Protein AF-A0A366JB02-F1 (afdb_monomer_lite)

Secondary structure (DSSP, 8-state):
-HHHHHHTTEEEEEEEEEEESS-HHHHHHHHHHHTT--HHHHHHHHHHHHHT-GGGTTS--HHHHHHHHHS-HHHHHHHHHHHHHTTTGGGS-EEEEEETT-GGGHHHHHHHHHHHHTTSEEEEEEEEEETTTEEEEGGGS-HHHHHHHHHHHHHHHH--TT-EEEEE-TTTT--HHHHHHHHHHHHHHHTTSSS-EEEEE---HHHHHH--STT-EEEETTTTEEEEGGGTTT--HHHHHHHTSS---SS-HHHHHHHHHHHHHHHTTPPPPHHHHHHHHHHHHHHTTS-TT-HHHHHHHHHHHHHTS-S--SPPPP-HHHHHHHHHHHTSTT--TTGGGSGGGHHHHHHHHHHHHHHTTTB-TTT-PBPPSS-STTSEEEESS-TTT-GGGTT-GGGEEEE-HHHHHHHTT---B-TTS----TTPPPPPP--GGGBSS--TTT--GGGTEEEETTEEEESSHHHHHHHHHTTTTHHHHHH---GGG--HHHHHHHHHHHHTT--HHHHHHHHHHHHHHH--

Sequence (524 aa):
MPQILDNLGFYSSLKIAFKPKYTSFLIKLCLLKSKNLPYEEYSNKLSKLINDNSDIRTTIDYDKIENILKINVSNLSVLLSALMRVEDPIRTSGIFHLDLLKEKNNDFIKDITLLLEYDFIRIVDVRLNKKNHGEISIRRASSGEQCMMVIMLGIAGNIKNNSLIFIDEPEISLHPKWQEDFMPMLIKAFSIYSGCQFFIATHSPQIVSGMKGENCFVTDLASRKLYPASFFSGKSADFQLAEIFGSPGQMNEYLSRLCFNLIFKLRNKKEITKNDYDNLDSLEKSKKQINANDPIIALIETVEEVFKMPLINTPITFDEDDISLISEIKDREAFDSNSWGIDELIPLRSKVRAYYRDIQNGTCPYCKERIATRSAGNAQIEHIIPKSEHIIFMFEPKNLCVSCGDCNEYKSRNSVTKNDFIVCNNHNPQRYPTSQNTFKIVHPHFDIYEEHLIKEGLFYRDLTPKGHFTIGICKLNQRSANYGREPEALDDSSLHDIFNIFEANADDAQKEMLKNMLLGAINA

Foldseek 3Di:
DQLLQVVVQFHQKKKWWKAFPDDPLVLVLLVLVLVVDDPVVSVVVNVVSCVVCVVCVVPDPVVLSVVSVPDDSVVSVLLNVLCVVCVVCHVDIDMDMDRNVDPVCVSVVVSVVSCVVSVRMDGPWMWTQRNPPGIDTLVRDQPLSVLSCCQLVVCVVDDAAQAEEEEEASCVRHDLVCLLCVQVSNCVSCVVHHNYDYHYHHPALSVLQSHDDQPDWDAQPVVRDIGGSVVSHNDDSLCCCLPRVLANDAPRVVLVVLLVVLVVCVVVVHDDDPVNVVSLVSLVSSLVNYDPPGPVNVSNVVSVVSLQAFLQQDFDDDDPVRVVLVVVLCPDPPQALCSCVDPSCPVVQVVLQLVQCVSNVQAANQLRDGADPPDCQQWPWAQQARCNVPVVCVPPRQRTHTHGNLQRVLQPNPGFFDPPDPDDDPDDDDDDDQDPNRGLEQRRNHHSLVCAWDDQQQDIDGPDSNNVSSCVSSVSNVCCVVPNDDPVSCPVVVVVVVVVVCVVDDDPVVVVVVVVVVVVVVVD

InterPro domains:
  IPR003959 ATPase, AAA-type, core [PF13304] (112-209)
  IPR027417 P-loop containing nucleoside triphosphate hydrolase [G3DSA:3.40.50.300] (13-220)
  IPR027417 P-loop containing nucleoside triphosphate hydrolase [SSF52540] (57-211)
  IPR051396 Bacterial Antiviral Defense Nuclease [PTHR43581] (103-286)

Structure (mmCIF, N/CA/C/O backbone):
data_AF-A0A366JB02-F1
#
_entry.id   AF-A0A366JB02-F1
#
loop_
_atom_site.group_PDB
_atom_site.id
_atom_site.type_symbol
_atom_site.label_atom_id
_atom_site.label_alt_id
_atom_site.label_comp_id
_atom_site.label_asym_id
_atom_site.label_entity_id
_atom_site.label_seq_id
_atom_site.pdbx_PDB_ins_code
_atom_site.Cartn_x
_atom_site.Cartn_y
_atom_site.Cartn_z
_atom_site.occupancy
_atom_site.B_iso_or_equiv
_atom_site.auth_seq_id
_atom_site.auth_comp_id
_atom_site.auth_asym_id
_atom_site.auth_atom_id
_atom_site.pdbx_PDB_model_num
ATOM 1 N N . MET A 1 1 ? 19.940 11.086 -30.642 1.00 62.53 1 MET A N 1
ATOM 2 C CA . MET A 1 1 ? 21.217 10.372 -30.382 1.00 62.53 1 MET A CA 1
ATOM 3 C C . MET A 1 1 ? 22.189 11.159 -29.486 1.00 62.53 1 MET A C 1
ATOM 5 O O . MET A 1 1 ? 22.614 10.572 -28.499 1.00 62.53 1 MET A O 1
ATOM 9 N N . PRO A 1 2 ? 22.507 12.453 -29.719 1.00 70.38 2 PRO A N 1
ATOM 10 C CA . PRO A 1 2 ? 23.446 13.210 -28.866 1.00 70.38 2 PRO A CA 1
ATOM 11 C C . PRO A 1 2 ? 23.070 13.236 -27.374 1.00 70.38 2 PRO A C 1
ATOM 13 O O . PRO A 1 2 ? 23.890 12.939 -26.513 1.00 70.38 2 PRO A O 1
ATOM 16 N N . GLN A 1 3 ? 21.793 13.492 -27.077 1.00 70.62 3 GLN A N 1
ATOM 17 C CA . GLN A 1 3 ? 21.261 13.548 -25.710 1.00 70.62 3 GLN A CA 1
ATOM 18 C C . GLN A 1 3 ? 21.319 12.196 -24.976 1.00 70.62 3 GLN A C 1
ATOM 20 O O . GLN A 1 3 ? 21.500 12.159 -23.764 1.00 70.62 3 GLN A O 1
ATOM 25 N N . ILE A 1 4 ? 21.198 11.084 -25.712 1.00 71.94 4 ILE A N 1
ATOM 26 C CA . ILE A 1 4 ? 21.309 9.720 -25.170 1.00 71.94 4 ILE A CA 1
ATOM 27 C C . ILE A 1 4 ? 22.749 9.468 -24.720 1.00 71.94 4 ILE A C 1
ATOM 29 O O . ILE A 1 4 ? 22.975 9.045 -23.592 1.00 71.94 4 ILE A O 1
ATOM 33 N N . LEU A 1 5 ? 23.723 9.765 -25.588 1.00 76.25 5 LEU A N 1
ATOM 34 C CA . LEU A 1 5 ? 25.142 9.597 -25.272 1.00 76.25 5 LEU A CA 1
ATOM 35 C C . LEU A 1 5 ? 25.561 10.477 -24.094 1.00 76.25 5 LEU A C 1
ATOM 37 O O . LEU A 1 5 ? 26.263 10.002 -23.206 1.00 76.25 5 LEU A O 1
ATOM 41 N N . ASP A 1 6 ? 25.079 11.719 -24.052 1.00 80.00 6 ASP A N 1
ATOM 42 C CA . ASP A 1 6 ? 25.356 12.644 -22.956 1.00 80.00 6 ASP A CA 1
ATOM 43 C C . ASP A 1 6 ? 24.831 12.127 -21.607 1.00 80.00 6 ASP A C 1
ATOM 45 O O . ASP A 1 6 ? 25.588 12.089 -20.633 1.00 80.00 6 ASP A O 1
ATOM 49 N N . ASN A 1 7 ? 23.582 11.641 -21.572 1.00 72.38 7 ASN A N 1
ATOM 50 C CA . ASN A 1 7 ? 22.987 11.029 -20.379 1.00 72.38 7 ASN A CA 1
ATOM 51 C C . ASN A 1 7 ? 23.754 9.766 -19.929 1.00 72.38 7 ASN A C 1
ATOM 53 O O . ASN A 1 7 ? 23.818 9.480 -18.739 1.00 72.38 7 ASN A O 1
ATOM 57 N N . LEU A 1 8 ? 24.371 9.032 -20.861 1.00 74.00 8 LEU A N 1
ATOM 58 C CA . LEU A 1 8 ? 25.213 7.864 -20.570 1.00 74.00 8 LEU A CA 1
ATOM 59 C C . LEU A 1 8 ? 26.669 8.227 -20.206 1.00 74.00 8 LEU A C 1
ATOM 61 O O . LEU A 1 8 ? 27.492 7.340 -19.983 1.00 74.00 8 LEU A O 1
ATOM 65 N N . GLY A 1 9 ? 27.014 9.517 -20.141 1.00 80.50 9 GLY A N 1
ATOM 66 C CA . GLY A 1 9 ? 28.359 9.983 -19.788 1.00 80.50 9 GLY A CA 1
ATOM 67 C C . GLY A 1 9 ? 29.372 9.946 -20.939 1.00 80.50 9 GLY A C 1
ATOM 68 O O . GLY A 1 9 ? 30.585 9.981 -20.700 1.00 80.50 9 GLY A O 1
ATOM 69 N N . PHE A 1 10 ? 28.900 9.901 -22.184 1.00 82.50 10 PHE A N 1
ATOM 70 C CA . PHE A 1 10 ? 29.716 9.934 -23.397 1.00 82.50 10 PHE A CA 1
ATOM 71 C C . PHE A 1 10 ? 29.648 11.299 -24.084 1.00 82.50 10 PHE A C 1
ATOM 73 O O . PHE A 1 10 ? 28.676 12.044 -23.966 1.00 82.50 10 PHE A O 1
ATOM 80 N N . TYR A 1 11 ? 30.698 11.640 -24.827 1.00 83.44 11 TYR A N 1
ATOM 81 C CA . TYR A 1 11 ? 30.648 12.761 -25.761 1.00 83.44 11 TYR A CA 1
ATOM 82 C C . TYR A 1 11 ? 29.758 12.416 -26.962 1.00 83.44 11 TYR A C 1
ATOM 84 O O . TYR A 1 11 ? 29.619 11.253 -27.336 1.00 83.44 11 TYR A O 1
ATOM 92 N N . SER A 1 12 ? 29.209 13.435 -27.628 1.00 80.50 12 SER A N 1
ATOM 93 C CA . SER A 1 12 ? 28.412 13.282 -28.860 1.00 80.50 12 SER A CA 1
ATOM 94 C C . SER A 1 12 ? 29.276 12.994 -30.100 1.00 80.50 12 SER A C 1
ATOM 96 O O . SER A 1 12 ? 29.013 13.497 -31.189 1.00 80.50 12 SER A O 1
ATOM 98 N N . SER A 1 13 ? 30.330 12.196 -29.932 1.00 77.19 13 SER A N 1
ATOM 99 C CA . SER A 1 13 ? 31.185 11.727 -31.014 1.00 77.19 13 SER A CA 1
ATOM 100 C C . SER A 1 13 ? 31.367 10.219 -30.934 1.00 77.19 13 SER A C 1
ATOM 102 O O . SER A 1 13 ? 31.513 9.645 -29.853 1.00 77.19 13 SER A O 1
ATOM 104 N N . LEU A 1 14 ? 31.358 9.574 -32.096 1.00 78.31 14 LEU A N 1
ATOM 105 C CA . LEU A 1 14 ? 31.567 8.140 -32.218 1.00 78.31 14 LEU A CA 1
ATOM 106 C C . LEU A 1 14 ? 32.602 7.853 -33.303 1.00 78.31 14 LEU A C 1
ATOM 108 O O . LEU A 1 14 ? 32.720 8.580 -34.291 1.00 78.31 14 LEU A O 1
ATOM 112 N N . LYS A 1 15 ? 33.357 6.775 -33.106 1.00 79.94 15 LYS A N 1
ATOM 113 C CA . LYS A 1 15 ? 34.320 6.265 -34.071 1.00 79.94 15 LYS A CA 1
ATOM 114 C C . LYS A 1 15 ? 33.877 4.898 -34.580 1.00 79.94 15 LYS A C 1
ATOM 116 O O . LYS A 1 15 ? 33.746 3.978 -33.779 1.00 79.94 15 LYS A O 1
ATOM 121 N N . ILE A 1 16 ? 33.662 4.740 -35.884 1.00 77.62 16 ILE A N 1
ATOM 122 C CA . ILE A 1 16 ? 33.315 3.439 -36.484 1.00 77.62 16 ILE A CA 1
ATOM 123 C C . ILE A 1 16 ? 34.564 2.866 -37.132 1.00 77.62 16 ILE A C 1
ATOM 125 O O . ILE A 1 16 ? 35.023 3.376 -38.152 1.00 77.62 16 ILE A O 1
ATOM 129 N N . ALA A 1 17 ? 35.112 1.801 -36.555 1.00 78.69 17 ALA A N 1
ATOM 130 C CA . ALA A 1 17 ? 36.146 1.024 -37.215 1.00 78.69 17 ALA A CA 1
ATOM 131 C C . ALA A 1 17 ? 35.491 0.041 -38.186 1.00 78.69 17 ALA A C 1
ATOM 133 O O . ALA A 1 17 ? 34.585 -0.711 -37.813 1.00 78.69 17 ALA A O 1
ATOM 134 N N . PHE A 1 18 ? 35.969 0.009 -39.422 1.00 76.06 18 PHE A N 1
ATOM 135 C CA . PHE A 1 18 ? 35.417 -0.846 -40.465 1.00 76.06 18 PHE A CA 1
ATOM 136 C C . PHE A 1 18 ? 36.522 -1.583 -41.213 1.00 76.06 18 PHE A C 1
ATOM 138 O O . PHE A 1 18 ? 37.678 -1.157 -41.272 1.00 76.06 18 PHE A O 1
ATOM 145 N N . LYS A 1 19 ? 36.147 -2.715 -41.804 1.00 71.88 19 LYS A N 1
ATOM 146 C CA . LYS A 1 19 ? 36.978 -3.441 -42.759 1.00 71.88 19 LYS A CA 1
ATOM 147 C C . LYS A 1 19 ? 36.240 -3.538 -44.088 1.00 71.88 19 LYS A C 1
ATOM 149 O O . LYS A 1 19 ? 35.067 -3.921 -44.082 1.00 71.88 19 LYS A O 1
ATOM 154 N N . PRO A 1 20 ? 36.896 -3.216 -45.213 1.00 69.44 20 PRO A N 1
ATOM 155 C CA . PRO A 1 20 ? 36.336 -3.529 -46.514 1.00 69.44 20 PRO A CA 1
ATOM 156 C C . PRO A 1 20 ? 36.221 -5.049 -46.641 1.00 69.44 20 PRO A C 1
ATOM 158 O O . PRO A 1 20 ? 37.113 -5.788 -46.218 1.00 69.44 20 PRO A O 1
ATOM 161 N N . LYS A 1 21 ? 35.106 -5.520 -47.196 1.00 63.28 21 LYS A N 1
ATOM 162 C CA . LYS A 1 21 ? 34.924 -6.939 -47.521 1.00 63.28 21 LYS A CA 1
ATOM 163 C C . LYS A 1 21 ? 35.633 -7.329 -48.818 1.00 63.28 21 LYS A C 1
ATOM 165 O O . LYS A 1 21 ? 35.882 -8.510 -49.030 1.00 63.28 21 LYS A O 1
ATOM 170 N N . TYR A 1 22 ? 36.000 -6.348 -49.644 1.00 64.44 22 TYR A N 1
ATOM 171 C CA . TYR A 1 22 ? 36.608 -6.574 -50.951 1.00 64.44 22 TYR A CA 1
ATOM 172 C C . TYR A 1 22 ? 37.856 -5.718 -51.159 1.00 64.44 22 TYR A C 1
ATOM 174 O O . TYR A 1 22 ? 37.945 -4.584 -50.690 1.00 64.44 22 TYR A O 1
ATOM 182 N N . THR A 1 23 ? 38.823 -6.277 -51.880 1.00 58.59 23 THR A N 1
ATOM 183 C CA . THR A 1 23 ? 40.068 -5.614 -52.281 1.00 58.59 23 THR A CA 1
ATOM 184 C C . THR A 1 23 ? 39.850 -4.740 -53.530 1.00 58.59 23 THR A C 1
ATOM 186 O O . THR A 1 23 ? 38.737 -4.603 -54.043 1.00 58.59 23 THR A O 1
ATOM 189 N N . SER A 1 24 ? 40.926 -4.161 -54.067 1.00 57.94 24 SER A N 1
ATOM 190 C CA . SER A 1 24 ? 40.958 -3.317 -55.277 1.00 57.94 24 SER A CA 1
ATOM 191 C C . SER A 1 24 ? 40.268 -3.903 -56.527 1.00 57.94 24 SER A C 1
ATOM 193 O O . SER A 1 24 ? 39.957 -3.160 -57.459 1.00 57.94 24 SER A O 1
ATOM 195 N N . PHE A 1 25 ? 40.002 -5.212 -56.556 1.00 62.41 25 PHE A N 1
ATOM 196 C CA . PHE A 1 25 ? 39.286 -5.913 -57.623 1.00 62.41 25 PHE A CA 1
ATOM 197 C C . PHE A 1 25 ? 37.846 -5.409 -57.816 1.00 62.41 25 PHE A C 1
ATOM 199 O O . PHE A 1 25 ? 37.426 -5.148 -58.942 1.00 62.41 25 PHE A O 1
ATOM 206 N N . LEU A 1 26 ? 37.097 -5.202 -56.732 1.00 61.94 26 LEU A N 1
ATOM 207 C CA . LEU A 1 26 ? 35.681 -4.835 -56.824 1.00 61.94 26 LEU A CA 1
ATOM 208 C C . LEU A 1 26 ? 35.486 -3.373 -57.257 1.00 61.94 26 LEU A C 1
ATOM 210 O O . LEU A 1 26 ? 34.581 -3.070 -58.028 1.00 61.94 26 LEU A O 1
ATOM 214 N N . ILE A 1 27 ? 36.391 -2.478 -56.841 1.00 62.84 27 ILE A N 1
ATOM 215 C CA . ILE A 1 27 ? 36.440 -1.086 -57.321 1.00 62.84 27 ILE A CA 1
ATOM 216 C C . ILE A 1 27 ? 36.645 -1.075 -58.842 1.00 62.84 27 ILE A C 1
ATOM 218 O O . ILE A 1 27 ? 35.925 -0.386 -59.564 1.00 62.84 27 ILE A O 1
ATOM 222 N N . LYS A 1 28 ? 37.565 -1.907 -59.354 1.00 66.81 28 LYS A N 1
ATOM 223 C CA . LYS A 1 28 ? 37.770 -2.074 -60.800 1.00 66.81 28 LYS A CA 1
ATOM 224 C C . LYS A 1 28 ? 36.531 -2.657 -61.493 1.00 66.81 28 LYS A C 1
ATOM 226 O O . LYS A 1 28 ? 36.199 -2.204 -62.584 1.00 66.81 28 LYS A O 1
ATOM 231 N N . LEU A 1 29 ? 35.816 -3.593 -60.865 1.00 67.56 29 LEU A N 1
ATOM 232 C CA . LEU A 1 29 ? 34.571 -4.170 -61.390 1.00 67.56 29 LEU A CA 1
ATOM 233 C C . LEU A 1 29 ? 33.435 -3.131 -61.490 1.00 67.56 29 LEU A C 1
ATOM 235 O O . LEU A 1 29 ? 32.791 -3.021 -62.535 1.00 67.56 29 LEU A O 1
ATOM 239 N N . CYS A 1 30 ? 33.237 -2.312 -60.453 1.00 63.56 30 CYS A N 1
ATOM 240 C CA . CYS A 1 30 ? 32.288 -1.196 -60.471 1.00 63.56 30 CYS A CA 1
ATOM 241 C C . CYS A 1 30 ? 32.659 -0.149 -61.539 1.00 63.56 30 CYS A C 1
ATOM 243 O O . CYS A 1 30 ? 31.785 0.312 -62.270 1.00 63.56 30 CYS A O 1
ATOM 245 N N . LEU A 1 31 ? 33.949 0.179 -61.695 1.00 66.00 31 LEU A N 1
ATOM 246 C CA . LEU A 1 31 ? 34.439 1.083 -62.748 1.00 66.00 31 LEU A CA 1
ATOM 247 C C . LEU A 1 31 ? 34.239 0.525 -64.165 1.00 66.00 31 LEU A C 1
ATOM 249 O O . LEU A 1 31 ? 34.045 1.290 -65.107 1.00 66.00 31 LEU A O 1
ATOM 253 N N . LEU A 1 32 ? 34.318 -0.796 -64.349 1.00 69.12 32 LEU A N 1
ATOM 254 C CA . LEU A 1 32 ? 34.040 -1.432 -65.640 1.00 69.12 32 LEU A CA 1
ATOM 255 C C . LEU A 1 32 ? 32.559 -1.333 -66.000 1.00 69.12 32 LEU A C 1
ATOM 257 O O . LEU A 1 32 ? 32.227 -1.043 -67.148 1.00 69.12 32 LEU A O 1
ATOM 261 N N . LYS A 1 33 ? 31.678 -1.537 -65.018 1.00 67.56 33 LYS A N 1
ATOM 262 C CA . LYS A 1 33 ? 30.231 -1.478 -65.219 1.00 67.56 33 LYS A CA 1
ATOM 263 C C . LYS A 1 33 ? 29.717 -0.043 -65.411 1.00 67.56 33 LYS A C 1
ATOM 265 O O . LYS A 1 33 ? 28.834 0.174 -66.234 1.00 67.56 33 LYS A O 1
ATOM 270 N N . SER A 1 34 ? 30.289 0.954 -64.729 1.00 65.25 34 SER A N 1
ATOM 271 C CA . SER A 1 34 ? 29.868 2.360 -64.876 1.00 65.25 34 SER A CA 1
ATOM 272 C C . SER A 1 34 ? 30.165 2.953 -66.254 1.00 65.25 34 SER A C 1
ATOM 274 O O . SER A 1 34 ? 29.504 3.900 -66.667 1.00 65.25 34 SER A O 1
ATOM 276 N N . LYS A 1 35 ? 31.122 2.376 -66.990 1.00 70.25 35 LYS A N 1
ATOM 277 C CA . LYS A 1 35 ? 31.490 2.795 -68.351 1.00 70.25 35 LYS A CA 1
ATOM 278 C C . LYS A 1 35 ? 30.492 2.372 -69.434 1.00 70.25 35 LYS A C 1
ATOM 280 O O . LYS A 1 35 ? 30.702 2.740 -70.583 1.00 70.25 35 LYS A O 1
ATOM 285 N N . ASN A 1 36 ? 29.447 1.613 -69.084 1.00 69.19 36 ASN A N 1
ATOM 286 C CA . ASN A 1 36 ? 28.400 1.143 -69.999 1.00 69.19 36 ASN A CA 1
ATOM 287 C C . ASN A 1 36 ? 28.962 0.523 -71.298 1.00 69.19 36 ASN A C 1
ATOM 289 O O . ASN A 1 36 ? 28.518 0.832 -72.402 1.00 69.19 36 ASN A O 1
ATOM 293 N N . LEU A 1 37 ? 30.012 -0.295 -71.154 1.00 71.50 37 LEU A N 1
ATOM 294 C CA . LEU A 1 37 ? 30.727 -0.895 -72.279 1.00 71.50 37 LEU A CA 1
ATOM 295 C C . LEU A 1 37 ? 29.850 -1.927 -73.013 1.00 71.50 37 LEU A C 1
ATOM 297 O O . LEU A 1 37 ? 29.034 -2.590 -72.365 1.00 71.50 37 LEU A O 1
ATOM 301 N N . PRO A 1 38 ? 30.058 -2.137 -74.327 1.00 75.38 38 PRO A N 1
ATOM 302 C CA . PRO A 1 38 ? 29.461 -3.256 -75.053 1.00 75.38 38 PRO A CA 1
ATOM 303 C C . PRO A 1 38 ? 29.760 -4.595 -74.365 1.00 75.38 38 PRO A C 1
ATOM 305 O O . PRO A 1 38 ? 30.853 -4.782 -73.824 1.00 75.38 38 PRO A O 1
ATOM 308 N N . TYR A 1 39 ? 28.811 -5.538 -74.409 1.00 70.75 39 TYR A N 1
ATOM 309 C CA . TYR A 1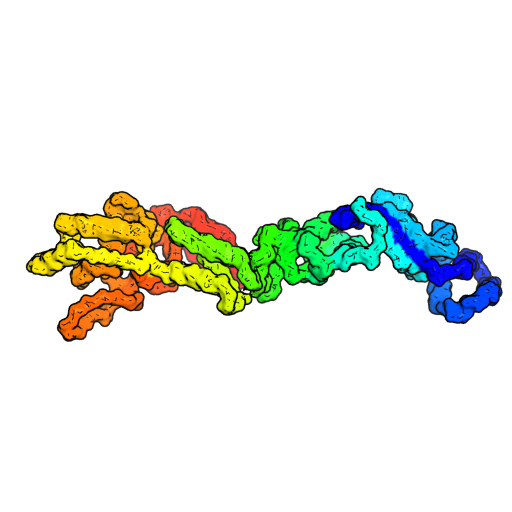 39 ? 28.891 -6.808 -73.669 1.00 70.75 39 TYR A CA 1
ATOM 310 C C . TYR A 1 39 ? 30.196 -7.576 -73.921 1.00 70.75 39 TYR A C 1
ATOM 312 O O . TYR A 1 39 ? 30.816 -8.052 -72.975 1.00 70.75 39 TYR A O 1
ATOM 320 N N . GLU A 1 40 ? 30.655 -7.644 -75.171 1.00 71.12 40 GLU A N 1
ATOM 321 C CA . GLU A 1 40 ? 31.903 -8.332 -75.525 1.00 71.12 40 GLU A CA 1
ATOM 322 C C . GLU A 1 40 ? 33.136 -7.675 -74.889 1.00 71.12 40 GLU A C 1
ATOM 324 O O . GLU A 1 40 ? 34.003 -8.354 -74.339 1.00 71.12 40 GLU A O 1
ATOM 329 N N . GLU A 1 41 ? 33.209 -6.343 -74.902 1.00 74.06 41 GLU A N 1
ATOM 330 C CA . GLU A 1 41 ? 34.320 -5.597 -74.306 1.00 74.06 41 GLU A CA 1
ATOM 331 C C . GLU A 1 41 ? 34.295 -5.687 -72.775 1.00 74.06 41 GLU A C 1
ATOM 333 O O . GLU A 1 41 ? 35.338 -5.852 -72.134 1.00 74.06 41 GLU A O 1
ATOM 338 N N . TYR A 1 42 ? 33.098 -5.622 -72.188 1.00 73.38 42 TYR A N 1
ATOM 339 C CA . TYR A 1 42 ? 32.881 -5.832 -70.763 1.00 73.38 42 TYR A CA 1
ATOM 340 C C . TYR A 1 42 ? 33.313 -7.239 -70.339 1.00 73.38 42 TYR A C 1
ATOM 342 O O . TYR A 1 42 ? 34.113 -7.373 -69.413 1.00 73.38 42 TYR A O 1
ATOM 350 N N . SER A 1 43 ? 32.847 -8.269 -71.050 1.00 65.88 43 SER A N 1
ATOM 351 C CA . SER A 1 43 ? 33.170 -9.675 -70.797 1.00 65.88 43 SER A CA 1
ATOM 352 C C . SER A 1 43 ? 34.677 -9.911 -70.868 1.00 65.88 43 SER A C 1
ATOM 354 O O . SER A 1 43 ? 35.265 -10.442 -69.931 1.00 65.88 43 SER A O 1
ATOM 356 N N . ASN A 1 44 ? 35.342 -9.409 -71.912 1.00 74.44 44 ASN A N 1
ATOM 357 C CA . ASN A 1 44 ? 36.791 -9.544 -72.071 1.00 74.44 44 ASN A CA 1
ATOM 358 C C . ASN A 1 44 ? 37.577 -8.855 -70.945 1.00 74.44 44 ASN A C 1
ATOM 360 O O . ASN A 1 44 ? 38.529 -9.425 -70.402 1.00 74.44 44 ASN A O 1
ATOM 364 N N . LYS A 1 45 ? 37.180 -7.636 -70.553 1.00 75.81 45 LYS A N 1
ATOM 365 C CA . LYS A 1 45 ? 37.821 -6.921 -69.438 1.00 75.81 45 LYS A CA 1
ATOM 366 C C . LYS A 1 45 ? 37.556 -7.595 -68.095 1.00 75.81 45 LYS A C 1
ATOM 368 O O . LYS A 1 45 ? 38.471 -7.643 -67.277 1.00 75.81 45 LYS A O 1
ATOM 373 N N . LEU A 1 46 ? 36.357 -8.133 -67.877 1.00 70.94 46 LEU A N 1
ATOM 374 C CA . LEU A 1 46 ? 35.994 -8.881 -66.675 1.00 70.94 46 LEU A CA 1
ATOM 375 C C . LEU A 1 46 ? 36.817 -10.170 -66.560 1.00 70.94 46 LEU A C 1
ATOM 377 O O . LEU A 1 46 ? 37.433 -10.408 -65.524 1.00 70.94 46 LEU A O 1
ATOM 381 N N . SER A 1 47 ? 36.899 -10.962 -67.632 1.00 68.44 47 SER A N 1
ATOM 382 C CA . SER A 1 47 ? 37.708 -12.185 -67.671 1.00 68.44 47 SER A CA 1
ATOM 383 C C . SER A 1 47 ? 39.187 -11.900 -67.416 1.00 68.44 47 SER A C 1
ATOM 385 O O . SER A 1 47 ? 39.831 -12.620 -66.652 1.00 68.44 47 SER A O 1
ATOM 387 N N . LYS A 1 48 ? 39.729 -10.819 -67.992 1.00 75.38 48 LYS A N 1
ATOM 388 C CA . LYS A 1 48 ? 41.106 -10.384 -67.727 1.00 75.38 48 LYS A CA 1
ATOM 389 C C . LYS A 1 48 ? 41.304 -9.985 -66.263 1.00 75.38 48 LYS A C 1
ATOM 391 O O . LYS A 1 48 ? 42.242 -10.450 -65.627 1.00 75.38 48 LYS A O 1
ATOM 396 N N . LEU A 1 49 ? 40.384 -9.193 -65.712 1.00 69.31 49 LEU A N 1
ATOM 397 C CA . LEU A 1 49 ? 40.417 -8.766 -64.315 1.00 69.31 49 LEU A CA 1
ATOM 398 C C . LEU A 1 49 ? 40.438 -9.969 -63.357 1.00 69.31 49 LEU A C 1
ATOM 400 O O . LEU A 1 49 ? 41.197 -9.963 -62.389 1.00 69.31 49 LEU A O 1
ATOM 404 N N . ILE A 1 50 ? 39.611 -10.988 -63.623 1.00 66.50 50 ILE A N 1
ATOM 405 C CA . ILE A 1 50 ? 39.529 -12.224 -62.825 1.00 66.50 50 ILE A CA 1
ATOM 406 C C . ILE A 1 50 ? 40.850 -13.001 -62.886 1.00 66.50 50 ILE A C 1
ATOM 408 O O . ILE A 1 50 ? 41.313 -13.510 -61.868 1.00 66.50 50 ILE A O 1
ATOM 412 N N . ASN A 1 51 ? 41.476 -13.073 -64.062 1.00 67.38 51 ASN A N 1
ATOM 413 C CA . ASN A 1 51 ? 42.740 -13.785 -64.248 1.00 67.38 51 ASN A CA 1
ATOM 414 C C . ASN A 1 51 ? 43.937 -13.067 -63.606 1.00 67.38 51 ASN A C 1
ATOM 416 O O . ASN A 1 51 ? 44.815 -13.735 -63.068 1.00 67.38 51 ASN A O 1
ATOM 420 N N . ASP A 1 52 ? 43.942 -11.731 -63.597 1.00 66.44 52 ASP A N 1
ATOM 421 C CA . ASP A 1 52 ? 45.011 -10.914 -63.004 1.00 66.44 52 ASP A CA 1
ATOM 422 C C . ASP A 1 52 ? 45.010 -10.934 -61.456 1.00 66.44 52 ASP A C 1
ATOM 424 O O . ASP A 1 52 ? 45.930 -10.407 -60.834 1.00 66.44 52 ASP A O 1
ATOM 428 N N . ASN A 1 53 ? 43.987 -11.513 -60.811 1.00 61.66 53 ASN A N 1
ATOM 429 C CA . ASN A 1 53 ? 43.857 -11.583 -59.349 1.00 61.66 53 ASN A CA 1
ATOM 430 C C . ASN A 1 53 ? 43.676 -13.042 -58.878 1.00 61.66 53 ASN A C 1
ATOM 432 O O . ASN A 1 53 ? 42.653 -13.404 -58.293 1.00 61.66 53 ASN A O 1
ATOM 436 N N . SER A 1 54 ? 44.674 -13.890 -59.155 1.00 52.97 54 SER A N 1
ATOM 437 C CA . SER A 1 54 ? 44.639 -15.353 -58.968 1.00 52.97 54 SER A CA 1
ATOM 438 C C . SER A 1 54 ? 44.302 -15.835 -57.549 1.00 52.97 54 SER A C 1
ATOM 440 O O . SER A 1 54 ? 43.726 -16.914 -57.413 1.00 52.97 54 SER A O 1
ATOM 442 N N . ASP A 1 55 ? 44.578 -15.035 -56.514 1.00 52.28 55 ASP A N 1
ATOM 443 C CA . ASP A 1 55 ? 44.272 -15.351 -55.106 1.00 52.28 55 ASP A CA 1
ATOM 444 C C . ASP A 1 55 ? 42.770 -15.281 -54.763 1.00 52.28 55 ASP A C 1
ATOM 446 O O . ASP A 1 55 ? 42.350 -15.688 -53.682 1.00 52.28 55 ASP A O 1
ATOM 450 N N . ILE A 1 56 ? 41.933 -14.779 -55.678 1.00 52.28 56 ILE A N 1
ATOM 451 C CA . ILE A 1 56 ? 40.498 -14.552 -55.443 1.00 52.28 56 ILE A CA 1
ATOM 452 C C . ILE A 1 56 ? 39.648 -15.762 -55.873 1.00 52.28 56 ILE A C 1
ATOM 454 O O . ILE A 1 56 ? 38.503 -15.875 -55.444 1.00 52.28 56 ILE A O 1
ATOM 458 N N . ARG A 1 57 ? 40.189 -16.723 -56.645 1.00 47.12 57 ARG A N 1
ATOM 459 C CA . ARG A 1 57 ? 39.429 -17.869 -57.205 1.00 47.12 57 ARG A CA 1
ATOM 460 C C . ARG A 1 57 ? 38.739 -18.760 -56.162 1.00 47.12 57 ARG A C 1
ATOM 462 O O . ARG A 1 57 ? 37.746 -19.396 -56.494 1.00 47.12 57 ARG A O 1
ATOM 469 N N . THR A 1 58 ? 39.216 -18.789 -54.920 1.00 46.06 58 THR A N 1
ATOM 470 C CA . THR A 1 58 ? 38.611 -19.549 -53.808 1.00 46.06 58 THR A CA 1
ATOM 471 C C . THR A 1 58 ? 37.564 -18.755 -53.014 1.00 46.06 58 THR A C 1
ATOM 473 O O . THR A 1 58 ? 36.922 -19.315 -52.133 1.00 46.06 58 THR A O 1
ATOM 476 N N . THR A 1 59 ? 37.367 -17.468 -53.329 1.00 48.19 59 THR A N 1
ATOM 477 C CA . THR A 1 59 ? 36.496 -16.527 -52.596 1.00 48.19 59 THR A CA 1
ATOM 478 C C . THR A 1 59 ? 35.602 -15.715 -53.553 1.00 48.19 59 THR A C 1
ATOM 480 O O . THR A 1 59 ? 35.247 -14.571 -53.269 1.00 48.19 59 THR A O 1
ATOM 483 N N . ILE A 1 60 ? 35.267 -16.258 -54.730 1.00 52.41 60 ILE A N 1
ATOM 484 C CA . ILE A 1 60 ? 34.310 -15.616 -55.643 1.00 52.41 60 ILE A CA 1
ATOM 485 C C . ILE A 1 60 ? 32.900 -15.984 -55.190 1.00 52.41 60 ILE A C 1
ATOM 487 O O . ILE A 1 60 ? 32.408 -17.075 -55.468 1.00 52.41 60 ILE A O 1
ATOM 491 N N . ASP A 1 61 ? 32.254 -15.057 -54.494 1.00 57.16 61 ASP A N 1
ATOM 492 C CA . ASP A 1 61 ? 30.825 -15.121 -54.207 1.00 57.16 61 ASP A CA 1
ATOM 493 C C . ASP A 1 61 ? 30.052 -14.601 -55.436 1.00 57.16 61 ASP A C 1
ATOM 495 O O . ASP A 1 61 ? 29.892 -13.391 -55.635 1.00 57.16 61 ASP A O 1
ATOM 499 N N . TYR A 1 62 ? 29.674 -15.523 -56.328 1.00 56.69 62 TYR A N 1
ATOM 500 C CA . TYR A 1 62 ? 29.015 -15.211 -57.602 1.00 56.69 62 TYR A CA 1
ATOM 501 C C . TYR A 1 62 ? 27.672 -14.492 -57.409 1.00 56.69 62 TYR A C 1
ATOM 503 O O . TYR A 1 62 ? 27.375 -13.568 -58.170 1.00 56.69 62 TYR A O 1
ATOM 511 N N . ASP A 1 63 ? 26.932 -14.815 -56.346 1.00 55.97 63 ASP A N 1
ATOM 512 C CA . ASP A 1 63 ? 25.658 -14.168 -56.006 1.00 55.97 63 ASP A CA 1
ATOM 513 C C . ASP A 1 63 ? 25.856 -12.669 -55.720 1.00 55.97 63 ASP A C 1
ATOM 515 O O . ASP A 1 63 ? 25.026 -11.817 -56.052 1.00 55.97 63 ASP A O 1
ATOM 519 N N . LYS A 1 64 ? 27.008 -12.301 -55.150 1.00 58.28 64 LYS A N 1
ATOM 520 C CA . LYS A 1 64 ? 27.333 -10.903 -54.837 1.00 58.28 64 LYS A CA 1
ATOM 521 C C . LYS A 1 64 ? 27.823 -10.106 -56.038 1.00 58.28 64 LYS A C 1
ATOM 523 O O . LYS A 1 64 ? 27.506 -8.918 -56.141 1.00 58.28 64 LYS A O 1
ATOM 528 N N . ILE A 1 65 ? 28.534 -10.741 -56.970 1.00 59.47 65 ILE A N 1
ATOM 529 C CA . ILE A 1 65 ? 28.828 -10.136 -58.279 1.00 59.47 65 ILE A CA 1
ATOM 530 C C . ILE A 1 65 ? 27.511 -9.848 -59.005 1.00 59.47 65 ILE A C 1
ATOM 532 O O . ILE A 1 65 ? 27.337 -8.755 -59.541 1.00 59.47 65 ILE A O 1
ATOM 536 N N . GLU A 1 66 ? 26.551 -10.772 -58.949 1.00 60.25 66 GLU A N 1
ATOM 537 C CA . GLU A 1 66 ? 25.223 -10.593 -59.533 1.00 60.25 66 GLU A CA 1
ATOM 538 C C . GLU A 1 66 ? 24.455 -9.418 -58.902 1.00 60.25 66 GLU A C 1
ATOM 540 O O . GLU A 1 66 ? 23.831 -8.627 -59.611 1.00 60.25 66 GLU A O 1
ATOM 545 N N . ASN A 1 67 ? 24.564 -9.221 -57.584 1.00 62.91 67 ASN A N 1
ATOM 546 C CA . ASN A 1 67 ? 23.967 -8.067 -56.903 1.00 62.91 67 ASN A CA 1
ATOM 547 C C . ASN A 1 67 ? 24.566 -6.735 -57.369 1.00 62.91 67 ASN A C 1
ATOM 549 O O . ASN A 1 67 ? 23.821 -5.806 -57.675 1.00 62.91 67 ASN A O 1
ATOM 553 N N . ILE A 1 68 ? 25.891 -6.646 -57.521 1.00 62.25 68 ILE A N 1
ATOM 554 C CA . ILE A 1 68 ? 26.548 -5.453 -58.085 1.00 62.25 68 ILE A CA 1
ATOM 555 C C . ILE A 1 68 ? 26.137 -5.253 -59.548 1.00 62.25 68 ILE A C 1
ATOM 557 O O . ILE A 1 68 ? 25.933 -4.119 -59.990 1.00 62.25 68 ILE A O 1
ATOM 561 N N . LEU A 1 69 ? 25.946 -6.339 -60.303 1.00 62.00 69 LEU A N 1
ATOM 562 C CA . LEU A 1 69 ? 25.436 -6.336 -61.677 1.00 62.00 69 LEU A CA 1
ATOM 563 C C . LEU A 1 69 ? 23.960 -5.908 -61.787 1.00 62.00 69 LEU A C 1
ATOM 565 O O . LEU A 1 69 ? 23.575 -5.383 -62.832 1.00 62.00 69 LEU A O 1
ATOM 569 N N . LYS A 1 70 ? 23.171 -5.970 -60.712 1.00 64.88 70 LYS A N 1
ATOM 570 C CA . LYS A 1 70 ? 21.780 -5.474 -60.667 1.00 64.88 70 LYS A CA 1
ATOM 571 C C . LYS A 1 70 ? 21.653 -3.975 -60.351 1.00 64.88 70 LYS A C 1
ATOM 573 O O . LYS A 1 70 ? 20.621 -3.377 -60.636 1.00 64.88 70 LYS A O 1
ATOM 578 N N . ILE A 1 71 ? 22.702 -3.331 -59.829 1.00 64.81 71 ILE A N 1
ATOM 579 C CA . ILE A 1 71 ? 22.694 -1.889 -59.501 1.00 64.81 71 ILE A CA 1
ATOM 580 C C . ILE A 1 71 ? 22.608 -1.033 -60.780 1.00 64.81 71 ILE A C 1
ATOM 582 O O . ILE A 1 71 ? 23.465 -1.151 -61.656 1.00 64.81 71 ILE A O 1
ATOM 586 N N . ASN A 1 72 ? 21.624 -0.135 -60.893 1.00 62.88 72 ASN A N 1
ATOM 587 C CA . ASN A 1 72 ? 21.535 0.803 -62.024 1.00 62.88 72 ASN A CA 1
ATOM 588 C C . ASN A 1 72 ? 22.787 1.710 -62.102 1.00 62.88 72 ASN A C 1
ATOM 590 O O . ASN A 1 72 ? 23.359 2.073 -61.075 1.00 62.88 72 ASN A O 1
ATOM 594 N N . VAL A 1 73 ? 23.201 2.107 -63.309 1.00 60.97 73 VAL A N 1
ATOM 595 C CA . VAL A 1 73 ? 24.388 2.938 -63.586 1.00 60.97 73 VAL A CA 1
ATOM 596 C C . VAL A 1 73 ? 24.390 4.237 -62.767 1.00 60.97 73 VAL A C 1
ATOM 598 O O . VAL A 1 73 ? 25.438 4.630 -62.259 1.00 60.97 73 VAL A O 1
ATOM 601 N N . SER A 1 74 ? 23.223 4.853 -62.549 1.00 59.06 74 SER A N 1
ATOM 602 C CA . SER A 1 74 ? 23.068 6.047 -61.701 1.00 59.06 74 SER A CA 1
ATOM 603 C C . SER A 1 74 ? 23.383 5.792 -60.220 1.00 59.06 74 SER A C 1
ATOM 605 O O . SER A 1 74 ? 24.008 6.617 -59.560 1.00 59.06 74 SER A O 1
ATOM 607 N N . ASN A 1 75 ? 22.997 4.631 -59.686 1.00 62.22 75 ASN A N 1
ATOM 608 C CA . ASN A 1 75 ? 23.303 4.245 -58.305 1.00 62.22 75 ASN A CA 1
ATOM 609 C C . ASN A 1 75 ? 24.768 3.801 -58.178 1.00 62.22 75 ASN A C 1
ATOM 611 O O . ASN A 1 75 ? 25.402 4.005 -57.145 1.00 62.22 75 ASN A O 1
ATOM 615 N N . LEU A 1 76 ? 25.332 3.258 -59.259 1.00 65.06 76 LEU A N 1
ATOM 616 C CA . LEU A 1 76 ? 26.722 2.831 -59.334 1.00 65.06 76 LEU A CA 1
ATOM 617 C C . LEU A 1 76 ? 27.698 4.017 -59.332 1.00 65.06 76 LEU A C 1
ATOM 619 O O . LEU A 1 76 ? 28.765 3.915 -58.735 1.00 65.06 76 LEU A O 1
ATOM 623 N N . SER A 1 77 ? 27.347 5.152 -59.949 1.00 61.75 77 SER A N 1
ATOM 624 C CA . SER A 1 77 ? 28.164 6.374 -59.871 1.00 61.75 77 SER A CA 1
ATOM 625 C C . SER A 1 77 ? 28.176 6.973 -58.461 1.00 61.75 77 SER A C 1
ATOM 627 O O . SER A 1 77 ? 29.218 7.446 -58.005 1.00 61.75 77 SER A O 1
ATOM 629 N N . VAL A 1 78 ? 27.049 6.909 -57.742 1.00 64.12 78 VAL A N 1
ATOM 630 C CA . VAL A 1 78 ? 26.960 7.325 -56.329 1.00 64.12 78 VAL A CA 1
ATOM 631 C C . VAL A 1 78 ? 27.798 6.400 -55.445 1.00 64.12 78 VAL A C 1
ATOM 633 O O . VAL A 1 78 ? 28.598 6.884 -54.650 1.00 64.12 78 VAL A O 1
ATOM 636 N N . LEU A 1 79 ? 27.699 5.085 -55.656 1.00 65.31 79 LEU A N 1
ATOM 637 C CA . LEU A 1 79 ? 28.496 4.078 -54.957 1.00 65.31 79 LEU A CA 1
ATOM 638 C C . LEU A 1 79 ? 30.001 4.224 -55.228 1.00 65.31 79 LEU A C 1
ATOM 640 O O . LEU A 1 79 ? 30.800 4.141 -54.302 1.00 65.31 79 LEU A O 1
ATOM 644 N N . LEU A 1 80 ? 30.397 4.489 -56.476 1.00 63.97 80 LEU A N 1
ATOM 645 C CA . LEU A 1 80 ? 31.789 4.775 -56.835 1.00 63.97 80 LEU A CA 1
ATOM 646 C C . LEU A 1 80 ? 32.286 6.045 -56.153 1.00 63.97 80 LEU A C 1
ATOM 648 O O . LEU A 1 80 ? 33.391 6.056 -55.630 1.00 63.97 80 LEU A O 1
ATOM 652 N N . SER A 1 81 ? 31.460 7.086 -56.096 1.00 64.56 81 SER A N 1
ATOM 653 C CA . SER A 1 81 ? 31.815 8.329 -55.412 1.00 64.56 81 SER A CA 1
ATOM 654 C C . SER A 1 81 ? 31.960 8.124 -53.898 1.00 64.56 81 SER A C 1
ATOM 656 O O . SER A 1 81 ? 32.889 8.663 -53.305 1.00 64.56 81 SER A O 1
ATOM 658 N N . ALA A 1 82 ? 31.095 7.311 -53.282 1.00 65.75 82 ALA A N 1
ATOM 659 C CA . ALA A 1 82 ? 31.202 6.905 -51.880 1.00 65.75 82 ALA A CA 1
ATOM 660 C C . ALA A 1 82 ? 32.479 6.082 -51.626 1.00 65.75 82 ALA A C 1
ATOM 662 O O . ALA A 1 82 ? 33.222 6.369 -50.694 1.00 65.75 82 ALA A O 1
ATOM 663 N N . LEU A 1 83 ? 32.792 5.114 -52.495 1.00 63.56 83 LEU A N 1
ATOM 664 C CA . LEU A 1 83 ? 34.035 4.334 -52.436 1.00 63.56 83 LEU A CA 1
ATOM 665 C C . LEU A 1 83 ? 35.280 5.218 -52.590 1.00 63.56 83 LEU A C 1
ATOM 667 O O . LEU A 1 83 ? 36.232 5.040 -51.837 1.00 63.56 83 LEU A O 1
ATOM 671 N N . MET A 1 84 ? 35.252 6.184 -53.515 1.00 61.59 84 MET A N 1
ATOM 672 C CA . MET A 1 84 ? 36.348 7.126 -53.773 1.00 61.59 84 MET A CA 1
ATOM 673 C C . MET A 1 84 ? 36.563 8.110 -52.611 1.00 61.59 84 MET A C 1
ATOM 675 O O . MET A 1 84 ? 37.692 8.429 -52.251 1.00 61.59 84 MET A O 1
ATOM 679 N N . ARG A 1 85 ? 35.487 8.563 -51.951 1.00 60.88 85 ARG A N 1
ATOM 680 C CA . ARG A 1 85 ? 35.576 9.401 -50.737 1.00 60.88 85 ARG A CA 1
ATOM 681 C C . ARG A 1 85 ? 36.121 8.646 -49.520 1.00 60.88 85 ARG A C 1
ATOM 683 O O . ARG A 1 85 ? 36.597 9.270 -48.575 1.00 60.88 85 ARG A O 1
ATOM 690 N N . VAL A 1 86 ? 36.074 7.316 -49.555 1.00 56.34 86 VAL A N 1
ATOM 691 C CA . VAL A 1 86 ? 36.574 6.402 -48.516 1.00 56.34 86 VAL A CA 1
ATOM 692 C C . VAL A 1 86 ? 37.878 5.709 -48.977 1.00 56.34 86 VAL A C 1
ATOM 694 O O . VAL A 1 86 ? 38.388 4.815 -48.308 1.00 56.34 86 VAL A O 1
ATOM 697 N N . GLU A 1 87 ? 38.469 6.121 -50.104 1.00 50.81 87 GLU A N 1
ATOM 698 C CA . GLU A 1 87 ? 39.540 5.381 -50.795 1.00 50.81 87 GLU A CA 1
ATOM 699 C C . GLU A 1 87 ? 40.896 5.419 -50.072 1.00 50.81 87 GLU A C 1
ATOM 701 O O . GLU A 1 87 ? 41.615 4.418 -50.083 1.00 50.81 87 GLU A O 1
ATOM 706 N N . ASP A 1 88 ? 41.216 6.500 -49.354 1.00 50.56 88 ASP A N 1
ATOM 707 C CA . ASP A 1 88 ? 42.428 6.566 -48.520 1.00 50.56 88 ASP A CA 1
ATOM 708 C C . ASP A 1 88 ? 42.416 5.552 -47.344 1.00 50.56 88 ASP A C 1
ATOM 710 O O . ASP A 1 88 ? 43.421 4.872 -47.123 1.00 50.56 88 ASP A O 1
ATOM 714 N N . PRO A 1 89 ? 41.299 5.338 -46.612 1.00 47.56 89 PRO A N 1
ATOM 715 C CA . PRO A 1 89 ? 41.234 4.325 -45.545 1.00 47.56 89 PRO A CA 1
ATOM 716 C C . PRO A 1 89 ? 40.974 2.861 -45.974 1.00 47.56 89 PRO A C 1
ATOM 718 O O . PRO A 1 89 ? 41.043 1.967 -45.125 1.00 47.56 89 PRO A O 1
ATOM 721 N N . ILE A 1 90 ? 40.696 2.554 -47.249 1.00 47.62 90 ILE A N 1
ATOM 722 C CA . ILE A 1 90 ? 40.364 1.176 -47.692 1.00 47.62 90 ILE A CA 1
ATOM 723 C C . ILE A 1 90 ? 41.599 0.282 -47.900 1.00 47.62 90 ILE A C 1
ATOM 725 O O . ILE A 1 90 ? 41.468 -0.942 -47.935 1.00 47.62 90 ILE A O 1
ATOM 729 N N . ARG A 1 91 ? 42.821 0.830 -47.950 1.00 47.72 91 ARG A N 1
ATOM 730 C CA . ARG A 1 91 ? 44.023 -0.013 -48.102 1.00 47.72 91 ARG A CA 1
ATOM 731 C C . ARG A 1 91 ? 44.307 -0.898 -46.881 1.00 47.72 91 ARG A C 1
ATOM 733 O O . ARG A 1 91 ? 44.818 -1.997 -47.069 1.00 47.72 91 ARG A O 1
ATOM 740 N N . THR A 1 92 ? 43.936 -0.481 -45.665 1.00 47.00 92 THR A N 1
ATOM 741 C CA . THR A 1 92 ? 44.242 -1.216 -44.421 1.00 47.00 92 THR A CA 1
ATOM 742 C C . THR A 1 92 ? 43.327 -0.796 -43.255 1.00 47.00 92 THR A C 1
ATOM 744 O O . THR A 1 92 ? 43.805 -0.151 -42.336 1.00 47.00 92 THR A O 1
ATOM 747 N N . SER A 1 93 ? 42.033 -1.147 -43.243 1.00 55.31 93 SER A N 1
ATOM 748 C CA . SER A 1 93 ? 41.085 -0.867 -42.127 1.00 55.31 93 SER A CA 1
ATOM 749 C C . SER A 1 93 ? 41.011 0.598 -41.632 1.00 55.31 93 SER A C 1
ATOM 751 O O . SER A 1 93 ? 41.926 1.111 -40.998 1.00 55.31 93 SER A O 1
ATOM 753 N N . GLY A 1 94 ? 39.875 1.264 -41.838 1.00 63.12 94 GLY A N 1
ATOM 754 C CA . GLY A 1 94 ? 39.695 2.671 -41.466 1.00 63.12 94 GLY A CA 1
ATOM 755 C C . GLY A 1 94 ? 38.959 2.896 -40.145 1.00 63.12 94 GLY A C 1
ATOM 756 O O . GLY A 1 94 ? 38.273 2.008 -39.633 1.00 63.12 94 GLY A O 1
ATOM 757 N N . ILE A 1 95 ? 39.060 4.124 -39.628 1.00 67.50 95 ILE A N 1
ATOM 758 C CA . ILE A 1 95 ? 38.223 4.639 -38.539 1.00 67.50 95 ILE A CA 1
ATOM 759 C C . ILE A 1 95 ? 37.476 5.870 -39.049 1.00 67.50 95 ILE A C 1
ATOM 761 O O . ILE A 1 95 ? 38.089 6.870 -39.414 1.00 67.50 95 ILE A O 1
ATOM 765 N N . PHE A 1 96 ? 36.148 5.812 -39.050 1.00 70.81 96 PHE A N 1
ATOM 766 C CA . PHE A 1 96 ? 35.310 6.978 -39.307 1.00 70.81 96 PHE A CA 1
ATOM 767 C C . PHE A 1 96 ? 35.103 7.767 -38.029 1.00 70.81 96 PHE A C 1
ATOM 769 O O . PHE A 1 96 ? 34.720 7.179 -37.025 1.00 70.81 96 PHE A O 1
ATOM 776 N N . HIS A 1 97 ? 35.295 9.083 -38.074 1.00 69.88 97 HIS A N 1
ATOM 777 C CA . HIS A 1 97 ? 35.019 9.985 -36.961 1.00 69.88 97 HIS A CA 1
ATOM 778 C C . HIS A 1 97 ? 33.715 10.733 -37.229 1.00 69.88 97 HIS A C 1
ATOM 780 O O . HIS A 1 97 ? 33.645 11.564 -38.129 1.00 69.88 97 HIS A O 1
ATOM 786 N N . LEU A 1 98 ? 32.688 10.437 -36.443 1.00 69.25 98 LEU A N 1
ATOM 787 C CA . LEU A 1 98 ? 31.361 11.022 -36.571 1.00 69.25 98 LEU A CA 1
ATOM 788 C C . LEU A 1 98 ? 31.101 11.928 -35.372 1.00 69.25 98 LEU A C 1
ATOM 790 O O . LEU A 1 98 ? 31.046 11.476 -34.231 1.00 69.25 98 LEU A O 1
ATOM 794 N N . ASP A 1 99 ? 30.952 13.218 -35.649 1.00 70.38 99 ASP A N 1
ATOM 795 C CA . ASP A 1 99 ? 30.486 14.216 -34.689 1.00 70.38 99 ASP A CA 1
ATOM 796 C C . ASP A 1 99 ? 28.986 14.412 -34.915 1.00 70.38 99 ASP A C 1
ATOM 798 O O . ASP A 1 99 ? 28.570 14.923 -35.958 1.00 70.38 99 ASP A O 1
ATOM 802 N N . LEU A 1 100 ? 28.173 13.948 -33.966 1.00 67.44 100 LEU A N 1
ATOM 803 C CA . LEU A 1 100 ? 26.716 13.901 -34.100 1.00 67.44 100 LEU A CA 1
ATOM 804 C C . LEU A 1 100 ? 26.057 15.282 -33.989 1.00 67.44 100 LEU A C 1
ATOM 806 O O . LEU A 1 100 ? 24.846 15.388 -34.160 1.00 67.44 100 LEU A O 1
ATOM 810 N N . LEU A 1 101 ? 26.834 16.327 -33.686 1.00 67.62 101 LEU A N 1
ATOM 811 C CA . LEU A 1 101 ? 26.361 17.709 -33.614 1.00 67.62 101 LEU A CA 1
ATOM 812 C C . LEU A 1 101 ? 26.633 18.501 -34.904 1.00 67.62 101 LEU A C 1
ATOM 814 O O . LEU A 1 101 ? 26.187 19.639 -35.023 1.00 67.62 101 LEU A O 1
ATOM 818 N N . LYS A 1 102 ? 27.364 17.932 -35.874 1.00 67.50 102 LYS A N 1
ATOM 819 C CA . LYS A 1 102 ? 27.736 18.617 -37.123 1.00 67.50 102 LYS A CA 1
ATOM 820 C C . LYS A 1 102 ? 26.919 18.111 -38.312 1.00 67.50 102 LYS A C 1
ATOM 822 O O . LYS A 1 102 ? 27.099 16.978 -38.752 1.00 67.50 102 LYS A O 1
ATOM 827 N N . GLU A 1 103 ? 26.124 18.995 -38.919 1.00 56.31 103 GLU A N 1
ATOM 828 C CA . GLU A 1 103 ? 25.305 18.697 -40.113 1.00 56.31 103 GLU A CA 1
ATOM 829 C C . GLU A 1 103 ? 26.122 18.248 -41.337 1.00 56.31 103 GLU A C 1
ATOM 831 O O . GLU A 1 103 ? 25.636 17.477 -42.166 1.00 56.31 103 GLU A O 1
ATOM 836 N N . LYS A 1 104 ? 27.397 18.659 -41.429 1.00 54.34 104 LYS A N 1
ATOM 837 C CA . LYS A 1 104 ? 28.320 18.283 -42.518 1.00 54.34 104 LYS A CA 1
ATOM 838 C C . LYS A 1 104 ? 28.594 16.774 -42.632 1.00 54.34 104 LYS A C 1
ATOM 840 O O . LYS A 1 104 ? 29.185 16.353 -43.620 1.00 54.34 104 LYS A O 1
ATOM 845 N N . ASN A 1 105 ? 28.159 15.960 -41.669 1.00 60.50 105 ASN A N 1
ATOM 846 C CA . ASN A 1 105 ? 28.339 14.507 -41.690 1.00 60.50 105 ASN A CA 1
ATOM 847 C C . ASN A 1 105 ? 27.200 13.744 -42.398 1.00 60.50 105 ASN A C 1
ATOM 849 O O . ASN A 1 105 ? 27.320 12.535 -42.578 1.00 60.50 105 ASN A O 1
ATOM 853 N N . ASN A 1 106 ? 26.121 14.410 -42.836 1.00 61.69 106 ASN A N 1
ATOM 854 C CA . ASN A 1 106 ? 24.957 13.737 -43.434 1.00 61.69 106 ASN A CA 1
ATOM 855 C C . ASN A 1 106 ? 25.272 12.996 -44.741 1.00 61.69 106 ASN A C 1
ATOM 857 O O . ASN A 1 106 ? 24.814 11.871 -44.925 1.00 61.69 106 ASN A O 1
ATOM 861 N N . ASP A 1 107 ? 26.068 13.583 -45.635 1.00 63.38 107 ASP A N 1
ATOM 862 C CA . ASP A 1 107 ? 26.436 12.911 -46.890 1.00 63.38 107 ASP A CA 1
ATOM 863 C C . ASP A 1 107 ? 27.399 11.743 -46.648 1.00 63.38 107 ASP A C 1
ATOM 865 O O . ASP A 1 107 ? 27.305 10.708 -47.300 1.00 63.38 107 ASP A O 1
ATOM 869 N N . PHE A 1 108 ? 28.237 11.852 -45.618 1.00 65.00 108 PHE A N 1
ATOM 870 C CA . PHE A 1 108 ? 29.149 10.788 -45.203 1.00 65.00 108 PHE A CA 1
ATOM 871 C C . PHE A 1 108 ? 28.417 9.605 -44.548 1.00 65.00 108 PHE A C 1
ATOM 873 O O . PHE A 1 108 ? 28.773 8.450 -44.767 1.00 65.00 108 PHE A O 1
ATOM 880 N N . ILE A 1 109 ? 27.368 9.873 -43.763 1.00 68.12 109 ILE A N 1
ATOM 881 C CA . ILE A 1 109 ? 26.497 8.831 -43.202 1.00 68.12 109 ILE A CA 1
ATOM 882 C C . ILE A 1 109 ? 25.758 8.103 -44.327 1.00 68.12 109 ILE A C 1
ATOM 884 O O . ILE A 1 109 ? 25.726 6.876 -44.315 1.00 68.12 109 ILE A O 1
ATOM 888 N N . LYS A 1 110 ? 25.225 8.829 -45.323 1.00 68.56 110 LYS A N 1
ATOM 889 C CA . LYS A 1 110 ? 24.597 8.214 -46.507 1.00 68.56 110 LYS A CA 1
ATOM 890 C C . LYS A 1 110 ? 25.566 7.287 -47.236 1.00 68.56 110 LYS A C 1
ATOM 892 O O . LYS A 1 110 ? 25.181 6.177 -47.584 1.00 68.56 110 LYS A O 1
ATOM 897 N N . ASP A 1 111 ? 26.814 7.715 -47.420 1.00 70.81 111 ASP A N 1
ATOM 898 C CA . ASP A 1 111 ? 27.850 6.901 -48.056 1.00 70.81 111 ASP A CA 1
ATOM 899 C C . ASP A 1 111 ? 28.129 5.611 -47.270 1.00 70.81 111 ASP A C 1
ATOM 901 O O . ASP A 1 111 ? 28.169 4.529 -47.851 1.00 70.81 111 ASP A O 1
ATOM 905 N N . ILE A 1 112 ? 28.274 5.694 -45.943 1.00 70.69 112 ILE A N 1
ATOM 906 C CA . ILE A 1 112 ? 28.500 4.520 -45.083 1.00 70.69 112 ILE A CA 1
ATOM 907 C C . ILE A 1 112 ? 27.293 3.578 -45.105 1.00 70.69 112 ILE A C 1
ATOM 909 O O . ILE A 1 112 ? 27.476 2.369 -45.236 1.00 70.69 112 ILE A O 1
ATOM 913 N N . THR A 1 113 ? 26.074 4.111 -44.994 1.00 71.31 113 THR A N 1
ATOM 914 C CA . THR A 1 113 ? 24.840 3.319 -45.057 1.00 71.31 113 THR A CA 1
ATOM 915 C C . THR A 1 113 ? 24.738 2.589 -46.390 1.00 71.31 113 THR A C 1
ATOM 917 O O . THR A 1 113 ? 24.533 1.382 -46.392 1.00 71.31 113 THR A O 1
ATOM 920 N N . LEU A 1 114 ? 25.003 3.273 -47.507 1.00 71.56 114 LEU A N 1
ATOM 921 C CA . LEU A 1 114 ? 25.034 2.671 -48.839 1.00 71.56 114 LEU A CA 1
ATOM 922 C C . LEU A 1 114 ? 26.069 1.534 -48.918 1.00 71.56 114 LEU A C 1
ATOM 924 O O . LEU A 1 114 ? 25.776 0.440 -49.393 1.00 71.56 114 LEU A O 1
ATOM 928 N N . LEU A 1 115 ? 27.286 1.759 -48.415 1.00 73.06 115 LEU A N 1
ATOM 929 C CA . LEU A 1 115 ? 28.337 0.737 -48.410 1.00 73.06 115 LEU A CA 1
ATOM 930 C C . LEU A 1 115 ? 27.993 -0.468 -47.517 1.00 73.06 115 LEU A C 1
ATOM 932 O O . LEU A 1 115 ? 28.429 -1.578 -47.816 1.00 73.06 115 LEU A O 1
ATOM 936 N N . LEU A 1 116 ? 27.234 -0.276 -46.435 1.00 72.69 116 LEU A N 1
ATOM 937 C CA . LEU A 1 116 ? 26.732 -1.363 -45.589 1.00 72.69 116 LEU A CA 1
ATOM 938 C C . LEU A 1 116 ? 25.576 -2.119 -46.257 1.00 72.69 116 LEU A C 1
ATOM 940 O O . LEU A 1 116 ? 25.592 -3.346 -46.257 1.00 72.69 116 LEU A O 1
ATOM 944 N N . GLU A 1 117 ? 24.616 -1.405 -46.852 1.00 71.00 117 GLU A N 1
ATOM 945 C CA . GLU A 1 117 ? 23.461 -1.973 -47.565 1.00 71.00 117 GLU A CA 1
ATOM 946 C C . GLU A 1 117 ? 23.892 -2.903 -48.701 1.00 71.00 117 GLU A C 1
ATOM 948 O O . GLU A 1 117 ? 23.342 -3.992 -48.858 1.00 71.00 117 GLU A O 1
ATOM 953 N N . TYR A 1 118 ? 24.917 -2.510 -49.460 1.00 70.31 118 TYR A N 1
ATOM 954 C CA . TYR A 1 118 ? 25.471 -3.326 -50.542 1.00 70.31 118 TYR A CA 1
ATOM 955 C C . TYR A 1 118 ? 26.602 -4.275 -50.089 1.00 70.31 118 TYR A C 1
ATOM 957 O O . TYR A 1 118 ? 27.302 -4.847 -50.924 1.00 70.31 118 TYR A O 1
ATOM 965 N N . ASP A 1 119 ? 26.795 -4.459 -48.780 1.00 66.50 119 ASP A N 1
ATOM 966 C CA . ASP A 1 119 ? 27.767 -5.382 -48.174 1.00 66.50 119 ASP A CA 1
ATOM 967 C C . ASP A 1 119 ? 29.250 -5.117 -48.527 1.00 66.50 119 ASP A C 1
ATOM 969 O O . ASP A 1 119 ? 30.083 -6.024 -48.474 1.00 66.50 119 ASP A O 1
ATOM 973 N N . PHE A 1 120 ? 29.617 -3.880 -48.885 1.00 68.62 120 PHE A N 1
ATOM 974 C CA . PHE A 1 120 ? 30.988 -3.493 -49.259 1.00 68.62 120 PHE A CA 1
ATOM 975 C C . PHE A 1 120 ? 31.923 -3.357 -48.055 1.00 68.62 120 PHE A C 1
ATOM 977 O O . PHE A 1 120 ? 33.124 -3.636 -48.155 1.00 68.62 120 PHE A O 1
ATOM 984 N N . ILE A 1 121 ? 31.389 -2.930 -46.913 1.00 70.25 121 ILE A N 1
ATOM 985 C CA . ILE A 1 121 ? 32.138 -2.765 -45.666 1.00 70.25 121 ILE A CA 1
ATOM 986 C C . ILE A 1 121 ? 31.462 -3.542 -44.540 1.00 70.25 121 ILE A C 1
ATOM 988 O O . ILE A 1 121 ? 30.250 -3.720 -44.517 1.00 70.25 121 ILE A O 1
ATOM 992 N N . ARG A 1 122 ? 32.254 -3.996 -43.570 1.00 73.44 122 ARG A N 1
ATOM 993 C CA . ARG A 1 122 ? 31.762 -4.555 -42.309 1.00 73.44 122 ARG A CA 1
ATOM 994 C C . ARG A 1 122 ? 32.239 -3.687 -41.158 1.00 73.44 122 ARG A C 1
ATOM 996 O O . ARG A 1 122 ? 33.433 -3.403 -41.055 1.00 73.44 122 ARG A O 1
ATOM 1003 N N . ILE A 1 123 ? 31.327 -3.336 -40.256 1.00 78.50 123 ILE A N 1
ATOM 1004 C CA . ILE A 1 123 ? 31.684 -2.697 -38.987 1.00 78.50 123 ILE A CA 1
ATOM 1005 C C . ILE A 1 123 ? 32.429 -3.719 -38.121 1.00 78.50 123 ILE A C 1
ATOM 1007 O O . ILE A 1 123 ? 31.942 -4.822 -37.866 1.00 78.50 123 ILE A O 1
ATOM 1011 N N . VAL A 1 124 ? 33.640 -3.358 -37.706 1.00 81.19 124 VAL A N 1
ATOM 1012 C CA . VAL A 1 124 ? 34.500 -4.166 -36.830 1.00 81.19 124 VAL A CA 1
ATOM 1013 C C . VAL A 1 124 ? 34.328 -3.742 -35.383 1.00 81.19 124 VAL A C 1
ATOM 1015 O O . VAL A 1 124 ? 34.303 -4.586 -34.488 1.00 81.19 124 VAL A O 1
ATOM 1018 N N . ASP A 1 125 ? 34.231 -2.437 -35.159 1.00 80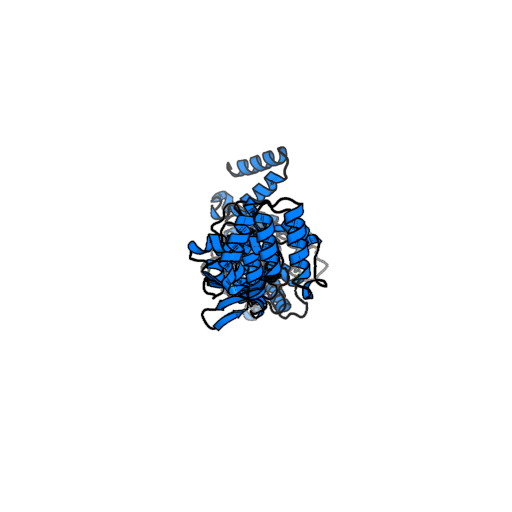.44 125 ASP A N 1
ATOM 1019 C CA . ASP A 1 125 ? 34.137 -1.864 -33.829 1.00 80.44 125 ASP A CA 1
ATOM 1020 C C . ASP A 1 125 ? 33.419 -0.519 -33.891 1.00 80.44 125 ASP A C 1
ATOM 1022 O O . ASP A 1 125 ? 33.521 0.213 -34.877 1.00 80.44 125 ASP A O 1
ATOM 1026 N N . VAL A 1 126 ? 32.723 -0.182 -32.814 1.00 81.81 126 VAL A N 1
ATOM 1027 C CA . VAL A 1 126 ? 32.192 1.160 -32.590 1.00 81.81 126 VAL A CA 1
ATOM 1028 C C . VAL A 1 126 ? 32.769 1.625 -31.271 1.00 81.81 126 VAL A C 1
ATOM 1030 O O . VAL A 1 126 ? 32.658 0.931 -30.260 1.00 81.81 126 VAL A O 1
ATOM 1033 N N . ARG A 1 127 ? 33.420 2.784 -31.286 1.00 84.75 127 ARG A N 1
ATOM 1034 C CA . ARG A 1 127 ? 34.081 3.350 -30.119 1.00 84.75 127 ARG A CA 1
ATOM 1035 C C . ARG A 1 127 ? 33.474 4.689 -29.755 1.00 84.75 127 ARG A C 1
ATOM 1037 O O . ARG A 1 127 ? 33.184 5.508 -30.623 1.00 84.75 127 ARG A O 1
ATOM 1044 N N . LEU A 1 128 ? 33.307 4.905 -28.462 1.00 83.56 128 LEU A N 1
ATOM 1045 C CA . LEU A 1 128 ? 32.755 6.119 -27.881 1.00 83.56 128 LEU A CA 1
ATOM 1046 C C . LEU A 1 128 ? 33.775 6.711 -26.919 1.00 83.56 128 LEU A C 1
ATOM 1048 O O . LEU A 1 128 ? 34.530 5.983 -26.277 1.00 83.56 128 LEU A O 1
ATOM 1052 N N . ASN A 1 129 ? 33.799 8.034 -26.807 1.00 84.38 129 ASN A N 1
ATOM 1053 C CA . ASN A 1 129 ? 34.656 8.702 -25.837 1.00 84.38 129 ASN A CA 1
ATOM 1054 C C . ASN A 1 129 ? 33.861 8.983 -24.556 1.00 84.38 129 ASN A C 1
ATOM 1056 O O . ASN A 1 129 ? 32.910 9.767 -24.573 1.00 84.38 129 ASN A O 1
ATOM 1060 N N . LYS A 1 130 ? 34.231 8.324 -23.457 1.00 84.00 130 LYS A N 1
ATOM 1061 C CA . LYS A 1 130 ? 33.612 8.491 -22.141 1.00 84.00 130 LYS A CA 1
ATOM 1062 C C . LYS A 1 130 ? 34.281 9.653 -21.415 1.00 84.00 130 LYS A C 1
ATOM 1064 O O . LYS A 1 130 ? 35.506 9.671 -21.291 1.00 84.00 130 LYS A O 1
ATOM 1069 N N . LYS A 1 131 ? 33.487 10.589 -20.881 1.00 83.19 131 LYS A N 1
ATOM 1070 C CA . LYS A 1 131 ? 33.974 11.866 -20.314 1.00 83.19 131 LYS A CA 1
ATOM 1071 C C . LYS A 1 131 ? 35.125 11.708 -19.312 1.00 83.19 131 LYS A C 1
ATOM 1073 O O . LYS A 1 131 ? 36.046 12.514 -19.335 1.00 83.19 131 LYS A O 1
ATOM 1078 N N . ASN A 1 132 ? 35.110 10.632 -18.519 1.00 81.44 132 ASN A N 1
ATOM 1079 C CA . ASN A 1 132 ? 36.082 10.394 -17.447 1.00 81.44 132 ASN A CA 1
ATOM 1080 C C . ASN A 1 132 ? 37.039 9.215 -17.694 1.00 81.44 132 ASN A C 1
ATOM 1082 O O . ASN A 1 132 ? 37.835 8.911 -16.814 1.00 81.44 132 ASN A O 1
ATOM 1086 N N . HIS A 1 133 ? 36.905 8.463 -18.791 1.00 80.38 133 HIS A N 1
ATOM 1087 C CA . HIS A 1 133 ? 37.655 7.205 -19.011 1.00 80.38 133 HIS A CA 1
ATOM 1088 C C . HIS A 1 133 ? 38.286 7.113 -20.409 1.00 80.38 133 HIS A C 1
ATOM 1090 O O . HIS A 1 133 ? 38.964 6.134 -20.716 1.00 80.38 133 HIS A O 1
ATOM 1096 N N . GLY A 1 134 ? 38.088 8.127 -21.254 1.00 84.62 134 GLY A N 1
ATOM 1097 C CA . GLY A 1 134 ? 38.627 8.154 -22.606 1.00 84.62 134 GLY A CA 1
ATOM 1098 C C . GLY A 1 134 ? 37.864 7.248 -23.572 1.00 84.62 134 GLY A C 1
ATOM 1099 O O . GLY A 1 134 ? 36.694 6.918 -23.374 1.00 84.62 134 GLY A O 1
ATOM 1100 N N . GLU A 1 135 ? 38.529 6.878 -24.663 1.00 85.00 135 GLU A N 1
ATOM 1101 C CA . GLU A 1 135 ? 37.938 6.090 -25.742 1.00 85.00 135 GLU A CA 1
ATOM 1102 C C . GLU A 1 135 ? 37.747 4.623 -25.340 1.00 85.00 135 GLU A C 1
ATOM 1104 O O . GLU A 1 135 ? 38.706 3.927 -25.005 1.00 85.00 135 GLU A O 1
ATOM 1109 N N . ILE A 1 136 ? 36.510 4.135 -25.442 1.00 85.44 136 ILE A N 1
ATOM 1110 C CA . ILE A 1 136 ? 36.156 2.739 -25.192 1.00 85.44 136 ILE A CA 1
ATOM 1111 C C . ILE A 1 136 ? 35.449 2.145 -26.408 1.00 85.44 136 ILE A C 1
ATOM 1113 O O . ILE A 1 136 ? 34.644 2.805 -27.061 1.00 85.44 136 ILE A O 1
ATOM 1117 N N . SER A 1 137 ? 35.723 0.875 -26.698 1.00 84.00 137 SER A N 1
ATOM 1118 C CA . SER A 1 137 ? 34.880 0.080 -27.596 1.00 84.00 137 SER A CA 1
ATOM 1119 C C . SER A 1 137 ? 33.560 -0.228 -26.900 1.00 84.00 137 SER A C 1
ATOM 1121 O O . SER A 1 137 ? 33.574 -0.636 -25.739 1.00 84.00 137 SER A O 1
ATOM 1123 N N . ILE A 1 138 ? 32.437 -0.117 -27.615 1.00 80.50 138 ILE A N 1
ATOM 1124 C CA . ILE A 1 138 ? 31.123 -0.542 -27.108 1.00 80.50 138 ILE A CA 1
ATOM 1125 C C . ILE A 1 138 ? 31.175 -2.014 -26.676 1.00 80.50 138 ILE A C 1
ATOM 1127 O O . ILE A 1 138 ? 30.612 -2.368 -25.650 1.00 80.50 138 ILE A O 1
ATOM 1131 N N . ARG A 1 139 ? 31.945 -2.866 -27.371 1.00 81.38 139 ARG A N 1
ATOM 1132 C CA . ARG A 1 139 ? 32.109 -4.291 -27.016 1.00 81.38 139 ARG A CA 1
ATOM 1133 C C . ARG A 1 139 ? 32.851 -4.511 -25.694 1.00 81.38 139 ARG A C 1
ATOM 1135 O O . ARG A 1 139 ? 32.823 -5.612 -25.156 1.00 81.38 139 ARG A O 1
ATOM 1142 N N . ARG A 1 140 ? 33.565 -3.492 -25.211 1.00 83.56 140 ARG A N 1
ATOM 1143 C CA . ARG A 1 140 ? 34.300 -3.487 -23.936 1.00 83.56 140 ARG A CA 1
ATOM 1144 C C . ARG A 1 140 ? 33.603 -2.659 -22.855 1.00 83.56 140 ARG A C 1
ATOM 1146 O O . ARG A 1 140 ? 34.126 -2.583 -21.747 1.00 83.56 140 ARG A O 1
ATOM 1153 N N . ALA A 1 141 ? 32.475 -2.029 -23.179 1.00 80.75 141 ALA A N 1
ATOM 1154 C CA . ALA A 1 141 ? 31.622 -1.366 -22.203 1.00 80.75 141 ALA A CA 1
ATOM 1155 C C . ALA A 1 141 ? 31.025 -2.411 -21.244 1.00 80.75 141 ALA A C 1
ATOM 1157 O O . ALA A 1 141 ? 31.005 -3.603 -21.570 1.00 80.75 141 ALA A O 1
ATOM 1158 N N . SER A 1 142 ? 30.556 -1.994 -20.067 1.00 82.38 142 SER A N 1
ATOM 1159 C CA . SER A 1 142 ? 29.905 -2.932 -19.141 1.00 82.38 142 SER A CA 1
ATOM 1160 C C . SER A 1 142 ? 28.637 -3.528 -19.772 1.00 82.38 142 SER A C 1
ATOM 1162 O O . SER A 1 142 ? 28.054 -2.933 -20.680 1.00 82.38 142 SER A O 1
ATOM 1164 N N . SER A 1 143 ? 28.181 -4.695 -19.308 1.00 83.62 143 SER A N 1
ATOM 1165 C CA . SER A 1 143 ? 26.959 -5.327 -19.836 1.00 83.62 143 SER A CA 1
ATOM 1166 C C . SER A 1 143 ? 25.746 -4.393 -19.766 1.00 83.62 143 SER A C 1
ATOM 1168 O O . SER A 1 143 ? 24.987 -4.304 -20.728 1.00 83.62 143 SER A O 1
ATOM 1170 N N . GLY A 1 144 ? 25.613 -3.627 -18.679 1.00 82.75 144 GLY A N 1
ATOM 1171 C CA . GLY A 1 144 ? 24.568 -2.614 -18.546 1.00 82.75 144 GLY A CA 1
ATOM 1172 C C . GLY A 1 144 ? 24.707 -1.462 -19.547 1.00 82.75 144 GLY A C 1
ATOM 1173 O O . GLY A 1 144 ? 23.706 -1.015 -20.100 1.00 82.75 144 GLY A O 1
ATOM 1174 N N . GLU A 1 145 ? 25.932 -0.998 -19.830 1.00 81.75 145 GLU A N 1
ATOM 1175 C CA . GLU A 1 145 ? 26.161 0.066 -20.824 1.00 81.75 145 GLU A CA 1
ATOM 1176 C C . GLU A 1 145 ? 25.784 -0.425 -22.216 1.00 81.75 145 GLU A C 1
ATOM 1178 O O . GLU A 1 145 ? 25.120 0.287 -22.966 1.00 81.75 145 GLU A O 1
ATOM 1183 N N . GLN A 1 146 ? 26.179 -1.656 -22.544 1.00 83.44 146 GLN A N 1
ATOM 1184 C CA . GLN A 1 146 ? 25.841 -2.296 -23.810 1.00 83.44 146 GLN A CA 1
ATOM 1185 C C . GLN A 1 146 ? 24.328 -2.444 -23.966 1.00 83.44 146 GLN A C 1
ATOM 1187 O O . GLN A 1 146 ? 23.792 -2.027 -24.989 1.00 83.44 146 GLN A O 1
ATOM 1192 N N . CYS A 1 147 ? 23.643 -2.974 -22.948 1.00 85.38 147 CYS A N 1
ATOM 1193 C CA . CYS A 1 147 ? 22.190 -3.147 -22.948 1.00 85.38 147 CYS A CA 1
ATOM 1194 C C . CYS A 1 147 ? 21.474 -1.810 -23.194 1.00 85.38 147 CYS A C 1
ATOM 1196 O O . CYS A 1 147 ? 20.723 -1.660 -24.161 1.00 85.38 147 CYS A O 1
ATOM 1198 N N . MET A 1 148 ? 21.809 -0.794 -22.396 1.00 85.12 148 MET A N 1
ATOM 1199 C CA . MET A 1 148 ? 21.214 0.536 -22.499 1.00 85.12 148 MET A CA 1
ATOM 1200 C C . MET A 1 148 ? 21.468 1.188 -23.865 1.00 85.12 148 MET A C 1
ATOM 1202 O O . MET A 1 148 ? 20.561 1.772 -24.460 1.00 85.12 148 MET A O 1
ATOM 1206 N N . MET A 1 149 ? 22.688 1.072 -24.400 1.00 80.06 149 MET A N 1
ATOM 1207 C CA . MET A 1 149 ? 23.011 1.581 -25.734 1.00 80.06 149 MET A CA 1
ATOM 1208 C C . MET A 1 149 ? 22.225 0.861 -26.824 1.00 80.06 149 MET A C 1
ATOM 1210 O O . MET A 1 149 ? 21.713 1.525 -27.719 1.00 80.06 149 MET A O 1
ATOM 1214 N N . VAL A 1 150 ? 22.118 -0.466 -26.767 1.00 83.19 150 VAL A N 1
ATOM 1215 C CA . VAL A 1 150 ? 21.392 -1.253 -27.771 1.00 83.19 150 VAL A CA 1
ATOM 1216 C C . VAL A 1 150 ? 19.913 -0.872 -27.792 1.00 83.19 150 VAL A C 1
ATOM 1218 O O . VAL A 1 150 ? 19.393 -0.594 -28.871 1.00 83.19 150 VAL A O 1
ATOM 1221 N N . ILE A 1 151 ? 19.264 -0.766 -26.627 1.00 88.00 151 ILE A N 1
ATOM 1222 C CA . ILE A 1 151 ? 17.857 -0.343 -26.526 1.00 88.00 151 ILE A CA 1
ATOM 1223 C C . ILE A 1 151 ? 17.690 1.071 -27.096 1.00 88.00 151 ILE A C 1
ATOM 1225 O O . ILE A 1 151 ? 16.912 1.293 -28.025 1.00 88.00 151 ILE A O 1
ATOM 1229 N N . MET A 1 152 ? 18.461 2.037 -26.590 1.00 85.88 152 MET A N 1
ATOM 1230 C CA . MET A 1 152 ? 18.300 3.444 -26.963 1.00 85.88 152 MET A CA 1
ATOM 1231 C C . MET A 1 152 ? 18.649 3.712 -28.433 1.00 85.88 152 MET A C 1
ATOM 1233 O O . MET A 1 152 ? 17.956 4.477 -29.103 1.00 85.88 152 MET A O 1
ATOM 1237 N N . LEU A 1 153 ? 19.709 3.095 -28.963 1.00 79.50 153 LEU A N 1
ATOM 1238 C CA . LEU A 1 153 ? 20.087 3.238 -30.372 1.00 79.50 153 LEU A CA 1
ATOM 1239 C C . LEU A 1 153 ? 19.129 2.478 -31.293 1.00 79.50 153 LEU A C 1
ATOM 1241 O O . LEU A 1 153 ? 18.812 2.986 -32.366 1.00 79.50 153 LEU A O 1
ATOM 1245 N N . GLY A 1 154 ? 18.637 1.312 -30.869 1.00 83.94 154 GLY A N 1
ATOM 1246 C CA . GLY A 1 154 ? 17.636 0.540 -31.603 1.00 83.94 154 GLY A CA 1
ATOM 1247 C C . GLY A 1 154 ? 16.344 1.329 -31.806 1.00 83.94 154 GLY A C 1
ATOM 1248 O O . GLY A 1 154 ? 15.853 1.424 -32.933 1.00 83.94 154 GLY A O 1
ATOM 1249 N N . ILE A 1 155 ? 15.855 1.984 -30.747 1.00 88.94 155 ILE A N 1
ATOM 1250 C CA . ILE A 1 155 ? 14.703 2.891 -30.830 1.00 88.94 155 ILE A CA 1
ATOM 1251 C C . ILE A 1 155 ? 15.055 4.099 -31.705 1.00 88.94 155 ILE A C 1
ATOM 1253 O O . ILE A 1 155 ? 14.348 4.384 -32.667 1.00 88.94 155 ILE A O 1
ATOM 1257 N N . ALA A 1 156 ? 16.173 4.781 -31.433 1.00 83.44 156 ALA A N 1
ATOM 1258 C CA . ALA A 1 156 ? 16.559 5.992 -32.160 1.00 83.44 156 ALA A CA 1
ATOM 1259 C C . ALA A 1 156 ? 16.750 5.782 -33.671 1.00 83.44 156 ALA A C 1
ATOM 1261 O O . ALA A 1 156 ? 16.544 6.723 -34.432 1.00 83.44 156 ALA A O 1
ATOM 1262 N N . GLY A 1 157 ? 17.148 4.582 -34.102 1.00 76.19 157 GLY A N 1
ATOM 1263 C CA . GLY A 1 157 ? 17.314 4.247 -35.516 1.00 76.19 157 GLY A CA 1
ATOM 1264 C C . GLY A 1 157 ? 16.003 4.030 -36.276 1.00 76.19 157 GLY A C 1
ATOM 1265 O O . GLY A 1 157 ? 16.006 4.115 -37.501 1.00 76.19 157 GLY A O 1
ATOM 1266 N N . ASN A 1 158 ? 14.894 3.765 -35.577 1.00 84.56 158 ASN A N 1
ATOM 1267 C CA . ASN A 1 158 ? 13.631 3.348 -36.200 1.00 84.56 158 ASN A CA 1
ATOM 1268 C C . ASN A 1 158 ? 12.429 4.235 -35.846 1.00 84.56 158 ASN A C 1
ATOM 1270 O O . ASN A 1 158 ? 11.434 4.225 -36.571 1.00 84.56 158 ASN A O 1
ATOM 1274 N N . ILE A 1 159 ? 12.503 4.994 -34.750 1.00 90.44 159 ILE A N 1
ATOM 1275 C CA . ILE A 1 159 ? 11.388 5.794 -34.242 1.00 90.44 159 ILE A CA 1
ATOM 1276 C C . ILE A 1 159 ? 10.991 6.917 -35.213 1.00 90.44 159 ILE A C 1
ATOM 1278 O O . ILE A 1 159 ? 11.825 7.623 -35.780 1.00 90.44 159 ILE A O 1
ATOM 1282 N N . LYS A 1 160 ? 9.679 7.086 -35.386 1.00 92.06 160 LYS A N 1
ATOM 1283 C CA . LYS A 1 160 ? 9.016 8.168 -36.133 1.00 92.06 160 LYS A CA 1
ATOM 1284 C C . LYS A 1 160 ? 7.814 8.669 -35.328 1.00 92.06 160 LYS A C 1
ATOM 1286 O O . LYS A 1 160 ? 7.416 8.020 -34.363 1.00 92.06 160 LYS A O 1
ATOM 1291 N N . ASN A 1 161 ? 7.191 9.776 -35.728 1.00 93.50 161 ASN A N 1
ATOM 1292 C CA . ASN A 1 161 ? 5.913 10.176 -35.126 1.00 93.50 161 ASN A CA 1
ATOM 1293 C C . ASN A 1 161 ? 4.873 9.051 -35.268 1.00 93.50 161 ASN A C 1
ATOM 1295 O O . ASN A 1 161 ? 4.872 8.340 -36.275 1.00 93.50 161 ASN A O 1
ATOM 1299 N N . ASN A 1 162 ? 3.993 8.914 -34.277 1.00 96.44 162 ASN A N 1
ATOM 1300 C CA . ASN A 1 162 ? 2.970 7.864 -34.192 1.00 96.44 162 ASN A CA 1
ATOM 1301 C C . ASN A 1 162 ? 3.532 6.429 -34.138 1.00 96.44 162 ASN A C 1
ATOM 1303 O O . ASN A 1 162 ? 2.908 5.497 -34.643 1.00 96.44 162 ASN A O 1
ATOM 1307 N N . SER A 1 163 ? 4.723 6.239 -33.560 1.00 96.44 163 SER A N 1
ATOM 1308 C CA . SER A 1 163 ? 5.301 4.900 -33.378 1.00 96.44 163 SER A CA 1
ATOM 1309 C C . SER A 1 163 ? 4.729 4.187 -32.154 1.00 96.44 163 SER A C 1
ATOM 1311 O O . SER A 1 163 ? 4.489 4.807 -31.119 1.00 96.44 163 SER A O 1
ATOM 1313 N N . LEU A 1 164 ? 4.610 2.864 -32.249 1.00 97.56 164 LEU A N 1
ATOM 1314 C CA . LEU A 1 164 ? 4.393 1.977 -31.107 1.00 97.56 164 LEU A CA 1
ATOM 1315 C C . LEU A 1 164 ? 5.714 1.293 -30.761 1.00 97.56 164 LEU A C 1
ATOM 1317 O O . LEU A 1 164 ? 6.333 0.670 -31.624 1.00 97.56 164 LEU A O 1
ATOM 1321 N N . ILE A 1 165 ? 6.154 1.433 -29.513 1.00 96.69 165 ILE A N 1
ATOM 1322 C CA . ILE A 1 165 ? 7.418 0.887 -29.026 1.00 96.69 165 ILE A CA 1
ATOM 1323 C C . ILE A 1 165 ? 7.111 -0.104 -27.908 1.00 96.69 165 ILE A C 1
ATOM 1325 O O . ILE A 1 165 ? 6.462 0.254 -26.929 1.00 96.69 165 ILE A O 1
ATOM 1329 N N . PHE A 1 166 ? 7.614 -1.327 -28.047 1.00 96.94 166 PHE A N 1
ATOM 1330 C CA . PHE A 1 166 ? 7.536 -2.371 -27.029 1.00 96.94 166 PHE A CA 1
ATOM 1331 C C . PHE A 1 166 ? 8.937 -2.641 -26.489 1.00 96.94 166 PHE A C 1
ATOM 1333 O O . PHE A 1 166 ? 9.872 -2.832 -27.269 1.00 96.94 166 PHE A O 1
ATOM 1340 N N . ILE A 1 167 ? 9.083 -2.627 -25.167 1.00 95.69 167 ILE A N 1
ATOM 1341 C CA . ILE A 1 167 ? 10.338 -2.914 -24.473 1.00 95.69 167 ILE A CA 1
ATOM 1342 C C . ILE A 1 167 ? 10.044 -3.979 -23.424 1.00 95.69 167 ILE A C 1
ATOM 1344 O O . ILE A 1 167 ? 9.161 -3.796 -22.591 1.00 95.69 167 ILE A O 1
ATOM 1348 N N . ASP A 1 168 ? 10.779 -5.080 -23.484 1.00 95.19 168 ASP A N 1
ATOM 1349 C CA . ASP A 1 168 ? 10.637 -6.198 -22.558 1.00 95.19 168 ASP A CA 1
ATOM 1350 C C . ASP A 1 168 ? 11.884 -6.295 -21.677 1.00 95.19 168 ASP A C 1
ATOM 1352 O O . ASP A 1 168 ? 13.002 -6.154 -22.180 1.00 95.19 168 ASP A O 1
ATOM 1356 N N . GLU A 1 169 ? 11.669 -6.450 -20.373 1.00 94.12 169 GLU A N 1
ATOM 1357 C CA . GLU A 1 169 ? 12.681 -6.550 -19.313 1.00 94.12 169 GLU A CA 1
ATOM 1358 C C . GLU A 1 169 ? 13.901 -5.610 -19.487 1.00 94.12 169 GLU A C 1
ATOM 1360 O O . GLU A 1 169 ? 15.057 -6.058 -19.500 1.00 94.12 169 GLU A O 1
ATOM 1365 N N . PRO A 1 170 ? 13.701 -4.279 -19.613 1.00 94.25 170 PRO A N 1
ATOM 1366 C CA . PRO A 1 170 ? 14.811 -3.340 -19.792 1.00 94.25 170 PRO A CA 1
ATOM 1367 C C . PRO A 1 170 ? 15.806 -3.324 -18.624 1.00 94.25 170 PRO A C 1
ATOM 1369 O O . PRO A 1 170 ? 16.909 -2.807 -18.775 1.00 94.25 170 PRO A O 1
ATOM 1372 N N . GLU A 1 171 ? 15.450 -3.878 -17.466 1.00 94.56 171 GLU A N 1
ATOM 1373 C CA . GLU A 1 171 ? 16.307 -4.008 -16.291 1.00 94.56 171 GLU A CA 1
ATOM 1374 C C . GLU A 1 171 ? 17.438 -5.041 -16.422 1.00 94.56 171 GLU A C 1
ATOM 1376 O O . GLU A 1 171 ? 18.373 -5.008 -15.611 1.00 94.56 171 GLU A O 1
ATOM 1381 N N . ILE A 1 172 ? 17.395 -5.946 -17.410 1.00 90.50 172 ILE A N 1
ATOM 1382 C CA . ILE A 1 172 ? 18.407 -7.001 -17.553 1.00 90.50 172 ILE A CA 1
ATOM 1383 C C . ILE A 1 172 ? 19.802 -6.378 -17.665 1.00 90.50 172 ILE A C 1
ATOM 1385 O O . ILE A 1 172 ? 20.092 -5.556 -18.536 1.00 90.50 172 ILE A O 1
ATOM 1389 N N . SER A 1 173 ? 20.710 -6.834 -16.797 1.00 89.06 173 SER A N 1
ATOM 1390 C CA . SER A 1 173 ? 22.097 -6.351 -16.695 1.00 89.06 173 SER A CA 1
ATOM 1391 C C . SER A 1 173 ? 22.255 -4.877 -16.288 1.00 89.06 173 SER A C 1
ATOM 1393 O O . SER A 1 173 ? 23.387 -4.385 -16.263 1.00 89.06 173 SER A O 1
ATOM 1395 N N . LEU A 1 174 ? 21.175 -4.166 -15.941 1.00 89.94 174 LEU A N 1
ATOM 1396 C CA . LEU A 1 174 ? 21.252 -2.790 -15.456 1.00 89.94 174 LEU A CA 1
ATOM 1397 C C . LEU A 1 174 ? 21.507 -2.744 -13.951 1.00 89.94 174 LEU A C 1
ATOM 1399 O O . LEU A 1 174 ? 20.826 -3.389 -13.156 1.00 89.94 174 LEU A O 1
ATOM 1403 N N . HIS A 1 175 ? 22.454 -1.897 -13.554 1.00 90.00 175 HIS A N 1
ATOM 1404 C CA . HIS A 1 175 ? 22.635 -1.523 -12.155 1.00 90.00 175 HIS A CA 1
ATOM 1405 C C . HIS A 1 175 ? 21.364 -0.820 -11.626 1.00 90.00 175 HIS A C 1
ATOM 1407 O O . HIS A 1 175 ? 20.792 -0.023 -12.374 1.00 90.00 175 HIS A O 1
ATOM 1413 N N . PRO A 1 176 ? 20.948 -1.006 -10.354 1.00 89.94 176 PRO A N 1
ATOM 1414 C CA . PRO A 1 176 ? 19.714 -0.418 -9.811 1.00 89.94 176 PRO A CA 1
ATOM 1415 C C . PRO A 1 176 ? 19.571 1.088 -10.054 1.00 89.94 176 PRO A C 1
ATOM 1417 O O . PRO A 1 176 ? 18.516 1.561 -10.461 1.00 89.94 176 PRO A O 1
ATOM 1420 N N . LYS A 1 177 ? 20.670 1.841 -9.919 1.00 89.19 177 LYS A N 1
ATOM 1421 C CA . LYS A 1 177 ? 20.688 3.279 -10.233 1.00 89.19 177 LYS A CA 1
ATOM 1422 C C . LYS A 1 177 ? 20.228 3.587 -11.668 1.00 89.19 177 LYS A C 1
ATOM 1424 O O . LYS A 1 177 ? 19.515 4.555 -11.887 1.00 89.19 177 LYS A O 1
ATOM 1429 N N . TRP A 1 178 ? 20.622 2.771 -12.644 1.00 89.69 178 TRP A N 1
ATOM 1430 C CA . TRP A 1 178 ? 20.227 2.954 -14.044 1.00 89.69 178 TRP A CA 1
ATOM 1431 C C . TRP A 1 178 ? 18.817 2.468 -14.336 1.00 89.69 178 TRP A C 1
ATOM 1433 O O . TRP A 1 178 ? 18.206 2.972 -15.269 1.00 89.69 178 TRP A O 1
ATOM 1443 N N . GLN A 1 179 ? 18.292 1.540 -13.539 1.00 94.38 179 GLN A N 1
ATOM 1444 C CA . GLN A 1 179 ? 16.882 1.166 -13.601 1.00 94.38 179 GLN A CA 1
ATOM 1445 C C . GLN A 1 179 ? 15.996 2.359 -13.195 1.00 94.38 179 GLN A C 1
ATOM 1447 O O . GLN A 1 179 ? 15.060 2.694 -13.913 1.00 94.38 179 GLN A O 1
ATOM 1452 N N . GLU A 1 180 ? 16.351 3.081 -12.126 1.00 91.94 180 GLU A N 1
ATOM 1453 C CA . GLU A 1 180 ? 15.650 4.318 -11.730 1.00 91.94 180 GLU A CA 1
ATOM 1454 C C . GLU A 1 180 ? 15.739 5.418 -12.797 1.00 91.94 180 GLU A C 1
ATOM 1456 O O . GLU A 1 180 ? 14.778 6.151 -13.037 1.00 91.94 180 GLU A O 1
ATOM 1461 N N . ASP A 1 181 ? 16.903 5.549 -13.437 1.00 90.00 181 ASP A N 1
ATOM 1462 C CA . ASP A 1 181 ? 17.155 6.606 -14.417 1.00 90.00 181 ASP A CA 1
ATOM 1463 C C . ASP A 1 181 ? 16.628 6.249 -15.825 1.00 90.00 181 ASP A C 1
ATOM 1465 O O . ASP A 1 181 ? 16.513 7.136 -16.676 1.00 90.00 181 ASP A O 1
ATOM 1469 N N . PHE A 1 182 ? 16.253 4.986 -16.078 1.00 92.56 182 PHE A N 1
ATOM 1470 C CA . PHE A 1 182 ? 15.821 4.497 -17.393 1.00 92.56 182 PHE A CA 1
ATOM 1471 C C . PHE A 1 182 ? 14.624 5.278 -17.943 1.00 92.56 182 PHE A C 1
ATOM 1473 O O . PHE A 1 182 ? 14.697 5.814 -19.051 1.00 92.56 182 PHE A O 1
ATOM 1480 N N . MET A 1 183 ? 13.545 5.395 -17.162 1.00 93.12 183 MET A N 1
ATOM 1481 C CA . MET A 1 183 ? 12.319 6.077 -17.594 1.00 93.12 183 MET A CA 1
ATOM 1482 C C . MET A 1 183 ? 12.544 7.574 -17.866 1.00 93.12 183 MET A C 1
ATOM 1484 O O . MET A 1 183 ? 12.212 8.026 -18.967 1.00 93.12 183 MET A O 1
ATOM 1488 N N . PRO A 1 184 ? 13.170 8.354 -16.958 1.00 90.56 184 PRO A N 1
ATOM 1489 C CA . PRO A 1 184 ? 13.533 9.741 -17.246 1.00 90.56 184 PRO A CA 1
ATOM 1490 C C . PRO A 1 184 ? 14.405 9.891 -18.497 1.00 90.56 184 PRO A C 1
ATOM 1492 O O . PRO A 1 184 ? 14.201 10.817 -19.285 1.00 90.56 184 PRO A O 1
ATOM 1495 N N . MET A 1 185 ? 15.368 8.986 -18.705 1.00 89.06 185 MET A N 1
ATOM 1496 C CA . MET A 1 185 ? 16.233 9.004 -19.884 1.00 89.06 185 MET A CA 1
ATOM 1497 C C . MET A 1 185 ? 15.458 8.729 -21.171 1.00 89.06 185 MET A C 1
ATOM 1499 O O . MET A 1 185 ? 15.655 9.456 -22.145 1.00 89.06 185 MET A O 1
ATOM 1503 N N . LEU A 1 186 ? 14.579 7.725 -21.167 1.00 91.44 186 LEU A N 1
ATOM 1504 C CA . LEU A 1 186 ? 13.750 7.336 -22.306 1.00 91.44 186 LEU A CA 1
ATOM 1505 C C . LEU A 1 186 ? 12.821 8.483 -22.725 1.00 91.44 186 LEU A C 1
ATOM 1507 O O . LEU A 1 186 ? 12.845 8.910 -23.880 1.00 91.44 186 LEU A O 1
ATOM 1511 N N . ILE A 1 187 ? 12.077 9.041 -21.764 1.00 90.19 187 ILE A N 1
ATOM 1512 C CA . ILE A 1 187 ? 11.147 10.157 -21.987 1.00 90.19 187 ILE A CA 1
ATOM 1513 C C . ILE A 1 187 ? 11.902 11.366 -22.540 1.00 90.19 187 ILE A C 1
ATOM 1515 O O . ILE A 1 187 ? 11.522 11.932 -23.565 1.00 90.19 187 ILE A O 1
ATOM 1519 N N . LYS A 1 188 ? 13.018 11.744 -21.904 1.00 89.00 188 LYS A N 1
ATOM 1520 C CA . LYS A 1 188 ? 13.829 12.886 -22.336 1.00 89.00 188 LYS A CA 1
ATOM 1521 C C . LYS A 1 188 ? 14.368 12.690 -23.755 1.00 89.00 188 LYS A C 1
ATOM 1523 O O . LYS A 1 188 ? 14.241 13.601 -24.571 1.00 89.00 188 LYS A O 1
ATOM 1528 N N . ALA A 1 189 ? 14.934 11.518 -24.051 1.00 87.69 189 ALA A N 1
ATOM 1529 C CA . ALA A 1 189 ? 15.587 11.217 -25.325 1.00 87.69 189 ALA A CA 1
ATOM 1530 C C . ALA A 1 189 ? 14.636 11.226 -26.528 1.00 87.69 189 ALA A C 1
ATOM 1532 O O . ALA A 1 189 ? 15.065 11.559 -27.636 1.00 87.69 189 ALA A O 1
ATOM 1533 N N . PHE A 1 190 ? 13.373 10.855 -26.316 1.00 90.00 190 PHE A N 1
ATOM 1534 C CA . PHE A 1 190 ? 12.386 10.706 -27.386 1.00 90.00 190 PHE A CA 1
ATOM 1535 C C . PHE A 1 190 ? 11.244 11.729 -27.325 1.00 90.00 190 PHE A C 1
ATOM 1537 O O . PHE A 1 190 ? 10.344 11.674 -28.157 1.00 90.00 190 PHE A O 1
ATOM 1544 N N . SER A 1 191 ? 11.331 12.720 -26.430 1.00 89.50 191 SER A N 1
ATOM 1545 C CA . SER A 1 191 ? 10.356 13.817 -26.276 1.00 89.50 191 SER A CA 1
ATOM 1546 C C . SER A 1 191 ? 10.082 14.638 -27.546 1.00 89.50 191 SER A C 1
ATOM 1548 O O . SER A 1 191 ? 9.038 15.274 -27.647 1.00 89.50 191 SER A O 1
ATOM 1550 N N . ILE A 1 192 ? 10.996 14.625 -28.522 1.00 89.81 192 ILE A N 1
ATOM 1551 C CA . ILE A 1 192 ? 10.839 15.347 -29.795 1.00 89.81 192 ILE A CA 1
ATOM 1552 C C . ILE A 1 192 ? 9.842 14.686 -30.761 1.00 89.81 192 ILE A C 1
ATOM 1554 O O . ILE A 1 192 ? 9.418 15.329 -31.720 1.00 89.81 192 ILE A O 1
ATOM 1558 N N . TYR A 1 193 ? 9.498 13.413 -30.546 1.00 90.94 193 TYR A N 1
ATOM 1559 C CA . TYR A 1 193 ? 8.570 12.667 -31.394 1.00 90.94 193 TYR A CA 1
ATOM 1560 C C . TYR A 1 193 ? 7.154 12.749 -30.826 1.00 90.94 193 TYR A C 1
ATOM 1562 O O . TYR A 1 193 ? 6.943 12.569 -29.628 1.00 90.94 193 TYR A O 1
ATOM 1570 N N . SER A 1 194 ? 6.172 12.996 -31.690 1.00 93.12 194 SER A N 1
ATOM 1571 C CA . SER A 1 194 ? 4.771 13.150 -31.292 1.00 93.12 194 SER A CA 1
ATOM 1572 C C . SER A 1 194 ? 3.945 11.896 -31.583 1.00 93.12 194 SER A C 1
ATOM 1574 O O . SER A 1 194 ? 4.209 11.163 -32.536 1.00 93.12 194 SER A O 1
ATOM 1576 N N . GLY A 1 195 ? 2.935 11.643 -30.745 1.00 94.12 195 GLY A N 1
ATOM 1577 C CA . GLY A 1 195 ? 2.001 10.523 -30.911 1.00 94.12 195 GLY A CA 1
ATOM 1578 C C . GLY A 1 195 ? 2.593 9.134 -30.646 1.00 94.12 195 GLY A C 1
ATOM 1579 O O . GLY A 1 195 ? 1.955 8.137 -30.965 1.00 94.12 195 GLY A O 1
ATOM 1580 N N . CYS A 1 196 ? 3.804 9.041 -30.092 1.00 95.38 196 CYS A N 1
ATOM 1581 C CA . CYS A 1 196 ? 4.425 7.757 -29.777 1.00 95.38 196 CYS A CA 1
ATOM 1582 C C . CYS A 1 196 ? 3.857 7.153 -28.488 1.00 95.38 196 CYS A C 1
ATOM 1584 O O . CYS A 1 196 ? 3.675 7.862 -27.499 1.00 95.38 196 CYS A O 1
ATOM 1586 N N . GLN A 1 197 ? 3.651 5.836 -28.480 1.00 95.44 197 GLN A N 1
ATOM 1587 C CA . GLN A 1 197 ? 3.267 5.080 -27.286 1.00 95.44 197 GLN A CA 1
ATOM 1588 C C . GLN A 1 197 ? 4.361 4.073 -26.936 1.00 95.44 197 GLN A C 1
ATOM 1590 O O . GLN A 1 197 ? 4.867 3.367 -27.810 1.00 95.44 197 GLN A O 1
ATOM 1595 N N . PHE A 1 198 ? 4.713 4.013 -25.654 1.00 95.81 198 PHE A N 1
ATOM 1596 C CA . PHE A 1 198 ? 5.712 3.096 -25.119 1.00 95.81 198 PHE A CA 1
ATOM 1597 C C . PHE A 1 198 ? 5.027 2.100 -24.186 1.00 95.81 198 PHE A C 1
ATOM 1599 O O . PHE A 1 198 ? 4.413 2.498 -23.199 1.00 95.81 198 PHE A O 1
ATOM 1606 N N . PHE A 1 199 ? 5.157 0.816 -24.498 1.00 96.31 199 PHE A N 1
ATOM 1607 C CA . PHE A 1 199 ? 4.710 -0.297 -23.672 1.00 96.31 199 PHE A CA 1
ATOM 1608 C C . PHE A 1 199 ? 5.939 -0.997 -23.110 1.00 96.31 199 PHE A C 1
ATOM 1610 O O . PHE A 1 199 ? 6.804 -1.439 -23.867 1.00 96.31 199 PHE A O 1
ATOM 1617 N N . ILE A 1 200 ? 6.028 -1.061 -21.784 1.00 95.81 200 ILE A N 1
ATOM 1618 C CA . ILE A 1 200 ? 7.194 -1.595 -21.087 1.00 95.81 200 ILE A CA 1
ATOM 1619 C C . ILE A 1 200 ? 6.721 -2.696 -20.148 1.00 95.81 200 ILE A C 1
ATOM 1621 O O . ILE A 1 200 ? 5.933 -2.433 -19.241 1.00 95.81 200 ILE A O 1
ATOM 1625 N N . ALA A 1 201 ? 7.200 -3.913 -20.378 1.00 96.00 201 ALA A N 1
ATOM 1626 C CA . ALA A 1 201 ? 7.053 -5.021 -19.447 1.00 96.00 201 ALA A CA 1
ATOM 1627 C C . ALA A 1 201 ? 8.295 -5.064 -18.550 1.00 96.00 201 ALA A C 1
ATOM 1629 O O . ALA A 1 201 ? 9.420 -4.985 -19.040 1.00 96.00 201 ALA A O 1
ATOM 1630 N N . THR A 1 202 ? 8.098 -5.103 -17.232 1.00 95.38 202 THR A N 1
ATOM 1631 C CA . THR A 1 202 ? 9.201 -5.078 -16.267 1.00 95.38 202 THR A CA 1
ATOM 1632 C C . THR A 1 202 ? 8.818 -5.778 -14.969 1.00 95.38 202 THR A C 1
ATOM 1634 O O . THR A 1 202 ? 7.679 -5.693 -14.506 1.00 95.38 202 THR A O 1
ATOM 1637 N N . HIS A 1 203 ? 9.805 -6.426 -14.364 1.00 93.50 203 HIS A N 1
ATOM 1638 C CA . HIS A 1 203 ? 9.796 -6.951 -13.006 1.00 93.50 203 HIS A CA 1
ATOM 1639 C C . HIS A 1 203 ? 10.582 -6.053 -12.033 1.00 93.50 203 HIS A C 1
ATOM 1641 O O . HIS A 1 203 ? 10.736 -6.397 -10.862 1.00 93.50 203 HIS A O 1
ATOM 1647 N N . SER A 1 204 ? 11.090 -4.901 -12.492 1.00 95.69 204 SER A N 1
ATOM 1648 C CA . SER A 1 204 ? 11.914 -4.002 -11.683 1.00 95.69 204 SER A CA 1
ATOM 1649 C C . SER A 1 204 ? 11.081 -2.964 -10.918 1.00 95.69 204 SER A C 1
ATOM 1651 O O . SER A 1 204 ? 10.523 -2.037 -11.522 1.00 95.69 204 SER A O 1
ATOM 1653 N N . PRO A 1 205 ? 11.072 -3.006 -9.573 1.00 95.62 205 PRO A N 1
ATOM 1654 C CA . PRO A 1 205 ? 10.472 -1.944 -8.773 1.00 95.62 205 PRO A CA 1
ATOM 1655 C C . PRO A 1 205 ? 11.200 -0.598 -8.926 1.00 95.62 205 PRO A C 1
ATOM 1657 O O . PRO A 1 205 ? 10.586 0.461 -8.779 1.00 95.62 205 PRO A O 1
ATOM 1660 N N . GLN A 1 206 ? 12.489 -0.602 -9.273 1.00 95.75 206 GLN A N 1
ATOM 1661 C CA . GLN A 1 206 ? 13.265 0.615 -9.514 1.00 95.75 206 GLN A CA 1
ATOM 1662 C C . GLN A 1 206 ? 12.809 1.345 -10.785 1.00 95.75 206 GLN A C 1
ATOM 1664 O O . GLN A 1 206 ? 12.703 2.572 -10.766 1.00 95.75 206 GLN A O 1
ATOM 1669 N N . ILE A 1 207 ? 12.476 0.615 -11.856 1.00 95.56 207 ILE A N 1
ATOM 1670 C CA . ILE A 1 207 ? 11.926 1.211 -13.086 1.00 95.56 207 ILE A CA 1
ATOM 1671 C C . ILE A 1 207 ? 10.580 1.876 -12.804 1.00 95.56 207 ILE A C 1
ATOM 1673 O O . ILE A 1 207 ? 10.365 3.023 -13.203 1.00 95.56 207 ILE A O 1
ATOM 1677 N N . VAL A 1 208 ? 9.702 1.196 -12.060 1.00 95.25 208 VAL A N 1
ATOM 1678 C CA . VAL A 1 208 ? 8.395 1.749 -11.676 1.00 95.25 208 VAL A CA 1
ATOM 1679 C C . VAL A 1 208 ? 8.559 3.006 -10.814 1.00 95.25 208 VAL A C 1
ATOM 1681 O O . VAL A 1 208 ? 7.893 4.010 -11.057 1.00 95.25 208 VAL A O 1
ATOM 1684 N N . SER A 1 209 ? 9.497 3.000 -9.860 1.00 94.31 209 SER A N 1
ATOM 1685 C CA . SER A 1 209 ? 9.798 4.174 -9.026 1.00 94.31 209 SER A CA 1
ATOM 1686 C C . SER A 1 209 ? 10.325 5.367 -9.834 1.00 94.31 209 SER A C 1
ATOM 1688 O O . SER A 1 209 ? 10.013 6.521 -9.525 1.00 94.31 209 SER A O 1
ATOM 1690 N N . GLY A 1 210 ? 11.094 5.103 -10.895 1.00 90.88 210 GLY A N 1
ATOM 1691 C CA . GLY A 1 210 ? 11.628 6.121 -11.800 1.00 90.88 210 GLY A CA 1
ATOM 1692 C C . GLY A 1 210 ? 10.588 6.759 -12.727 1.00 90.88 210 GLY A C 1
ATOM 1693 O O . GLY A 1 210 ? 10.865 7.795 -13.338 1.00 90.88 210 GLY A O 1
ATOM 1694 N N . MET A 1 211 ? 9.394 6.174 -12.845 1.00 89.12 211 MET A N 1
ATOM 1695 C CA . MET A 1 211 ? 8.376 6.638 -13.779 1.00 89.12 211 MET A CA 1
ATOM 1696 C C . MET A 1 211 ? 7.706 7.930 -13.290 1.00 89.12 211 MET A C 1
ATOM 1698 O O . MET A 1 211 ? 7.027 7.952 -12.268 1.00 89.12 211 MET A O 1
ATOM 1702 N N . LYS A 1 212 ? 7.886 9.018 -14.049 1.00 83.00 212 LYS A N 1
ATOM 1703 C CA . LYS A 1 212 ? 7.369 10.359 -13.739 1.00 83.00 212 LYS A CA 1
ATOM 1704 C C . LYS A 1 212 ? 6.659 10.947 -14.956 1.00 83.00 212 LYS A C 1
ATOM 1706 O O . LYS A 1 212 ? 7.223 10.933 -16.046 1.00 83.00 212 LYS A O 1
ATOM 1711 N N . GLY A 1 213 ? 5.475 11.525 -14.754 1.00 79.56 213 GLY A N 1
ATOM 1712 C CA . GLY A 1 213 ? 4.726 12.244 -15.790 1.00 79.56 213 GLY A CA 1
ATOM 1713 C C . GLY A 1 213 ? 3.219 12.003 -15.720 1.00 79.56 213 GLY A C 1
ATOM 1714 O O . GLY A 1 213 ? 2.774 11.029 -15.120 1.00 79.56 213 GLY A O 1
ATOM 1715 N N . GLU A 1 214 ? 2.443 12.896 -16.338 1.00 79.38 214 GLU A N 1
ATOM 1716 C CA . GLU A 1 214 ? 0.970 12.827 -16.362 1.00 79.38 214 GLU A CA 1
ATOM 1717 C C . GLU A 1 214 ? 0.446 11.720 -17.292 1.00 79.38 214 GLU A C 1
ATOM 1719 O O . GLU A 1 214 ? -0.543 11.067 -16.984 1.00 79.38 214 GLU A O 1
ATOM 1724 N N . ASN A 1 215 ? 1.154 11.439 -18.391 1.00 88.56 215 ASN A N 1
ATOM 1725 C CA . ASN A 1 215 ? 0.789 10.404 -19.368 1.00 88.56 215 ASN A CA 1
ATOM 1726 C C . ASN A 1 215 ? 1.531 9.084 -19.109 1.00 88.56 215 ASN A C 1
ATOM 1728 O O . ASN A 1 215 ? 2.092 8.481 -20.025 1.00 88.56 215 ASN A O 1
ATOM 1732 N N . CYS A 1 216 ? 1.612 8.671 -17.848 1.00 93.19 216 CYS A N 1
ATOM 1733 C CA . CYS A 1 216 ? 2.302 7.455 -17.430 1.00 93.19 216 CYS A CA 1
ATOM 1734 C C . CYS A 1 216 ? 1.387 6.626 -16.530 1.00 93.19 216 CYS A C 1
ATOM 1736 O O . CYS A 1 216 ? 0.803 7.145 -15.577 1.00 93.19 216 CYS A O 1
ATOM 1738 N N . PHE A 1 217 ? 1.297 5.327 -16.810 1.00 94.69 217 PHE A N 1
ATOM 1739 C CA . PHE A 1 217 ? 0.398 4.417 -16.110 1.00 94.69 217 PHE A CA 1
ATOM 1740 C C . PHE A 1 217 ? 1.098 3.091 -15.814 1.00 94.69 217 PHE A C 1
ATOM 1742 O O . PHE A 1 217 ? 1.892 2.612 -16.622 1.00 94.69 217 PHE A O 1
ATOM 1749 N N . VAL A 1 218 ? 0.787 2.495 -14.663 1.00 94.88 218 VAL A N 1
ATOM 1750 C CA . VAL A 1 218 ? 1.194 1.134 -14.293 1.00 94.88 218 VAL A CA 1
ATOM 1751 C C . VAL A 1 218 ? -0.022 0.233 -14.408 1.00 94.88 218 VAL A C 1
ATOM 1753 O O . VAL A 1 218 ? -1.077 0.549 -13.862 1.00 94.88 218 VAL A O 1
ATOM 1756 N N . THR A 1 219 ? 0.127 -0.896 -15.094 1.00 94.06 219 THR A N 1
ATOM 1757 C CA . THR A 1 219 ? -0.884 -1.955 -15.083 1.00 94.06 219 THR A CA 1
ATOM 1758 C C . THR A 1 219 ? -0.352 -3.127 -14.281 1.00 94.06 219 THR A C 1
ATOM 1760 O O . THR A 1 219 ? 0.676 -3.691 -14.649 1.00 94.06 219 THR A O 1
ATOM 1763 N N . ASP A 1 220 ? -1.057 -3.514 -13.223 1.00 91.00 220 ASP A N 1
ATOM 1764 C CA . ASP A 1 220 ? -0.827 -4.818 -12.607 1.00 91.00 220 ASP A CA 1
ATOM 1765 C C . ASP A 1 220 ? -1.561 -5.881 -13.434 1.00 91.00 220 ASP A C 1
ATOM 1767 O O . ASP A 1 220 ? -2.791 -5.881 -13.540 1.00 91.00 220 ASP A O 1
ATOM 1771 N N . LEU A 1 221 ? -0.796 -6.788 -14.041 1.00 87.94 221 LEU A N 1
ATOM 1772 C CA . LEU A 1 221 ? -1.331 -7.857 -14.881 1.00 87.94 221 LEU A CA 1
ATOM 1773 C C . LEU A 1 221 ? -2.130 -8.895 -14.083 1.00 87.94 221 LEU A C 1
ATOM 1775 O O . LEU A 1 221 ? -3.048 -9.497 -14.643 1.00 87.94 221 LEU A O 1
ATOM 1779 N N . ALA A 1 222 ? -1.816 -9.097 -12.799 1.00 84.81 222 ALA A N 1
ATOM 1780 C CA . ALA A 1 222 ? -2.510 -10.067 -11.959 1.00 84.81 222 ALA A CA 1
ATOM 1781 C C . ALA A 1 222 ? -3.923 -9.581 -11.613 1.00 84.81 222 ALA A C 1
ATOM 1783 O O . ALA A 1 222 ? -4.897 -10.304 -11.830 1.00 84.81 222 ALA A O 1
ATOM 1784 N N . SER A 1 223 ? -4.055 -8.341 -11.129 1.00 84.62 223 SER A N 1
ATOM 1785 C CA . SER A 1 223 ? -5.364 -7.752 -10.815 1.00 84.62 223 SER A CA 1
ATOM 1786 C C . SER A 1 223 ? -6.086 -7.140 -12.020 1.00 84.62 223 SER A C 1
ATOM 1788 O O . SER A 1 223 ? -7.281 -6.856 -11.924 1.00 84.62 223 SER A O 1
ATOM 1790 N N . ARG A 1 224 ? -5.390 -6.952 -13.152 1.00 89.00 224 ARG A N 1
ATOM 1791 C CA . ARG A 1 224 ? -5.866 -6.239 -14.355 1.00 89.00 224 ARG A CA 1
ATOM 1792 C C . ARG A 1 224 ? -6.310 -4.805 -14.064 1.00 89.00 224 ARG A C 1
ATOM 1794 O O . ARG A 1 224 ? -7.231 -4.293 -14.700 1.00 89.00 224 ARG A O 1
ATOM 1801 N N . LYS A 1 225 ? -5.667 -4.161 -13.092 1.00 89.62 225 LYS A N 1
ATOM 1802 C CA . LYS A 1 225 ? -5.960 -2.781 -12.703 1.00 89.62 225 LYS A CA 1
ATOM 1803 C C . LYS A 1 225 ? -4.924 -1.826 -13.277 1.00 89.62 225 LYS A C 1
ATOM 1805 O O . LYS A 1 225 ? -3.726 -2.107 -13.259 1.00 89.62 225 LYS A O 1
ATOM 1810 N N . LEU A 1 226 ? -5.418 -0.697 -13.780 1.00 92.44 226 LEU A N 1
ATOM 1811 C CA . LEU A 1 226 ? -4.617 0.410 -14.287 1.00 92.44 226 LEU A CA 1
ATOM 1812 C C . LEU A 1 226 ? -4.551 1.506 -13.228 1.00 92.44 226 LEU A C 1
ATOM 1814 O O . LEU A 1 226 ? -5.575 1.915 -12.684 1.00 92.44 226 LEU A O 1
ATOM 1818 N N . TYR A 1 227 ? -3.351 2.009 -12.988 1.00 91.56 227 TYR A N 1
ATOM 1819 C CA . TYR A 1 227 ? -3.077 3.027 -11.989 1.00 91.56 227 TYR A CA 1
ATOM 1820 C C . TYR A 1 227 ? -2.254 4.161 -12.607 1.00 91.56 227 TYR A C 1
ATOM 1822 O O . TYR A 1 227 ? -1.321 3.894 -13.372 1.00 91.56 227 TYR A O 1
ATOM 1830 N N . PRO A 1 228 ? -2.519 5.427 -12.252 1.00 93.62 228 PRO A N 1
ATOM 1831 C CA . PRO A 1 228 ? -1.605 6.520 -12.559 1.00 93.62 228 PRO A CA 1
ATOM 1832 C C . PRO A 1 228 ? -0.213 6.279 -11.956 1.00 93.62 228 PRO A C 1
ATOM 1834 O O . PRO A 1 228 ? -0.079 5.884 -10.798 1.00 93.62 228 PRO A O 1
ATOM 1837 N N . ALA A 1 229 ? 0.846 6.568 -12.716 1.00 91.88 229 ALA A N 1
ATOM 1838 C CA . ALA A 1 229 ? 2.231 6.410 -12.260 1.00 91.88 229 ALA A CA 1
ATOM 1839 C C . ALA A 1 229 ? 2.562 7.210 -10.987 1.00 91.88 229 ALA A C 1
ATOM 1841 O O . ALA A 1 229 ? 3.445 6.832 -10.217 1.00 91.88 229 ALA A O 1
ATOM 1842 N N . SER A 1 230 ? 1.855 8.318 -10.752 1.00 91.62 230 SER A N 1
ATOM 1843 C CA . SER A 1 230 ? 2.060 9.220 -9.614 1.00 91.62 230 SER A CA 1
ATOM 1844 C C . SER A 1 230 ? 1.905 8.544 -8.248 1.00 91.62 230 SER A C 1
ATOM 1846 O O . SER A 1 230 ? 2.583 8.952 -7.306 1.00 91.62 230 SER A O 1
ATOM 1848 N N . PHE A 1 231 ? 1.090 7.489 -8.136 1.00 90.50 231 PHE A N 1
ATOM 1849 C CA . PHE A 1 231 ? 0.946 6.711 -6.898 1.00 90.50 231 PHE A CA 1
ATOM 1850 C C . PHE A 1 231 ? 2.244 5.994 -6.496 1.00 90.50 231 PHE A C 1
ATOM 1852 O O . PHE A 1 231 ? 2.525 5.824 -5.306 1.00 90.50 231 PHE A O 1
ATOM 1859 N N . PHE A 1 232 ? 3.058 5.628 -7.487 1.00 92.62 232 PHE A N 1
ATOM 1860 C CA . PHE A 1 232 ? 4.239 4.781 -7.330 1.00 92.62 232 PHE A CA 1
ATOM 1861 C C . PHE A 1 232 ? 5.557 5.532 -7.532 1.00 92.62 232 PHE A C 1
ATOM 1863 O O . PHE A 1 232 ? 6.601 5.097 -7.048 1.00 92.62 232 PHE A O 1
ATOM 1870 N N . SER A 1 233 ? 5.525 6.676 -8.212 1.00 93.06 233 SER A N 1
ATOM 1871 C CA . SER A 1 233 ? 6.695 7.515 -8.468 1.00 93.06 233 SER A CA 1
ATOM 1872 C C . SER A 1 233 ? 7.451 7.859 -7.178 1.00 93.06 233 SER A C 1
ATOM 1874 O O . SER A 1 233 ? 6.890 8.419 -6.233 1.00 93.06 233 SER A O 1
ATOM 1876 N N . GLY A 1 234 ? 8.759 7.589 -7.159 1.00 91.62 234 GLY A N 1
ATOM 1877 C CA . GLY A 1 234 ? 9.659 7.925 -6.052 1.00 91.62 234 GLY A CA 1
ATOM 1878 C C . GLY A 1 234 ? 9.446 7.112 -4.772 1.00 91.62 234 GLY A C 1
ATOM 1879 O O . GLY A 1 234 ? 9.997 7.465 -3.728 1.00 91.62 234 GLY A O 1
ATOM 1880 N N . LYS A 1 235 ? 8.646 6.045 -4.819 1.00 94.38 235 LYS A N 1
ATOM 1881 C CA . LYS A 1 235 ? 8.460 5.129 -3.691 1.00 94.38 235 LYS A CA 1
ATOM 1882 C C . LYS A 1 235 ? 9.618 4.129 -3.607 1.00 94.38 235 LYS A C 1
ATOM 1884 O O . LYS A 1 235 ? 10.294 3.860 -4.601 1.00 94.38 235 LYS A O 1
ATOM 1889 N N . SER A 1 236 ? 9.868 3.599 -2.410 1.00 95.19 236 SER A N 1
ATOM 1890 C CA . SER A 1 236 ? 10.946 2.630 -2.177 1.00 95.19 236 SER A CA 1
ATOM 1891 C C . SER A 1 236 ? 10.677 1.305 -2.889 1.00 95.19 236 SER A C 1
ATOM 1893 O O . SER A 1 236 ? 9.527 0.969 -3.157 1.00 95.19 236 SER A O 1
ATOM 1895 N N . ALA A 1 237 ? 11.730 0.520 -3.134 1.00 94.50 237 ALA A N 1
ATOM 1896 C CA . ALA A 1 237 ? 11.583 -0.823 -3.693 1.00 94.50 237 ALA A CA 1
ATOM 1897 C C . ALA A 1 237 ? 10.629 -1.690 -2.853 1.00 94.50 237 ALA A C 1
ATOM 1899 O O . ALA A 1 237 ? 9.722 -2.292 -3.412 1.00 94.50 237 ALA A O 1
ATOM 1900 N N . ASP A 1 238 ? 10.752 -1.653 -1.524 1.00 95.44 238 ASP A N 1
ATOM 1901 C CA . ASP A 1 238 ? 9.865 -2.362 -0.592 1.00 95.44 238 ASP A CA 1
ATOM 1902 C C . ASP A 1 238 ? 8.388 -1.998 -0.747 1.00 95.44 238 ASP A C 1
ATOM 1904 O O . ASP A 1 238 ? 7.532 -2.878 -0.672 1.00 95.44 238 ASP A O 1
ATOM 1908 N N . PHE A 1 239 ? 8.085 -0.718 -0.987 1.00 95.38 239 PHE A N 1
ATOM 1909 C CA . PHE A 1 239 ? 6.718 -0.274 -1.249 1.00 95.38 239 PHE A CA 1
ATOM 1910 C C . PHE A 1 239 ? 6.196 -0.868 -2.554 1.00 95.38 239 PHE A C 1
ATOM 1912 O O . PHE A 1 239 ? 5.113 -1.439 -2.573 1.00 95.38 239 PHE A O 1
ATOM 1919 N N . GLN A 1 240 ? 6.979 -0.779 -3.635 1.00 95.06 240 GLN A N 1
ATOM 1920 C CA . GLN A 1 240 ? 6.565 -1.340 -4.922 1.00 95.06 240 GLN A CA 1
ATOM 1921 C C . GLN A 1 240 ? 6.356 -2.853 -4.821 1.00 95.06 240 GLN A C 1
ATOM 1923 O O . GLN A 1 240 ? 5.375 -3.383 -5.339 1.00 95.06 240 GLN A O 1
ATOM 1928 N N . LEU A 1 241 ? 7.280 -3.546 -4.148 1.00 94.38 241 LEU A N 1
ATOM 1929 C CA . LEU A 1 241 ? 7.244 -4.990 -3.957 1.00 94.38 241 LEU A CA 1
ATOM 1930 C C . LEU A 1 241 ? 5.987 -5.436 -3.205 1.00 94.38 241 LEU A C 1
ATOM 1932 O O . LEU A 1 241 ? 5.387 -6.441 -3.579 1.00 94.38 241 LEU A O 1
ATOM 1936 N N . ALA A 1 242 ? 5.579 -4.682 -2.183 1.00 93.75 242 ALA A N 1
ATOM 1937 C CA . ALA A 1 242 ? 4.378 -4.964 -1.408 1.00 93.75 242 ALA A CA 1
ATOM 1938 C C . ALA A 1 242 ? 3.081 -4.600 -2.152 1.00 93.75 242 ALA A C 1
ATOM 1940 O O . ALA A 1 242 ? 2.169 -5.420 -2.209 1.00 93.75 242 ALA A O 1
ATOM 1941 N N . GLU A 1 243 ? 3.003 -3.401 -2.735 1.00 90.38 243 GLU A N 1
ATOM 1942 C CA . GLU A 1 243 ? 1.743 -2.838 -3.245 1.00 90.38 243 GLU A CA 1
ATOM 1943 C C . GLU A 1 243 ? 1.444 -3.199 -4.707 1.00 90.38 243 GLU A C 1
ATOM 1945 O O . GLU A 1 243 ? 0.280 -3.339 -5.073 1.00 90.38 243 GLU A O 1
ATOM 1950 N N . ILE A 1 244 ? 2.470 -3.347 -5.553 1.00 91.12 244 ILE A N 1
ATOM 1951 C CA . ILE A 1 244 ? 2.295 -3.627 -6.991 1.00 91.12 244 ILE A CA 1
ATOM 1952 C C . ILE A 1 244 ? 2.640 -5.072 -7.314 1.00 91.12 244 ILE A C 1
ATOM 1954 O O . ILE A 1 244 ? 1.859 -5.770 -7.951 1.00 91.12 244 ILE A O 1
ATOM 1958 N N . PHE A 1 245 ? 3.835 -5.517 -6.918 1.00 90.88 245 PHE A N 1
ATOM 1959 C CA . PHE A 1 245 ? 4.349 -6.818 -7.354 1.00 90.88 245 PHE A CA 1
ATOM 1960 C C . PHE A 1 245 ? 3.793 -7.987 -6.535 1.00 90.88 245 PHE A C 1
ATOM 1962 O O . PHE A 1 245 ? 3.973 -9.136 -6.931 1.00 90.88 245 PHE A O 1
ATOM 1969 N N . GLY A 1 246 ? 3.149 -7.719 -5.393 1.00 89.19 246 GLY A N 1
ATOM 1970 C CA . GLY A 1 246 ? 2.606 -8.757 -4.515 1.00 89.19 246 GLY A CA 1
ATOM 1971 C C . GLY A 1 246 ? 3.669 -9.734 -3.998 1.00 89.19 246 GLY A C 1
ATOM 1972 O O . GLY A 1 246 ? 3.390 -10.913 -3.785 1.00 89.19 246 GLY A O 1
ATOM 1973 N N . SER A 1 247 ? 4.908 -9.259 -3.859 1.00 90.94 247 SER A N 1
ATOM 1974 C CA . SER A 1 247 ? 6.064 -10.037 -3.414 1.00 90.94 247 SER A CA 1
ATOM 1975 C C . SER A 1 247 ? 6.928 -9.193 -2.466 1.00 90.94 247 SER A C 1
ATOM 1977 O O . SER A 1 247 ? 8.079 -8.889 -2.790 1.00 90.94 247 SER A O 1
ATOM 1979 N N . PRO A 1 248 ? 6.399 -8.807 -1.288 1.00 91.56 248 PRO A N 1
ATOM 1980 C CA . PRO A 1 248 ? 7.056 -7.897 -0.341 1.00 91.56 248 PRO A CA 1
ATOM 1981 C C . PRO A 1 248 ? 8.446 -8.354 0.126 1.00 91.56 248 PRO A C 1
ATOM 1983 O O . PRO A 1 248 ? 9.237 -7.518 0.558 1.00 91.56 248 PRO A O 1
ATOM 1986 N N . GLY A 1 249 ? 8.764 -9.646 0.022 1.00 89.38 249 GLY A N 1
ATOM 1987 C CA . GLY A 1 249 ? 10.048 -10.192 0.453 1.00 89.38 249 GLY A CA 1
ATOM 1988 C C . GLY A 1 249 ? 10.149 -10.334 1.972 1.00 89.38 249 GLY A C 1
ATOM 1989 O O . GLY A 1 249 ? 9.143 -10.282 2.679 1.00 89.38 249 GLY A O 1
ATOM 1990 N N . GLN A 1 250 ? 11.372 -10.564 2.456 1.00 89.69 250 GLN A N 1
ATOM 1991 C CA . GLN A 1 250 ? 11.643 -10.747 3.880 1.00 89.69 250 GLN A CA 1
ATOM 1992 C C . GLN A 1 250 ? 11.894 -9.401 4.571 1.00 89.69 250 GLN A C 1
ATOM 1994 O O . GLN A 1 250 ? 12.599 -8.568 4.006 1.00 89.69 250 GLN A O 1
ATOM 1999 N N . MET A 1 251 ? 11.384 -9.208 5.793 1.00 91.38 251 MET A N 1
ATOM 2000 C CA . MET A 1 251 ? 11.606 -7.995 6.604 1.00 91.38 251 MET A CA 1
ATOM 2001 C C . MET A 1 251 ? 11.329 -6.690 5.837 1.00 91.38 251 MET A C 1
ATOM 2003 O O . MET A 1 251 ? 12.108 -5.742 5.891 1.00 91.38 251 MET A O 1
ATOM 2007 N N . ASN A 1 252 ? 10.214 -6.634 5.108 1.00 95.88 252 ASN A N 1
ATOM 2008 C CA . ASN A 1 252 ? 9.859 -5.454 4.324 1.00 95.88 252 ASN A CA 1
ATOM 2009 C C . ASN A 1 252 ? 9.715 -4.208 5.232 1.00 95.88 252 ASN A C 1
ATOM 2011 O O . ASN A 1 252 ? 8.850 -4.149 6.116 1.00 95.88 252 ASN A O 1
ATOM 2015 N N . GLU A 1 253 ? 10.557 -3.194 5.021 1.00 95.25 253 GLU A N 1
ATOM 2016 C CA . GLU A 1 253 ? 10.643 -2.008 5.886 1.00 95.25 253 GLU A CA 1
ATOM 2017 C C . GLU A 1 253 ? 9.432 -1.085 5.717 1.00 95.25 253 GLU A C 1
ATOM 2019 O O . GLU A 1 253 ? 9.008 -0.404 6.657 1.00 95.25 253 GLU A O 1
ATOM 2024 N N . TYR A 1 254 ? 8.830 -1.067 4.524 1.00 96.00 254 TYR A N 1
ATOM 2025 C CA . TYR A 1 254 ? 7.602 -0.310 4.291 1.00 96.00 254 TYR A CA 1
ATOM 2026 C C . TYR A 1 254 ? 6.459 -0.839 5.163 1.00 96.00 254 TYR A C 1
ATOM 2028 O O . TYR A 1 254 ? 5.843 -0.056 5.893 1.00 96.00 254 TYR A O 1
ATOM 2036 N N . LEU A 1 255 ? 6.229 -2.153 5.135 1.00 95.88 255 LEU A N 1
ATOM 2037 C CA . LEU A 1 255 ? 5.209 -2.806 5.952 1.00 95.88 255 LEU A CA 1
ATOM 2038 C C . LEU A 1 255 ? 5.523 -2.663 7.451 1.00 95.88 255 LEU A C 1
ATOM 2040 O O . LEU A 1 255 ? 4.634 -2.345 8.239 1.00 95.88 255 LEU A O 1
ATOM 2044 N N . SER A 1 256 ? 6.796 -2.778 7.849 1.00 95.00 256 SER A N 1
ATOM 2045 C CA . SER A 1 256 ? 7.209 -2.609 9.251 1.00 95.00 256 SER A CA 1
ATOM 2046 C C . SER A 1 256 ? 6.873 -1.207 9.762 1.00 95.00 256 SER A C 1
ATOM 2048 O O . SER A 1 256 ? 6.257 -1.038 10.818 1.00 95.00 256 SER A O 1
ATOM 2050 N N . ARG A 1 257 ? 7.199 -0.177 8.973 1.00 95.06 257 ARG A N 1
ATOM 2051 C CA . ARG A 1 257 ? 6.858 1.218 9.277 1.00 95.06 257 ARG A CA 1
ATOM 2052 C C . ARG A 1 257 ? 5.349 1.447 9.327 1.00 95.06 257 ARG A C 1
ATOM 2054 O O . ARG A 1 257 ? 4.895 2.248 10.144 1.00 95.06 257 ARG A O 1
ATOM 2061 N N . LEU A 1 258 ? 4.578 0.771 8.477 1.00 94.19 258 LEU A N 1
ATOM 2062 C CA . LEU A 1 258 ? 3.119 0.837 8.494 1.00 94.19 258 LEU A CA 1
ATOM 2063 C C . LEU A 1 258 ? 2.571 0.322 9.831 1.00 94.19 258 LEU A C 1
ATOM 2065 O O . LEU A 1 258 ? 1.862 1.060 10.517 1.00 94.19 258 LEU A O 1
ATOM 2069 N N . CYS A 1 259 ? 3.003 -0.865 10.264 1.00 94.06 259 CYS A N 1
ATOM 2070 C CA . CYS A 1 259 ? 2.631 -1.430 11.559 1.00 94.06 259 CYS A CA 1
ATOM 2071 C C . CYS A 1 259 ? 3.007 -0.510 12.729 1.00 94.06 259 CYS A C 1
ATOM 2073 O O . CYS A 1 259 ? 2.173 -0.221 13.589 1.00 94.06 259 CYS A O 1
ATOM 2075 N N . PHE A 1 260 ? 4.241 0.008 12.753 1.00 92.25 260 PHE A N 1
ATOM 2076 C CA . PHE A 1 260 ? 4.680 0.919 13.814 1.00 92.25 260 PHE A CA 1
ATOM 2077 C C . PHE A 1 260 ? 3.856 2.202 13.864 1.00 92.25 260 PHE A C 1
ATOM 2079 O O . PHE A 1 260 ? 3.511 2.656 14.954 1.00 92.25 260 PHE A O 1
ATOM 2086 N N . ASN A 1 261 ? 3.516 2.781 12.712 1.00 91.12 261 ASN A N 1
ATOM 2087 C CA . ASN A 1 261 ? 2.684 3.980 12.661 1.00 91.12 261 ASN A CA 1
ATOM 2088 C C . ASN A 1 261 ? 1.284 3.717 13.223 1.00 91.12 261 ASN A C 1
ATOM 2090 O O . ASN A 1 261 ? 0.782 4.541 13.989 1.00 91.12 261 ASN A O 1
ATOM 2094 N N . LEU A 1 262 ? 0.687 2.570 12.894 1.00 90.44 262 LEU A N 1
ATOM 2095 C CA . LEU A 1 262 ? -0.624 2.167 13.400 1.00 90.44 262 LEU A CA 1
ATOM 2096 C C . LEU A 1 262 ? -0.591 1.953 14.923 1.00 90.44 262 LEU A C 1
ATOM 2098 O O . LEU A 1 262 ? -1.364 2.582 15.649 1.00 90.44 262 LEU A O 1
ATOM 2102 N N . ILE A 1 263 ? 0.378 1.184 15.435 1.00 87.56 263 ILE A N 1
ATOM 2103 C CA . ILE A 1 263 ? 0.572 0.972 16.883 1.00 87.56 263 ILE A CA 1
ATOM 2104 C C . ILE A 1 263 ? 0.843 2.297 17.603 1.00 87.56 263 ILE A C 1
ATOM 2106 O O . ILE A 1 263 ? 0.293 2.562 18.672 1.00 87.56 263 ILE A O 1
ATOM 2110 N N . PHE A 1 264 ? 1.681 3.164 17.034 1.00 87.06 264 PHE A N 1
ATOM 2111 C CA . PHE A 1 264 ? 1.998 4.462 17.622 1.00 87.06 264 PHE A CA 1
ATOM 2112 C C . PHE A 1 264 ? 0.771 5.377 17.678 1.00 87.06 264 PHE A C 1
ATOM 2114 O O . PHE A 1 264 ? 0.577 6.090 18.668 1.00 87.06 264 PHE A O 1
ATOM 2121 N N . LYS A 1 265 ? -0.069 5.369 16.639 1.00 83.62 265 LYS A N 1
ATOM 2122 C CA . LYS A 1 265 ? -1.314 6.144 16.601 1.00 83.62 265 LYS A CA 1
ATOM 2123 C C . LYS A 1 265 ? -2.266 5.684 17.708 1.00 83.62 265 LYS A C 1
ATOM 2125 O O . LYS A 1 265 ? -2.741 6.524 18.475 1.00 83.62 265 LYS A O 1
ATOM 2130 N N . LEU A 1 266 ? -2.423 4.370 17.861 1.00 78.06 266 LEU A N 1
ATOM 2131 C CA . LEU A 1 266 ? -3.212 3.745 18.924 1.00 78.06 266 LEU A CA 1
ATOM 2132 C C . LEU A 1 266 ? -2.674 4.072 20.321 1.00 78.06 266 LEU A C 1
ATOM 2134 O O . LEU A 1 266 ? -3.416 4.552 21.177 1.00 78.06 266 LEU A O 1
ATOM 2138 N N . ARG A 1 267 ? -1.367 3.892 20.550 1.00 79.69 267 ARG A N 1
ATOM 2139 C CA . ARG A 1 267 ? -0.727 4.145 21.851 1.00 79.69 267 ARG A CA 1
ATOM 2140 C C . ARG A 1 267 ? -0.888 5.592 22.307 1.00 79.69 267 ARG A C 1
ATOM 2142 O O . ARG A 1 267 ? -1.099 5.846 23.489 1.00 79.69 267 ARG A O 1
ATOM 2149 N N . ASN A 1 268 ? -0.793 6.544 21.382 1.00 76.56 268 ASN A N 1
ATOM 2150 C CA . ASN A 1 268 ? -0.981 7.963 21.689 1.00 76.56 268 ASN A CA 1
ATOM 2151 C C . ASN A 1 268 ? -2.453 8.389 21.696 1.00 76.56 268 ASN A C 1
ATOM 2153 O O . ASN A 1 268 ? -2.738 9.586 21.682 1.00 76.56 268 ASN A O 1
ATOM 2157 N N . LYS A 1 269 ? -3.377 7.421 21.690 1.00 68.31 269 LYS A N 1
ATOM 2158 C CA . LYS A 1 269 ? -4.821 7.629 21.713 1.00 68.31 269 LYS A CA 1
ATOM 2159 C C . LYS A 1 269 ? -5.292 8.619 20.629 1.00 68.31 269 LYS A C 1
ATOM 2161 O O . LYS A 1 269 ? -6.185 9.440 20.855 1.00 68.31 269 LYS A O 1
ATOM 2166 N N . LYS A 1 270 ? -4.664 8.587 19.450 1.00 69.75 270 LYS A N 1
ATOM 2167 C CA . LYS A 1 270 ? -5.102 9.379 18.294 1.00 69.75 270 LYS A CA 1
ATOM 2168 C C . LYS A 1 270 ? -6.305 8.704 17.637 1.00 69.75 270 LYS A C 1
ATOM 2170 O O . LYS A 1 270 ? -6.499 7.502 17.766 1.00 69.75 270 LYS A O 1
ATOM 2175 N N . GLU A 1 271 ? -7.116 9.497 16.949 1.00 68.31 271 GLU A N 1
ATOM 2176 C CA . GLU A 1 271 ? -8.269 8.992 16.207 1.00 68.31 271 GLU A CA 1
ATOM 2177 C C . GLU A 1 271 ? -7.826 8.089 15.052 1.00 68.31 271 GLU A C 1
ATOM 2179 O O . GLU A 1 271 ? -6.908 8.438 14.304 1.00 68.31 271 GLU A O 1
ATOM 2184 N N . ILE A 1 272 ? -8.472 6.930 14.930 1.00 74.19 272 ILE A N 1
ATOM 2185 C CA . ILE A 1 272 ? -8.263 5.996 13.827 1.00 74.19 272 ILE A CA 1
ATOM 2186 C C . ILE A 1 272 ? -9.145 6.439 12.662 1.00 74.19 272 ILE A C 1
ATOM 2188 O O . ILE A 1 272 ? -10.351 6.612 12.807 1.00 74.19 272 ILE A O 1
ATOM 2192 N N . THR A 1 273 ? -8.517 6.664 11.517 1.00 75.62 273 THR A N 1
ATOM 2193 C CA . THR A 1 273 ? -9.130 7.185 10.291 1.00 75.62 273 THR A CA 1
ATOM 2194 C C . THR A 1 273 ? -9.376 6.060 9.293 1.00 75.62 273 THR A C 1
ATOM 2196 O O . THR A 1 273 ? -8.716 5.028 9.372 1.00 75.62 273 THR A O 1
ATOM 2199 N N . LYS A 1 274 ? -10.227 6.282 8.283 1.00 73.88 274 LYS A N 1
ATOM 2200 C CA . LYS A 1 274 ? -10.449 5.327 7.179 1.00 73.88 274 LYS A CA 1
ATOM 2201 C C . LYS A 1 274 ? -9.142 4.818 6.550 1.00 73.88 274 LYS A C 1
ATOM 2203 O O . LYS A 1 274 ? -8.944 3.617 6.466 1.00 73.88 274 LYS A O 1
ATOM 2208 N N . ASN A 1 275 ? -8.197 5.718 6.268 1.00 79.56 275 ASN A N 1
ATOM 2209 C CA . ASN A 1 275 ? -6.875 5.363 5.738 1.00 79.56 275 ASN A CA 1
ATOM 2210 C C . ASN A 1 275 ? -6.088 4.380 6.631 1.00 79.56 275 ASN A C 1
ATOM 2212 O O . ASN A 1 275 ? -5.250 3.640 6.134 1.00 79.56 275 ASN A O 1
ATOM 2216 N N . ASP A 1 276 ? -6.310 4.366 7.949 1.00 85.06 276 ASP A N 1
ATOM 2217 C CA . ASP A 1 276 ? -5.643 3.397 8.831 1.00 85.06 276 ASP A CA 1
ATOM 2218 C C . ASP A 1 276 ? -6.240 1.997 8.674 1.00 85.06 276 ASP A C 1
ATOM 2220 O O . ASP A 1 276 ? -5.498 1.020 8.724 1.00 85.06 276 ASP A O 1
ATOM 2224 N N . TYR A 1 277 ? -7.555 1.907 8.455 1.00 81.88 277 TYR A N 1
ATOM 2225 C CA . TYR A 1 277 ? -8.217 0.653 8.104 1.00 81.88 277 TYR A CA 1
ATOM 2226 C C . TYR A 1 277 ? -7.800 0.181 6.711 1.00 81.88 277 TYR A C 1
ATOM 2228 O O . TYR A 1 277 ? -7.481 -0.989 6.555 1.00 81.88 277 TYR A O 1
ATOM 2236 N N . ASP A 1 278 ? -7.680 1.086 5.734 1.00 83.81 278 ASP A N 1
ATOM 2237 C CA . ASP A 1 278 ? -7.154 0.740 4.406 1.00 83.81 278 ASP A CA 1
ATOM 2238 C C . ASP A 1 278 ? -5.718 0.186 4.504 1.00 83.81 278 ASP A C 1
ATOM 2240 O O . ASP A 1 278 ? -5.372 -0.803 3.859 1.00 83.81 278 ASP A O 1
ATOM 2244 N N . ASN A 1 279 ? -4.886 0.775 5.373 1.00 90.44 279 ASN A N 1
ATOM 2245 C CA . ASN A 1 279 ? -3.546 0.265 5.663 1.00 90.44 279 ASN A CA 1
ATOM 2246 C C . ASN A 1 279 ? -3.578 -1.113 6.341 1.00 90.44 279 ASN A C 1
ATOM 2248 O O . ASN A 1 279 ? -2.749 -1.959 6.015 1.00 90.44 279 ASN A O 1
ATOM 2252 N N . LEU A 1 280 ? -4.503 -1.343 7.280 1.00 89.75 280 LEU A N 1
ATOM 2253 C CA . LEU A 1 280 ? -4.686 -2.647 7.923 1.00 89.75 280 LEU A CA 1
ATOM 2254 C C . LEU A 1 280 ? -5.089 -3.713 6.893 1.00 89.75 280 LEU A C 1
ATOM 2256 O O . LEU A 1 280 ? -4.485 -4.780 6.857 1.00 89.75 280 LEU A O 1
ATOM 2260 N N . ASP A 1 281 ? -6.020 -3.390 5.998 1.00 87.88 281 ASP A N 1
ATOM 2261 C CA . ASP A 1 281 ? -6.425 -4.248 4.883 1.00 87.88 281 ASP A CA 1
ATOM 2262 C C . ASP A 1 281 ? -5.248 -4.581 3.954 1.00 87.88 281 ASP A C 1
ATOM 2264 O O . ASP A 1 281 ? -5.113 -5.718 3.491 1.00 87.88 281 ASP A O 1
ATOM 2268 N N . SER A 1 282 ? -4.387 -3.601 3.657 1.00 89.56 282 SER A N 1
ATOM 2269 C CA . SER A 1 282 ? -3.152 -3.839 2.901 1.00 89.56 282 SER A CA 1
ATOM 2270 C C . SER A 1 282 ? -2.201 -4.773 3.654 1.00 89.56 282 SER A C 1
ATOM 2272 O O . SER A 1 282 ? -1.702 -5.725 3.054 1.00 89.56 282 SER A O 1
ATOM 2274 N N . LEU A 1 283 ? -2.013 -4.590 4.968 1.00 93.50 283 LEU A N 1
ATOM 2275 C CA . LEU A 1 283 ? -1.209 -5.499 5.796 1.00 93.50 283 LEU A CA 1
ATOM 2276 C C . LEU A 1 283 ? -1.760 -6.931 5.777 1.00 93.50 283 LEU A C 1
ATOM 2278 O O . LEU A 1 283 ? -0.989 -7.868 5.571 1.00 93.50 283 LEU A O 1
ATOM 2282 N N . GLU A 1 284 ? -3.076 -7.116 5.918 1.00 91.06 284 GLU A N 1
ATOM 2283 C CA . GLU A 1 284 ? -3.717 -8.438 5.867 1.00 91.06 284 GLU A CA 1
ATOM 2284 C C . GLU A 1 284 ? -3.539 -9.114 4.495 1.00 91.06 284 GLU A C 1
ATOM 2286 O O . GLU A 1 284 ? -3.352 -10.334 4.403 1.00 91.06 284 GLU A O 1
ATOM 2291 N N . LYS A 1 285 ? -3.572 -8.337 3.402 1.00 90.06 285 LYS A N 1
ATOM 2292 C CA . LYS A 1 285 ? -3.286 -8.841 2.049 1.00 90.06 285 LYS A CA 1
ATOM 2293 C C . LYS A 1 285 ? -1.821 -9.248 1.910 1.00 90.06 285 LYS A C 1
ATOM 2295 O O . LYS A 1 285 ? -1.558 -10.364 1.459 1.00 90.06 285 LYS A O 1
ATOM 2300 N N . SER A 1 286 ? -0.883 -8.399 2.334 1.00 91.75 286 SER A N 1
ATOM 2301 C CA . SER A 1 286 ? 0.553 -8.692 2.273 1.00 91.75 286 SER A CA 1
ATOM 2302 C C . SER A 1 286 ? 0.941 -9.878 3.159 1.00 91.75 286 SER A C 1
ATOM 2304 O O . SER A 1 286 ? 1.756 -10.697 2.742 1.00 91.75 286 SER A O 1
ATOM 2306 N N . LYS A 1 287 ? 0.308 -10.052 4.329 1.00 92.69 287 LYS A N 1
ATOM 2307 C CA . LYS A 1 287 ? 0.517 -11.196 5.238 1.00 92.69 287 LYS A CA 1
ATOM 2308 C C . LYS A 1 287 ? 0.376 -12.544 4.521 1.00 92.69 287 LYS A C 1
ATOM 2310 O O . LYS A 1 287 ? 1.135 -13.465 4.798 1.00 92.69 287 LYS A O 1
ATOM 2315 N N . LYS A 1 288 ? -0.544 -12.653 3.551 1.00 90.69 288 LYS A N 1
ATOM 2316 C CA . LYS A 1 288 ? -0.778 -13.880 2.759 1.00 90.69 288 LYS A CA 1
ATOM 2317 C C . LYS A 1 288 ? 0.347 -14.203 1.769 1.00 90.69 288 LYS A C 1
ATOM 2319 O O . LYS A 1 288 ? 0.402 -15.322 1.268 1.00 90.69 288 LYS A O 1
ATOM 2324 N N . GLN A 1 289 ? 1.199 -13.230 1.459 1.00 90.00 289 GLN A N 1
ATOM 2325 C CA . GLN A 1 289 ? 2.283 -13.329 0.476 1.00 90.00 289 GLN A CA 1
ATOM 2326 C C . GLN A 1 289 ? 3.668 -13.433 1.135 1.00 90.00 289 GLN A C 1
ATOM 2328 O O . GLN A 1 289 ? 4.665 -13.645 0.447 1.00 90.00 289 GLN A O 1
ATOM 2333 N N . ILE A 1 290 ? 3.744 -13.281 2.459 1.00 91.06 290 ILE A N 1
ATOM 2334 C CA . ILE A 1 290 ? 4.984 -13.322 3.238 1.00 91.06 290 ILE A CA 1
ATOM 2335 C C . ILE A 1 290 ? 5.179 -14.727 3.821 1.00 91.06 290 ILE A C 1
ATOM 2337 O O . ILE A 1 290 ? 4.229 -15.469 4.069 1.00 91.06 290 ILE A O 1
ATOM 2341 N N . ASN A 1 291 ? 6.435 -15.114 4.037 1.00 89.31 291 ASN A N 1
ATOM 2342 C CA . ASN A 1 291 ? 6.759 -16.370 4.704 1.00 89.31 291 ASN A CA 1
ATOM 2343 C C . ASN A 1 291 ? 6.266 -16.352 6.164 1.00 89.31 291 ASN A C 1
ATOM 2345 O O . ASN A 1 291 ? 6.522 -15.395 6.887 1.00 89.31 291 ASN A O 1
ATOM 2349 N N . ALA A 1 292 ? 5.633 -17.433 6.627 1.00 88.25 292 ALA A N 1
ATOM 2350 C CA . ALA A 1 292 ? 5.118 -17.541 7.996 1.00 88.25 292 ALA A CA 1
ATOM 2351 C C . ALA A 1 292 ? 6.188 -17.354 9.094 1.00 88.25 292 ALA A C 1
ATOM 2353 O O . ALA A 1 292 ? 5.857 -16.957 10.205 1.00 88.25 292 ALA A O 1
ATOM 2354 N N . ASN A 1 293 ? 7.464 -17.617 8.789 1.00 89.88 293 ASN A N 1
ATOM 2355 C CA . ASN A 1 293 ? 8.580 -17.425 9.721 1.00 89.88 293 ASN A CA 1
ATOM 2356 C C . ASN A 1 293 ? 9.154 -15.997 9.706 1.00 89.88 293 ASN A C 1
ATOM 2358 O O . ASN A 1 293 ? 10.145 -15.732 10.390 1.00 89.88 293 ASN A O 1
ATOM 2362 N N . ASP A 1 294 ? 8.604 -15.090 8.897 1.00 92.25 294 ASP A N 1
ATOM 2363 C CA . ASP A 1 294 ? 9.062 -13.706 8.861 1.00 92.25 294 ASP A CA 1
ATOM 2364 C C . ASP A 1 294 ? 8.664 -12.971 10.155 1.00 92.25 294 ASP A C 1
ATOM 2366 O O . ASP A 1 294 ? 7.485 -12.985 10.525 1.00 92.25 294 ASP A O 1
ATOM 2370 N N . PRO A 1 295 ? 9.600 -12.282 10.837 1.00 89.88 295 PRO A N 1
ATOM 2371 C CA . PRO A 1 295 ? 9.297 -11.508 12.041 1.00 89.88 295 PRO A CA 1
ATOM 2372 C C . PRO A 1 295 ? 8.186 -10.465 11.871 1.00 89.88 295 PRO A C 1
ATOM 2374 O O . PRO A 1 295 ? 7.533 -10.103 12.851 1.00 89.88 295 PRO A O 1
ATOM 2377 N N . ILE A 1 296 ? 7.945 -9.986 10.648 1.00 92.69 296 ILE A N 1
ATOM 2378 C CA . ILE A 1 296 ? 6.886 -9.019 10.373 1.00 92.69 296 ILE A CA 1
ATOM 2379 C C . ILE A 1 296 ? 5.483 -9.595 10.581 1.00 92.69 296 ILE A C 1
ATOM 2381 O O . ILE A 1 296 ? 4.568 -8.838 10.888 1.00 92.69 296 ILE A O 1
ATOM 2385 N N . ILE A 1 297 ? 5.305 -10.918 10.474 1.00 93.19 297 ILE A N 1
ATOM 2386 C CA . ILE A 1 297 ? 4.009 -11.574 10.696 1.00 93.19 297 ILE A CA 1
ATOM 2387 C C . ILE A 1 297 ? 3.535 -11.328 12.126 1.00 93.19 297 ILE A C 1
ATOM 2389 O O . ILE A 1 297 ? 2.417 -10.860 12.316 1.00 93.19 297 ILE A O 1
ATOM 2393 N N . ALA A 1 298 ? 4.409 -11.538 13.115 1.00 91.50 298 ALA A N 1
ATOM 2394 C CA . ALA A 1 298 ? 4.093 -11.278 14.519 1.00 91.50 298 ALA A CA 1
ATOM 2395 C C . ALA A 1 298 ? 3.762 -9.795 14.767 1.00 91.50 298 ALA A C 1
ATOM 2397 O O . ALA A 1 298 ? 2.905 -9.460 15.587 1.00 91.50 298 ALA A O 1
ATOM 2398 N N . LEU A 1 299 ? 4.422 -8.887 14.038 1.00 92.12 299 LEU A N 1
ATOM 2399 C CA . LEU A 1 299 ? 4.141 -7.457 14.123 1.00 92.12 299 LEU A CA 1
ATOM 2400 C C . LEU A 1 299 ? 2.770 -7.112 13.521 1.00 92.12 299 LEU A C 1
ATOM 2402 O O . LEU A 1 299 ? 2.025 -6.351 14.135 1.00 92.12 299 LEU A O 1
ATOM 2406 N N . ILE A 1 300 ? 2.424 -7.678 12.361 1.00 93.50 300 ILE A N 1
ATOM 2407 C CA . ILE A 1 300 ? 1.101 -7.527 11.737 1.00 93.50 300 ILE A CA 1
ATOM 2408 C C . ILE A 1 300 ? 0.018 -8.093 12.661 1.00 93.50 300 ILE A C 1
ATOM 2410 O O . ILE A 1 300 ? -0.970 -7.414 12.912 1.00 93.50 300 ILE A O 1
ATOM 2414 N N . GLU A 1 301 ? 0.229 -9.277 13.237 1.00 92.19 301 GLU A N 1
ATOM 2415 C CA . GLU A 1 301 ? -0.691 -9.895 14.201 1.00 92.19 301 GLU A CA 1
ATOM 2416 C C . GLU A 1 301 ? -0.907 -9.020 15.432 1.00 92.19 301 GLU A C 1
ATOM 2418 O O . GLU A 1 301 ? -2.041 -8.826 15.852 1.00 92.19 301 GLU A O 1
ATOM 2423 N N . THR A 1 302 ? 0.150 -8.393 15.952 1.00 90.19 302 THR A N 1
ATOM 2424 C CA . THR A 1 302 ? 0.020 -7.436 17.059 1.00 90.19 302 THR A CA 1
ATOM 2425 C C . THR A 1 302 ? -0.857 -6.242 16.664 1.00 90.19 302 THR A C 1
ATOM 2427 O O . THR A 1 302 ? -1.679 -5.788 17.457 1.00 90.19 302 THR A O 1
ATOM 2430 N N . VAL A 1 303 ? -0.702 -5.710 15.445 1.00 90.50 303 VAL A N 1
ATOM 2431 C CA . VAL A 1 303 ? -1.569 -4.627 14.949 1.00 90.50 303 VAL A CA 1
ATOM 2432 C C . VAL A 1 303 ? -3.013 -5.123 14.852 1.00 90.50 303 VAL A C 1
ATOM 2434 O O . VAL A 1 303 ? -3.903 -4.474 15.393 1.00 90.50 303 VAL A O 1
ATOM 2437 N N . GLU A 1 304 ? -3.243 -6.273 14.214 1.00 88.56 304 GLU A N 1
ATOM 2438 C CA . GLU A 1 304 ? -4.568 -6.886 14.061 1.00 88.56 304 GLU A CA 1
ATOM 2439 C C . GLU A 1 304 ? -5.250 -7.094 15.422 1.00 88.56 304 GLU A C 1
ATOM 2441 O O . GLU A 1 304 ? -6.412 -6.729 15.585 1.00 88.56 304 GLU A O 1
ATOM 2446 N N . GLU A 1 305 ? -4.533 -7.633 16.411 1.00 84.31 305 GLU A N 1
ATOM 2447 C CA . GLU A 1 305 ? -5.038 -7.857 17.767 1.00 84.31 305 GLU A CA 1
ATOM 2448 C C . GLU A 1 305 ? -5.465 -6.554 18.436 1.00 84.31 305 GLU A C 1
ATOM 2450 O O . GLU A 1 305 ? -6.558 -6.488 18.999 1.00 84.31 305 GLU A O 1
ATOM 2455 N N . VAL A 1 306 ? -4.645 -5.501 18.351 1.00 79.56 306 VAL A N 1
ATOM 2456 C CA . VAL A 1 306 ? -4.960 -4.212 18.983 1.00 79.56 306 VAL A CA 1
ATOM 2457 C C . VAL A 1 306 ? -6.125 -3.513 18.275 1.00 79.56 306 VAL A C 1
ATOM 2459 O O . VAL A 1 306 ? -6.958 -2.897 18.940 1.00 79.56 306 VAL A O 1
ATOM 2462 N N . PHE A 1 307 ? -6.229 -3.631 16.948 1.00 77.88 307 PHE A N 1
ATOM 2463 C CA . PHE A 1 307 ? -7.376 -3.118 16.186 1.00 77.88 307 PHE A CA 1
ATOM 2464 C C . PHE A 1 307 ? -8.666 -3.901 16.460 1.00 77.88 307 PHE A C 1
ATOM 2466 O O . PHE A 1 307 ? -9.750 -3.327 16.395 1.00 77.88 307 PHE A O 1
ATOM 2473 N N . LYS A 1 308 ? -8.560 -5.184 16.824 1.00 77.50 308 LYS A N 1
ATOM 2474 C CA . LYS A 1 308 ? -9.686 -6.052 17.206 1.00 77.50 308 LYS A CA 1
ATOM 2475 C C . LYS A 1 308 ? -10.026 -5.976 18.701 1.00 77.50 308 LYS A C 1
ATOM 2477 O O . LYS A 1 308 ? -10.747 -6.828 19.220 1.00 77.50 308 LYS A O 1
ATOM 2482 N N . MET A 1 309 ? -9.541 -4.962 19.421 1.00 78.50 309 MET A N 1
ATOM 2483 C CA . MET A 1 309 ? -9.940 -4.749 20.812 1.00 78.50 309 MET A CA 1
ATOM 2484 C C . MET A 1 309 ? -11.213 -3.898 20.908 1.00 78.50 309 MET A C 1
ATOM 2486 O O . MET A 1 309 ? -11.348 -2.892 20.208 1.00 78.50 309 MET A O 1
ATOM 2490 N N . PRO A 1 310 ? -12.133 -4.234 21.827 1.00 84.56 310 PRO A N 1
ATOM 2491 C CA . PRO A 1 310 ? -13.256 -3.364 22.140 1.00 84.56 310 PRO A CA 1
ATOM 2492 C C . PRO A 1 310 ? -12.759 -2.047 22.753 1.00 84.56 310 PRO A C 1
ATOM 2494 O O . PRO A 1 310 ? -11.689 -1.988 23.364 1.00 84.56 310 PRO A O 1
ATOM 2497 N N . LEU A 1 311 ? -13.571 -0.988 22.639 1.00 87.12 311 LEU A N 1
ATOM 2498 C CA . LEU A 1 311 ? -13.237 0.348 23.157 1.00 87.12 311 LEU A CA 1
ATOM 2499 C C . LEU A 1 311 ? -12.849 0.325 24.645 1.00 87.12 311 LEU A C 1
ATOM 2501 O O . LEU A 1 311 ? -12.003 1.104 25.078 1.00 87.12 311 LEU A O 1
ATOM 2505 N N . ILE A 1 312 ? -13.484 -0.551 25.425 1.00 90.50 312 ILE A N 1
ATOM 2506 C CA . ILE A 1 312 ? -13.146 -0.806 26.820 1.00 90.50 312 ILE A CA 1
ATOM 2507 C C . ILE A 1 312 ? -12.600 -2.227 26.920 1.00 90.50 312 ILE A C 1
ATOM 2509 O O . ILE A 1 312 ? -13.346 -3.195 26.997 1.00 90.50 312 ILE A O 1
ATOM 2513 N N . ASN A 1 313 ? -11.281 -2.359 26.936 1.00 86.00 313 ASN A N 1
ATOM 2514 C CA . ASN A 1 313 ? -10.622 -3.661 27.056 1.00 86.00 313 ASN A CA 1
ATOM 2515 C C . ASN A 1 313 ? -10.310 -4.054 28.512 1.00 86.00 313 ASN A C 1
ATOM 2517 O O . ASN A 1 313 ? -10.074 -5.226 28.795 1.00 86.00 313 ASN A O 1
ATOM 2521 N N . THR A 1 314 ? -10.333 -3.088 29.436 1.00 90.06 314 THR A N 1
ATOM 2522 C CA . THR A 1 314 ? -10.044 -3.291 30.860 1.00 90.06 314 THR A CA 1
ATOM 2523 C C . THR A 1 314 ? -11.155 -2.654 31.701 1.00 90.06 314 THR A C 1
ATOM 2525 O O . THR A 1 314 ? -11.263 -1.426 31.737 1.00 90.06 314 THR A O 1
ATOM 2528 N N . PRO A 1 315 ? -12.021 -3.455 32.348 1.00 93.62 315 PRO A N 1
ATOM 2529 C CA . PRO A 1 315 ? -13.026 -2.945 33.277 1.00 93.62 315 PRO A CA 1
ATOM 2530 C C . PRO A 1 315 ? -12.385 -2.394 34.556 1.00 93.62 315 PRO A C 1
ATOM 2532 O O . PRO A 1 315 ? -11.322 -2.856 34.973 1.00 93.62 315 PRO A O 1
ATOM 2535 N N . ILE A 1 316 ? -13.060 -1.451 35.217 1.00 96.00 316 ILE A N 1
ATOM 2536 C CA . ILE A 1 316 ? -12.593 -0.906 36.497 1.00 96.00 316 ILE A CA 1
ATOM 2537 C C . ILE A 1 316 ? -12.525 -1.989 37.583 1.00 96.00 316 ILE A C 1
ATOM 2539 O O . ILE A 1 316 ? -13.405 -2.843 37.687 1.00 96.00 316 ILE A O 1
ATOM 2543 N N . THR A 1 317 ? -11.505 -1.919 38.435 1.00 96.06 317 THR A N 1
ATOM 2544 C CA . THR A 1 317 ? -11.417 -2.705 39.670 1.00 96.06 317 THR A CA 1
ATOM 2545 C C . THR A 1 317 ? -11.758 -1.827 40.870 1.00 96.06 317 THR A C 1
ATOM 2547 O O . THR A 1 317 ? -11.223 -0.723 40.999 1.00 96.06 317 THR A O 1
ATOM 2550 N N . PHE A 1 318 ? -12.622 -2.325 41.749 1.00 95.56 318 PHE A N 1
ATOM 2551 C CA . PHE A 1 318 ? -12.951 -1.685 43.022 1.00 95.56 318 PHE A CA 1
ATOM 2552 C C . PHE A 1 318 ? -11.972 -2.145 44.103 1.00 95.56 318 PHE A C 1
ATOM 2554 O O . PHE A 1 318 ? -11.623 -3.325 44.147 1.00 95.56 318 PHE A O 1
ATOM 2561 N N . ASP A 1 319 ? -11.496 -1.208 44.920 1.00 95.19 319 ASP A N 1
ATOM 2562 C CA . ASP A 1 319 ? -10.636 -1.516 46.068 1.00 95.19 319 ASP A CA 1
ATOM 2563 C C . ASP A 1 319 ? -11.470 -1.930 47.294 1.00 95.19 319 ASP A C 1
ATOM 2565 O O . ASP A 1 319 ? -12.695 -2.025 47.226 1.00 95.19 319 ASP A O 1
ATOM 2569 N N . GLU A 1 320 ? -10.807 -2.242 48.409 1.00 96.00 320 GLU A N 1
ATOM 2570 C CA . GLU A 1 320 ? -11.476 -2.724 49.627 1.00 96.00 320 GLU A CA 1
ATOM 2571 C C . GLU A 1 320 ? -12.473 -1.703 50.200 1.00 96.00 320 GLU A C 1
ATOM 2573 O O . GLU A 1 320 ? -13.554 -2.091 50.658 1.00 96.00 320 GLU A O 1
ATOM 2578 N N . ASP A 1 321 ? -12.152 -0.410 50.115 1.00 94.94 321 ASP A N 1
ATOM 2579 C CA . ASP A 1 321 ? -13.017 0.677 50.578 1.00 94.94 321 ASP A CA 1
ATOM 2580 C C . ASP A 1 321 ? -14.264 0.799 49.690 1.00 94.94 321 ASP A C 1
ATOM 2582 O O . ASP A 1 321 ? -15.390 0.849 50.195 1.00 94.94 321 ASP A O 1
ATOM 2586 N N . ASP A 1 322 ? -14.085 0.773 48.364 1.00 95.38 322 ASP A N 1
ATOM 2587 C CA . ASP A 1 322 ? -15.192 0.764 47.406 1.00 95.38 322 ASP A CA 1
ATOM 2588 C C . ASP A 1 322 ? -16.104 -0.452 47.626 1.00 95.38 322 ASP A C 1
ATOM 2590 O O . ASP A 1 322 ? -17.327 -0.319 47.638 1.00 95.38 322 ASP A O 1
ATOM 2594 N N . ILE A 1 323 ? -15.523 -1.647 47.791 1.00 95.31 323 ILE A N 1
ATOM 2595 C CA . ILE A 1 323 ? -16.271 -2.895 47.995 1.00 95.31 323 ILE A CA 1
ATOM 2596 C C . ILE A 1 323 ? -17.092 -2.819 49.285 1.00 95.31 323 ILE A C 1
ATOM 2598 O O . ILE A 1 323 ? -18.265 -3.199 49.279 1.00 95.31 323 ILE A O 1
ATOM 2602 N N . SER A 1 324 ? -16.503 -2.296 50.362 1.00 95.50 324 SER A N 1
ATOM 2603 C CA . SER A 1 324 ? -17.179 -2.122 51.651 1.00 95.50 324 SER A CA 1
ATOM 2604 C C . SER A 1 324 ? -18.365 -1.162 51.532 1.00 95.50 324 SER A C 1
ATOM 2606 O O . SER A 1 324 ? -19.475 -1.507 51.937 1.00 95.50 324 SER A O 1
ATOM 2608 N N . LEU A 1 325 ? -18.165 -0.009 50.883 1.00 94.62 325 LEU A N 1
ATOM 2609 C CA . LEU A 1 325 ? -19.224 0.970 50.620 1.00 94.62 325 LEU A CA 1
ATOM 2610 C C . LEU A 1 325 ? -20.346 0.385 49.746 1.00 94.62 325 LEU A C 1
ATOM 2612 O O . LEU A 1 325 ? -21.530 0.574 50.026 1.00 94.62 325 LEU A O 1
ATOM 2616 N N . ILE A 1 326 ? -19.987 -0.341 48.682 1.00 94.50 326 ILE A N 1
ATOM 2617 C CA . ILE A 1 326 ? -20.954 -0.994 47.791 1.00 94.50 326 ILE A CA 1
ATOM 2618 C C . ILE A 1 326 ? -21.780 -2.033 48.559 1.00 94.50 326 ILE A C 1
ATOM 2620 O O . ILE A 1 326 ? -22.991 -2.108 48.341 1.00 94.50 326 ILE A O 1
ATOM 2624 N N . SER A 1 327 ? -21.155 -2.831 49.432 1.00 94.00 327 SER A N 1
ATOM 2625 C CA . SER A 1 327 ? -21.865 -3.825 50.249 1.00 94.00 327 SER A CA 1
ATOM 2626 C C . SER A 1 327 ? -22.841 -3.148 51.203 1.00 94.00 327 SER A C 1
ATOM 2628 O O . SER A 1 327 ? -24.018 -3.493 51.206 1.00 94.00 327 SER A O 1
ATOM 2630 N N . GLU A 1 328 ? -22.385 -2.121 51.927 1.00 94.31 328 GLU A N 1
ATOM 2631 C CA . GLU A 1 328 ? -23.223 -1.381 52.873 1.00 94.31 328 GLU A CA 1
ATOM 2632 C C . GLU A 1 328 ? -24.483 -0.823 52.199 1.00 94.31 328 GLU A C 1
ATOM 2634 O O . GLU A 1 328 ? -25.576 -0.922 52.748 1.00 94.31 328 GLU A O 1
ATOM 2639 N N . ILE A 1 329 ? -24.354 -0.268 50.989 1.00 92.56 329 ILE A N 1
ATOM 2640 C CA . ILE A 1 329 ? -25.488 0.292 50.243 1.00 92.56 329 ILE A CA 1
ATOM 2641 C C . ILE A 1 329 ? -26.437 -0.802 49.746 1.00 92.56 329 ILE A C 1
ATOM 2643 O O . ILE A 1 329 ? -27.653 -0.607 49.786 1.00 92.56 329 ILE A O 1
ATOM 2647 N N . LYS A 1 330 ? -25.904 -1.936 49.274 1.00 91.19 330 LYS A N 1
ATOM 2648 C CA . LYS A 1 330 ? -26.709 -3.071 48.796 1.00 91.19 330 LYS A CA 1
ATOM 2649 C C . LYS A 1 330 ? -27.521 -3.730 49.910 1.00 91.19 330 LYS A C 1
ATOM 2651 O O . LYS A 1 330 ? -28.606 -4.228 49.628 1.00 91.19 330 LYS A O 1
ATOM 2656 N N . ASP A 1 331 ? -27.014 -3.709 51.140 1.00 91.38 331 ASP A N 1
ATOM 2657 C CA . ASP A 1 331 ? -27.653 -4.337 52.300 1.00 91.38 331 ASP A CA 1
ATOM 2658 C C . ASP A 1 331 ? -28.765 -3.470 52.926 1.00 91.38 331 ASP A C 1
ATOM 2660 O O . ASP A 1 331 ? -29.464 -3.909 53.842 1.00 91.38 331 ASP A O 1
ATOM 2664 N N . ARG A 1 332 ? -28.978 -2.239 52.435 1.00 90.81 332 ARG A N 1
ATOM 2665 C CA . ARG A 1 332 ? -30.056 -1.361 52.917 1.00 90.81 332 ARG A CA 1
ATOM 2666 C C . ARG A 1 332 ? -31.423 -1.877 52.461 1.00 90.81 332 ARG A C 1
ATOM 2668 O O . ARG A 1 332 ? -31.625 -2.174 51.288 1.00 90.81 332 ARG A O 1
ATOM 2675 N N . GLU A 1 333 ? -32.412 -1.848 53.358 1.00 81.00 333 GLU A N 1
ATOM 2676 C CA . GLU A 1 333 ? -33.797 -2.266 53.056 1.00 81.00 333 GLU A CA 1
ATOM 2677 C C . GLU A 1 333 ? -34.442 -1.481 51.896 1.00 81.00 333 GLU A C 1
ATOM 2679 O O . GLU A 1 333 ? -35.338 -1.987 51.226 1.00 81.00 333 GLU A O 1
ATOM 2684 N N . ALA A 1 334 ? -33.975 -0.256 51.633 1.00 85.38 334 ALA A N 1
ATOM 2685 C CA . ALA A 1 334 ? -34.465 0.616 50.565 1.00 85.38 334 ALA A CA 1
ATOM 2686 C C . ALA A 1 334 ? -33.598 0.594 49.285 1.00 85.38 334 ALA A C 1
ATOM 2688 O O . ALA A 1 334 ? -33.647 1.546 48.505 1.00 85.38 334 ALA A O 1
ATOM 2689 N N . PHE A 1 335 ? -32.780 -0.445 49.064 1.00 89.88 335 PHE A N 1
ATOM 2690 C CA . PHE A 1 335 ? -31.942 -0.544 47.866 1.00 89.88 335 PHE A CA 1
ATOM 2691 C C . PHE A 1 335 ? -32.791 -0.712 46.593 1.00 89.88 335 PHE A C 1
ATOM 2693 O O . PHE A 1 335 ? -33.481 -1.712 46.394 1.00 89.88 335 PHE A O 1
ATOM 2700 N N . ASP A 1 336 ? -32.730 0.283 45.709 1.00 92.00 336 ASP A N 1
ATOM 2701 C CA . ASP A 1 336 ? -33.530 0.375 44.491 1.00 92.00 336 ASP A CA 1
ATOM 2702 C C . ASP A 1 336 ? -32.722 0.970 43.316 1.00 92.00 336 ASP A C 1
ATOM 2704 O O . ASP A 1 336 ? -31.547 1.327 43.427 1.00 92.00 336 ASP A O 1
ATOM 2708 N N . SER A 1 337 ? -33.347 1.120 42.145 1.00 89.06 337 SER A N 1
ATOM 2709 C CA . SER A 1 337 ? -32.675 1.712 40.976 1.00 89.06 337 SER A CA 1
ATOM 2710 C C . SER A 1 337 ? -32.223 3.175 41.181 1.00 89.06 337 SER A C 1
ATOM 2712 O O . SER A 1 337 ? -31.358 3.667 40.446 1.00 89.06 337 SER A O 1
ATOM 2714 N N . ASN A 1 338 ? -32.764 3.888 42.171 1.00 91.12 338 ASN A N 1
ATOM 2715 C CA . ASN A 1 338 ? -32.387 5.260 42.503 1.00 91.12 338 ASN A CA 1
ATOM 2716 C C . ASN A 1 338 ? -31.188 5.324 43.454 1.00 91.12 338 ASN A C 1
ATOM 2718 O O . ASN A 1 338 ? -30.543 6.370 43.510 1.00 91.12 338 ASN A O 1
ATOM 2722 N N . SER A 1 339 ? -30.812 4.216 44.104 1.00 92.94 339 SER A N 1
ATOM 2723 C CA . SER A 1 339 ? -29.677 4.159 45.035 1.00 92.94 339 SER A CA 1
ATOM 2724 C C . SER A 1 339 ? -28.346 4.609 44.418 1.00 92.94 339 SER A C 1
ATOM 2726 O O . SER A 1 339 ? -27.524 5.186 45.111 1.00 92.94 339 SER A O 1
ATOM 2728 N N . TRP A 1 340 ? -28.148 4.483 43.099 1.00 93.69 340 TRP A N 1
ATOM 2729 C CA . TRP A 1 340 ? -26.979 5.057 42.402 1.00 93.69 340 TRP A CA 1
ATOM 2730 C C . TRP A 1 340 ? -26.838 6.588 42.559 1.00 93.69 340 TRP A C 1
ATOM 2732 O O . TRP A 1 340 ? -25.765 7.158 42.359 1.00 93.69 340 TRP A O 1
ATOM 2742 N N . GLY A 1 341 ? -27.947 7.282 42.823 1.00 91.19 341 GLY A N 1
ATOM 2743 C CA . GLY A 1 341 ? -28.020 8.738 42.888 1.00 91.19 341 GLY A CA 1
ATOM 2744 C C . GLY A 1 341 ? -27.532 9.346 44.201 1.00 91.19 341 GLY A C 1
ATOM 2745 O O . GLY A 1 341 ? -27.236 10.539 44.196 1.00 91.19 341 GLY A O 1
ATOM 2746 N N . ILE A 1 342 ? -27.423 8.551 45.271 1.00 93.69 342 ILE A N 1
ATOM 2747 C CA . ILE A 1 342 ? -27.165 9.034 46.635 1.00 93.69 342 ILE A CA 1
ATOM 2748 C C . ILE A 1 342 ? -25.801 9.722 46.775 1.00 93.69 342 ILE A C 1
ATOM 2750 O O . ILE A 1 342 ? -24.841 9.420 46.052 1.00 93.69 342 ILE A O 1
ATOM 2754 N N . ASP A 1 343 ? -25.718 10.657 47.719 1.00 94.94 343 ASP A N 1
ATOM 2755 C CA . ASP A 1 343 ? -24.531 11.493 47.913 1.00 94.94 343 ASP A CA 1
ATOM 2756 C C . ASP A 1 343 ? -23.324 10.688 48.413 1.00 94.94 343 ASP A C 1
ATOM 2758 O O . ASP A 1 343 ? -22.193 10.961 48.010 1.00 94.94 343 ASP A O 1
ATOM 2762 N N . GLU A 1 344 ? -23.555 9.617 49.177 1.00 94.62 344 GLU A N 1
ATOM 2763 C CA . GLU A 1 344 ? -22.497 8.703 49.634 1.00 94.62 344 GLU A CA 1
ATOM 2764 C C . GLU A 1 344 ? -21.722 8.059 48.469 1.00 94.62 344 GLU A C 1
ATOM 2766 O O . GLU A 1 344 ? -20.538 7.764 48.598 1.00 94.62 344 GLU A O 1
ATOM 2771 N N . LEU A 1 345 ? -22.347 7.904 47.294 1.00 95.50 345 LEU A N 1
ATOM 2772 C CA . LEU A 1 345 ? -21.706 7.355 46.094 1.00 95.50 345 LEU A CA 1
ATOM 2773 C C . LEU A 1 345 ? -20.970 8.402 45.249 1.00 95.50 345 LEU A C 1
ATOM 2775 O O . LEU A 1 345 ? -20.440 8.065 44.188 1.00 95.50 345 LEU A O 1
ATOM 2779 N N . ILE A 1 346 ? -20.939 9.680 45.638 1.00 94.38 346 ILE A N 1
ATOM 2780 C CA . ILE A 1 346 ? -20.220 10.722 44.882 1.00 94.38 346 ILE A CA 1
ATOM 2781 C C . ILE A 1 346 ? -18.734 10.370 44.663 1.00 94.38 346 ILE A C 1
ATOM 2783 O O . ILE A 1 346 ? -18.280 10.514 43.517 1.00 94.38 346 ILE A O 1
ATOM 2787 N N . PRO A 1 347 ? -17.972 9.886 45.670 1.00 94.56 347 PRO A N 1
ATOM 2788 C CA . PRO A 1 347 ? -16.576 9.492 45.479 1.00 94.56 347 PRO A CA 1
ATOM 2789 C C . PRO A 1 347 ? -16.432 8.350 44.465 1.00 94.56 347 PRO A C 1
ATOM 2791 O O . PRO A 1 347 ? -15.704 8.496 43.480 1.00 94.56 347 PRO A O 1
ATOM 2794 N N . LEU A 1 348 ? -17.217 7.276 44.625 1.00 96.19 348 LEU A N 1
ATOM 2795 C CA . LEU A 1 348 ? -17.209 6.119 43.725 1.00 96.19 348 LEU A CA 1
ATOM 2796 C C . LEU A 1 348 ? -17.570 6.517 42.287 1.00 96.19 348 LEU A C 1
ATOM 2798 O O . LEU A 1 348 ? -16.857 6.188 41.341 1.00 96.19 348 LEU A O 1
ATOM 2802 N N . ARG A 1 349 ? -18.643 7.299 42.098 1.00 95.50 349 ARG A N 1
ATOM 2803 C CA . ARG A 1 349 ? -19.048 7.807 40.776 1.00 95.50 349 ARG A CA 1
ATOM 2804 C C . ARG A 1 349 ? -17.951 8.661 40.147 1.00 95.50 349 ARG A C 1
ATOM 2806 O O . ARG A 1 349 ? -17.711 8.579 38.944 1.00 95.50 349 ARG A O 1
ATOM 2813 N N . SER A 1 350 ? -17.271 9.487 40.935 1.00 94.12 350 SER A N 1
ATOM 2814 C CA . SER A 1 350 ? -16.159 10.303 40.441 1.00 94.12 350 SER A CA 1
ATOM 2815 C C . SER A 1 350 ? -14.986 9.436 39.978 1.00 94.12 350 SER A C 1
ATOM 2817 O O . SER A 1 350 ? -14.470 9.675 38.885 1.00 94.12 350 SER A O 1
ATOM 2819 N N . LYS A 1 351 ? -14.647 8.387 40.739 1.00 95.81 351 LYS A N 1
ATOM 2820 C CA . LYS A 1 351 ? -13.623 7.389 40.393 1.00 95.81 351 LYS A CA 1
ATOM 2821 C C . LYS A 1 351 ? -13.971 6.631 39.107 1.00 95.81 351 LYS A C 1
ATOM 2823 O O . LYS A 1 351 ? -13.186 6.652 38.161 1.00 95.81 351 LYS A O 1
ATOM 2828 N N . VAL A 1 352 ? -15.178 6.062 39.022 1.00 96.62 352 VAL A N 1
ATOM 2829 C CA . VAL A 1 352 ? -15.687 5.342 37.835 1.00 96.62 352 VAL A CA 1
ATOM 2830 C C . VAL A 1 352 ? -15.650 6.228 36.590 1.00 96.62 352 VAL A C 1
ATOM 2832 O O . VAL A 1 352 ? -15.158 5.817 35.539 1.00 96.62 352 VAL A O 1
ATOM 2835 N N . ARG A 1 353 ? -16.131 7.471 36.703 1.00 95.75 353 ARG A N 1
ATOM 2836 C CA . ARG A 1 353 ? -16.149 8.414 35.580 1.00 95.75 353 ARG A CA 1
ATOM 2837 C C . ARG A 1 353 ? -14.742 8.782 35.121 1.00 95.75 353 ARG A C 1
ATOM 2839 O O . ARG A 1 353 ? -14.506 8.838 33.919 1.00 95.75 353 ARG A O 1
ATOM 2846 N N . ALA A 1 354 ? -13.827 9.064 36.048 1.00 93.88 354 ALA A N 1
ATOM 2847 C CA . ALA A 1 354 ? -12.444 9.396 35.713 1.00 93.88 354 ALA A CA 1
ATOM 2848 C C . ALA A 1 354 ? -11.748 8.227 35.003 1.00 93.88 354 ALA A C 1
ATOM 2850 O O . ALA A 1 354 ? -11.133 8.436 33.959 1.00 93.88 354 ALA A O 1
ATOM 2851 N N . TYR A 1 355 ? -11.927 7.006 35.515 1.00 95.44 355 TYR A N 1
ATOM 2852 C CA . TYR A 1 355 ? -11.363 5.790 34.934 1.00 95.44 355 TYR A CA 1
ATOM 2853 C C . TYR A 1 355 ? -11.855 5.553 33.500 1.00 95.44 355 TYR A C 1
ATOM 2855 O O . TYR A 1 355 ? -11.058 5.512 32.565 1.00 95.44 355 TYR A O 1
ATOM 2863 N N . TYR A 1 356 ? -13.173 5.470 33.293 1.00 95.38 356 TYR A N 1
ATOM 2864 C CA . TYR A 1 356 ? -13.718 5.158 31.970 1.00 95.38 356 TYR A CA 1
ATOM 2865 C C . TYR A 1 356 ? -13.567 6.299 30.963 1.00 95.38 356 TYR A C 1
ATOM 2867 O O . TYR A 1 356 ? -13.440 6.033 29.771 1.00 95.38 356 TYR A O 1
ATOM 2875 N N . ARG A 1 357 ? -13.488 7.563 31.405 1.00 91.81 357 ARG A N 1
ATOM 2876 C CA . ARG A 1 357 ? -13.057 8.660 30.523 1.00 91.81 357 ARG A CA 1
ATOM 2877 C C . ARG A 1 357 ? -11.653 8.426 29.980 1.00 91.81 357 ARG A C 1
ATOM 2879 O O . ARG A 1 357 ? -11.433 8.697 28.804 1.00 91.81 357 ARG A O 1
ATOM 2886 N N . ASP A 1 358 ? -10.716 7.966 30.807 1.00 89.38 358 ASP A N 1
ATOM 2887 C CA . ASP A 1 358 ? -9.345 7.730 30.356 1.00 89.38 358 ASP A CA 1
ATOM 2888 C C . ASP A 1 358 ? -9.243 6.508 29.434 1.00 89.38 358 ASP A C 1
ATOM 2890 O O . ASP A 1 358 ? -8.651 6.611 28.354 1.00 89.38 358 ASP A O 1
ATOM 2894 N N . ILE A 1 359 ? -9.872 5.390 29.818 1.00 89.25 359 ILE A N 1
ATOM 2895 C CA . ILE A 1 359 ? -9.886 4.152 29.022 1.00 89.25 359 ILE A CA 1
ATOM 2896 C C . ILE A 1 359 ? -10.538 4.381 27.657 1.00 89.25 359 ILE A C 1
ATOM 2898 O O . ILE A 1 359 ? -9.970 4.020 26.633 1.00 89.25 359 ILE A O 1
ATOM 2902 N N . GLN A 1 360 ? -11.679 5.071 27.618 1.00 90.69 360 GLN A N 1
ATOM 2903 C CA . GLN A 1 360 ? -12.372 5.391 26.368 1.00 90.69 360 GLN A CA 1
ATOM 2904 C C . GLN A 1 360 ? -11.773 6.597 25.630 1.00 90.69 360 GLN A C 1
ATOM 2906 O O . GLN A 1 360 ? -12.355 7.076 24.654 1.00 90.69 360 GLN A O 1
ATOM 2911 N N . ASN A 1 361 ? -10.659 7.155 26.114 1.00 87.56 361 ASN A N 1
ATOM 2912 C CA . ASN A 1 361 ? -10.003 8.327 25.540 1.00 87.56 361 ASN A CA 1
ATOM 2913 C C . ASN A 1 361 ? -10.957 9.515 25.299 1.00 87.56 361 ASN A C 1
ATOM 2915 O O . ASN A 1 361 ? -10.984 10.125 24.227 1.00 87.56 361 ASN A O 1
ATOM 2919 N N . GLY A 1 362 ? -11.826 9.799 26.265 1.00 89.31 362 GLY A N 1
ATOM 2920 C CA . GLY A 1 362 ? -12.810 10.868 26.146 1.00 89.31 362 GLY A CA 1
ATOM 2921 C C . GLY A 1 362 ? -13.733 10.707 24.936 1.00 89.31 362 GLY A C 1
ATOM 2922 O O . GLY A 1 362 ? -14.159 11.713 24.374 1.00 89.31 362 GLY A O 1
ATOM 2923 N N . THR A 1 363 ? -14.040 9.472 24.532 1.00 91.00 363 THR A N 1
ATOM 2924 C CA . THR A 1 363 ? -14.920 9.157 23.398 1.00 91.00 363 THR A CA 1
ATOM 2925 C C . THR A 1 363 ? -16.172 8.433 23.885 1.00 91.00 363 THR A C 1
ATOM 2927 O O . THR A 1 363 ? -16.095 7.491 24.677 1.00 91.00 363 THR A O 1
ATOM 2930 N N . CYS A 1 364 ? -17.344 8.872 23.424 1.00 94.38 364 CYS A N 1
ATOM 2931 C CA . CYS A 1 364 ? -18.610 8.196 23.694 1.00 94.38 364 CYS A CA 1
ATOM 2932 C C . CYS A 1 364 ? -18.634 6.820 22.998 1.00 94.38 364 CYS A C 1
ATOM 2934 O O . CYS A 1 364 ? -18.337 6.753 21.803 1.00 94.38 364 CYS A O 1
ATOM 2936 N N . PRO A 1 365 ? -19.040 5.735 23.681 1.00 94.81 365 PRO A N 1
ATOM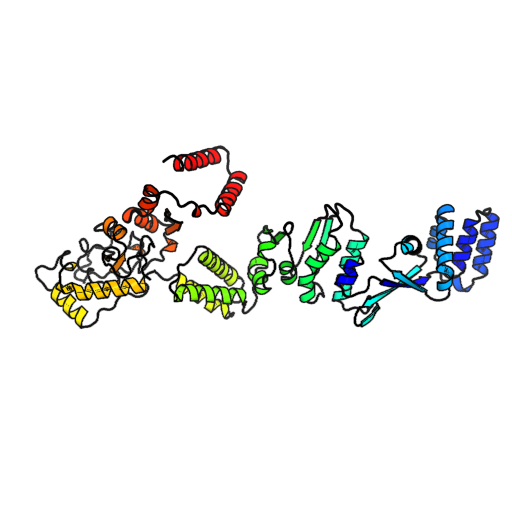 2937 C CA . PRO A 1 365 ? -19.004 4.386 23.121 1.00 94.81 365 PRO A CA 1
ATOM 2938 C C . PRO A 1 365 ? -19.998 4.157 21.980 1.00 94.81 365 PRO A C 1
ATOM 2940 O O . PRO A 1 365 ? -19.800 3.248 21.183 1.00 94.81 365 PRO A O 1
ATOM 2943 N N . TYR A 1 366 ? -21.052 4.975 21.890 1.00 95.31 366 TYR A N 1
ATOM 2944 C CA . TYR A 1 366 ? -22.138 4.773 20.929 1.00 95.31 366 TYR A CA 1
ATOM 2945 C C . TYR A 1 366 ? -22.047 5.711 19.727 1.00 95.31 366 TYR A C 1
ATOM 2947 O O . TYR A 1 366 ? -22.095 5.255 18.591 1.00 95.31 366 TYR A O 1
ATOM 2955 N N . CYS A 1 367 ? -21.887 7.019 19.947 1.00 92.56 367 CYS A N 1
ATOM 2956 C CA . CYS A 1 367 ? -21.781 7.985 18.849 1.00 92.56 367 CYS A CA 1
ATOM 2957 C C . CYS A 1 367 ? -20.334 8.281 18.426 1.00 92.56 367 CYS A C 1
ATOM 2959 O O . CYS A 1 367 ? -20.122 8.999 17.455 1.00 92.56 367 CYS A O 1
ATOM 2961 N N . LYS A 1 368 ? -19.317 7.783 19.141 1.00 91.56 368 LYS A N 1
ATOM 2962 C CA . LYS A 1 368 ? -17.898 8.089 18.870 1.00 91.56 368 LYS A CA 1
ATOM 2963 C C . LYS A 1 368 ? -17.547 9.588 18.904 1.00 91.56 368 LYS A C 1
ATOM 2965 O O . LYS A 1 368 ? -16.496 9.993 18.425 1.00 91.56 368 LYS A O 1
ATOM 2970 N N . GLU A 1 369 ? -18.405 10.422 19.489 1.00 89.56 369 GLU A N 1
ATOM 2971 C CA . GLU A 1 369 ? -18.132 11.846 19.711 1.00 89.56 369 GLU A CA 1
ATOM 2972 C C . GLU A 1 369 ? -17.298 12.073 20.965 1.00 89.56 369 GLU A C 1
ATOM 2974 O O . GLU A 1 369 ? -17.316 11.264 21.901 1.00 89.56 369 GLU A O 1
ATOM 2979 N N . ARG A 1 370 ? -16.609 13.217 21.023 1.00 89.44 370 ARG A N 1
ATOM 2980 C CA . ARG A 1 370 ? -15.854 13.607 22.215 1.00 89.44 370 ARG A CA 1
ATOM 2981 C C . ARG A 1 370 ? -16.795 13.931 23.376 1.00 89.44 370 ARG A C 1
ATOM 2983 O O . ARG A 1 370 ? -17.720 14.734 23.256 1.00 89.44 370 ARG A O 1
ATOM 2990 N N . ILE A 1 371 ? -16.529 13.318 24.524 1.00 91.31 371 ILE A N 1
ATOM 2991 C CA . ILE A 1 371 ? -17.187 13.634 25.795 1.00 91.31 371 ILE A CA 1
ATOM 2992 C C . ILE A 1 371 ? -16.396 14.700 26.553 1.00 91.31 371 ILE A C 1
ATOM 2994 O O . ILE A 1 371 ? -15.205 14.917 26.323 1.00 91.31 371 ILE A O 1
ATOM 2998 N N . ALA A 1 372 ? -17.060 15.383 27.484 1.00 86.88 372 ALA A N 1
ATOM 2999 C CA . ALA A 1 372 ? -16.413 16.436 28.260 1.00 86.88 372 ALA A CA 1
ATOM 3000 C C . ALA A 1 372 ? -15.293 15.878 29.160 1.00 86.88 372 ALA A C 1
ATOM 3002 O O . ALA A 1 372 ? -15.498 14.942 29.936 1.00 86.88 372 ALA A O 1
ATOM 3003 N N . THR A 1 373 ? -14.118 16.514 29.115 1.00 80.06 373 THR A N 1
ATOM 3004 C CA . THR A 1 373 ? -12.930 16.104 29.888 1.00 80.06 373 THR A CA 1
ATOM 3005 C C . THR A 1 373 ? -13.046 16.430 31.378 1.00 80.06 373 THR A C 1
ATOM 3007 O O . THR A 1 373 ? -12.541 15.688 32.217 1.00 80.06 373 THR A O 1
ATOM 3010 N N . ARG A 1 374 ? -13.748 17.518 31.727 1.00 80.25 374 ARG A N 1
ATOM 3011 C CA . ARG A 1 374 ? -13.988 17.942 33.119 1.00 80.25 374 ARG A CA 1
ATOM 3012 C C . ARG A 1 374 ? -15.450 17.788 33.536 1.00 80.25 374 ARG A C 1
ATOM 3014 O O . ARG A 1 374 ? -15.742 17.040 34.470 1.00 80.25 374 ARG A O 1
ATOM 3021 N N . SER A 1 375 ? -16.372 18.444 32.827 1.00 83.94 375 SER A N 1
ATOM 3022 C CA . SER A 1 375 ? -17.797 18.491 33.194 1.00 83.94 375 SER A CA 1
ATOM 3023 C C . SER A 1 375 ? -18.459 17.112 33.178 1.00 83.94 375 SER A C 1
ATOM 3025 O O . SER A 1 375 ? -18.331 16.365 32.210 1.00 83.94 375 SER A O 1
ATOM 3027 N N . ALA A 1 376 ? -19.191 16.775 34.242 1.00 77.50 376 ALA A N 1
ATOM 3028 C CA . ALA A 1 376 ? -19.994 15.553 34.301 1.00 77.50 376 ALA A CA 1
ATOM 3029 C C . ALA A 1 376 ? -21.195 15.587 33.337 1.00 77.50 376 ALA A C 1
ATOM 3031 O O . ALA A 1 376 ? -21.646 14.529 32.915 1.00 77.50 376 ALA A O 1
ATOM 3032 N N . GLY A 1 377 ? -21.669 16.780 32.949 1.00 77.69 377 GLY A N 1
ATOM 3033 C CA . GLY A 1 377 ? -22.894 16.953 32.158 1.00 77.69 377 GLY A CA 1
ATOM 3034 C C . GLY A 1 377 ? -22.889 16.194 30.828 1.00 77.69 377 GLY A C 1
ATOM 3035 O O . GLY A 1 377 ? -23.855 15.504 30.525 1.00 77.69 377 GLY A O 1
ATOM 3036 N N . ASN A 1 378 ? -21.775 16.246 30.088 1.00 82.88 378 ASN A N 1
ATOM 3037 C CA . ASN A 1 378 ? -21.588 15.522 28.822 1.00 82.88 378 ASN A CA 1
ATOM 3038 C C . ASN A 1 378 ? -20.624 14.324 28.958 1.00 82.88 378 ASN A C 1
ATOM 3040 O O . ASN A 1 378 ? -19.872 14.010 28.039 1.00 82.88 378 ASN A O 1
ATOM 3044 N N . ALA A 1 379 ? -20.572 13.716 30.142 1.00 91.56 379 ALA A N 1
ATOM 3045 C CA . ALA A 1 379 ? -19.773 12.530 30.439 1.00 91.56 379 ALA A CA 1
ATOM 3046 C C . ALA A 1 379 ? -20.451 11.752 31.577 1.00 91.56 379 ALA A C 1
ATOM 3048 O O . ALA A 1 379 ? -19.959 11.682 32.712 1.00 91.56 379 ALA A O 1
ATOM 3049 N N . GLN A 1 380 ? -21.635 11.241 31.260 1.00 93.62 380 GLN A N 1
ATOM 3050 C CA . GLN A 1 380 ? -22.500 10.527 32.187 1.00 93.62 380 GLN A CA 1
ATOM 3051 C C . GLN A 1 380 ? -22.021 9.089 32.346 1.00 93.62 380 GLN A C 1
ATOM 3053 O O . GLN A 1 380 ? -21.525 8.497 31.392 1.00 93.62 380 GLN A O 1
ATOM 3058 N N . ILE A 1 381 ? -22.151 8.537 33.553 1.00 95.81 381 ILE A N 1
ATOM 3059 C CA . ILE A 1 381 ? -21.875 7.115 33.778 1.00 95.81 381 ILE A CA 1
ATOM 3060 C C . ILE A 1 381 ? -23.111 6.346 33.334 1.00 95.81 381 ILE A C 1
ATOM 3062 O O . ILE A 1 381 ? -24.168 6.445 33.961 1.00 95.81 381 ILE A O 1
ATOM 3066 N N . GLU A 1 382 ? -22.952 5.590 32.263 1.00 95.00 382 GLU A N 1
ATOM 3067 C CA . GLU A 1 382 ? -24.002 4.806 31.640 1.00 95.00 382 GLU A CA 1
ATOM 3068 C C . GLU A 1 382 ? -23.974 3.373 32.168 1.00 95.00 382 GLU A C 1
ATOM 3070 O O . GLU A 1 382 ? -22.904 2.781 32.328 1.00 95.00 382 GLU A O 1
ATOM 3075 N N . HIS A 1 383 ? -25.167 2.825 32.402 1.00 95.81 383 HIS A N 1
ATOM 3076 C CA . HIS A 1 383 ? -25.358 1.417 32.732 1.00 95.81 383 HIS A CA 1
ATOM 3077 C C . HIS A 1 383 ? -25.870 0.701 31.490 1.00 95.81 383 HIS A C 1
ATOM 3079 O O . HIS A 1 383 ? -27.025 0.886 31.102 1.00 95.81 383 HIS A O 1
ATOM 3085 N N . ILE A 1 384 ? -25.025 -0.115 30.865 1.00 95.25 384 ILE A N 1
ATOM 3086 C CA . ILE A 1 384 ? -25.310 -0.736 29.569 1.00 95.25 384 ILE A CA 1
ATOM 3087 C C . ILE A 1 384 ? -26.613 -1.542 29.651 1.00 95.25 384 ILE A C 1
ATOM 3089 O O . ILE A 1 384 ? -27.565 -1.238 28.935 1.00 95.25 384 ILE A O 1
ATOM 3093 N N . ILE A 1 385 ? -26.714 -2.474 30.595 1.00 92.88 385 ILE A N 1
ATOM 3094 C CA . ILE A 1 385 ? -27.982 -3.042 31.053 1.00 92.88 385 ILE A CA 1
ATOM 3095 C C . ILE A 1 385 ? -28.627 -2.053 32.037 1.00 92.88 385 ILE A C 1
ATOM 3097 O O . ILE A 1 385 ? -28.020 -1.740 33.071 1.00 92.88 385 ILE A O 1
ATOM 3101 N N . PRO A 1 386 ? -29.854 -1.570 31.765 1.00 91.25 386 PRO A N 1
ATOM 3102 C CA . PRO A 1 386 ? -30.534 -0.633 32.646 1.00 91.25 386 PRO A CA 1
ATOM 3103 C C . PRO A 1 386 ? -30.706 -1.176 34.068 1.00 91.25 386 PRO A C 1
ATOM 3105 O O . PRO A 1 386 ? -31.265 -2.249 34.292 1.00 91.25 386 PRO A O 1
ATOM 3108 N N . LYS A 1 387 ? -30.332 -0.368 35.061 1.00 89.25 387 LYS A N 1
ATOM 3109 C CA . LYS A 1 387 ? -30.547 -0.657 36.492 1.00 89.25 387 LYS A CA 1
ATOM 3110 C C . LYS A 1 387 ? -32.022 -0.814 36.894 1.00 89.25 387 LYS A C 1
ATOM 3112 O O . LYS A 1 387 ? -32.307 -1.394 37.934 1.00 89.25 387 LYS A O 1
ATOM 3117 N N . SER A 1 388 ? -32.951 -0.283 36.094 1.00 87.19 388 SER A N 1
ATOM 3118 C CA . SER A 1 388 ? -34.397 -0.488 36.267 1.00 87.19 388 SER A CA 1
ATOM 3119 C C . SER A 1 388 ? -34.857 -1.884 35.845 1.00 87.19 388 SER A C 1
ATOM 3121 O O . SER A 1 388 ? -35.924 -2.313 36.260 1.00 87.19 388 SER A O 1
ATOM 3123 N N . GLU A 1 389 ? -34.073 -2.564 35.008 1.00 84.25 389 GLU A N 1
ATOM 3124 C CA . GLU A 1 389 ? -34.322 -3.932 34.548 1.00 84.25 389 GLU A CA 1
ATOM 3125 C C . GLU A 1 389 ? -33.598 -4.926 35.471 1.00 84.25 389 GLU A C 1
ATOM 3127 O O . GLU A 1 389 ? -34.213 -5.849 35.999 1.00 84.25 389 GLU A O 1
ATOM 3132 N N . HIS A 1 390 ? -32.309 -4.675 35.751 1.00 86.56 390 HIS A N 1
ATOM 3133 C CA . HIS A 1 390 ? -31.465 -5.525 36.601 1.00 86.56 390 HIS A CA 1
ATOM 3134 C C . HIS A 1 390 ? -30.632 -4.711 37.588 1.00 86.56 390 HIS A C 1
ATOM 3136 O O . HIS A 1 390 ? -29.473 -4.374 37.340 1.00 86.56 390 HIS A O 1
ATOM 3142 N N . ILE A 1 391 ? -31.211 -4.445 38.758 1.00 89.44 391 ILE A N 1
ATOM 3143 C CA . ILE A 1 391 ? -30.557 -3.683 39.830 1.00 89.44 391 ILE A CA 1
ATOM 3144 C C . ILE A 1 391 ? -29.245 -4.319 40.316 1.00 89.44 391 ILE A C 1
ATOM 3146 O O . ILE A 1 391 ? -28.295 -3.619 40.661 1.00 89.44 391 ILE A O 1
ATOM 3150 N N . ILE A 1 392 ? -29.152 -5.649 40.284 1.00 87.62 392 ILE A N 1
ATOM 3151 C CA . ILE A 1 392 ? -27.978 -6.404 40.739 1.00 87.62 392 ILE A CA 1
ATOM 3152 C C . ILE A 1 392 ? -26.692 -6.064 39.967 1.00 87.62 392 ILE A C 1
ATOM 3154 O O . ILE A 1 392 ? -25.599 -6.217 40.507 1.00 87.62 392 ILE A O 1
ATOM 3158 N N . PHE A 1 393 ? -26.814 -5.561 38.731 1.00 91.69 393 PHE A N 1
ATOM 3159 C CA . PHE A 1 393 ? -25.689 -5.183 37.873 1.00 91.69 393 PHE A CA 1
ATOM 3160 C C . PHE A 1 393 ? -25.319 -3.699 37.993 1.00 91.69 393 PHE A C 1
ATOM 3162 O O . PHE A 1 393 ? -24.497 -3.212 37.220 1.00 91.69 393 PHE A O 1
ATOM 3169 N N . MET A 1 394 ? -25.897 -2.962 38.950 1.00 93.75 394 MET A N 1
ATOM 3170 C CA . MET A 1 394 ? -25.613 -1.534 39.151 1.00 93.75 394 MET A CA 1
ATOM 3171 C C . MET A 1 394 ? -24.117 -1.253 39.342 1.00 93.75 394 MET A C 1
ATOM 3173 O O . MET A 1 394 ? -23.587 -0.303 38.784 1.00 93.75 394 MET A O 1
ATOM 3177 N N . PHE A 1 395 ? -23.430 -2.108 40.096 1.00 95.25 395 PHE A N 1
ATOM 3178 C CA . PHE A 1 395 ? -22.003 -1.967 40.393 1.00 95.25 395 PHE A CA 1
ATOM 3179 C C . PHE A 1 395 ? -21.145 -2.989 39.644 1.00 95.25 395 PHE A C 1
ATOM 3181 O O . PHE A 1 395 ? -20.026 -3.258 40.055 1.00 95.25 395 PHE A O 1
ATOM 3188 N N . GLU A 1 396 ? -21.661 -3.616 38.586 1.00 94.88 396 GLU A N 1
ATOM 3189 C CA . GLU A 1 396 ? -20.872 -4.554 37.785 1.00 94.88 396 GLU A CA 1
ATOM 3190 C C . GLU A 1 396 ? -19.922 -3.767 36.867 1.00 94.88 396 GLU A C 1
ATOM 3192 O O . GLU A 1 396 ? -20.410 -3.030 36.007 1.00 94.88 396 GLU A O 1
ATOM 3197 N N . PRO A 1 397 ? -18.587 -3.915 36.978 1.00 96.38 397 PRO A N 1
ATOM 3198 C CA . PRO A 1 397 ? -17.642 -3.166 36.152 1.00 96.38 397 PRO A CA 1
ATOM 3199 C C . PRO A 1 397 ? -17.927 -3.249 34.653 1.00 96.38 397 PRO A C 1
ATOM 3201 O O . PRO A 1 397 ? -17.900 -2.226 33.968 1.00 96.38 397 PRO A O 1
ATOM 3204 N N . LYS A 1 398 ? -18.265 -4.443 34.149 1.00 95.19 398 LYS A N 1
ATOM 3205 C CA . LYS A 1 398 ? -18.561 -4.675 32.724 1.00 95.19 398 LYS A CA 1
ATOM 3206 C C . LYS A 1 398 ? -19.893 -4.081 32.266 1.00 95.19 398 LYS A C 1
ATOM 3208 O O . LYS A 1 398 ? -20.139 -4.020 31.067 1.00 95.19 398 LYS A O 1
ATOM 3213 N N . ASN A 1 399 ? -20.733 -3.637 33.200 1.00 96.00 399 ASN A N 1
ATOM 3214 C CA . ASN A 1 399 ? -21.990 -2.952 32.922 1.00 96.00 399 ASN A CA 1
ATOM 3215 C C . ASN A 1 399 ? -21.835 -1.425 32.848 1.00 96.00 399 ASN A C 1
ATOM 3217 O O . ASN A 1 399 ? -22.798 -0.728 32.539 1.00 96.00 399 ASN A O 1
ATOM 3221 N N . LEU A 1 400 ? -20.650 -0.889 33.156 1.00 97.25 400 LEU A N 1
ATOM 3222 C CA . LEU A 1 400 ? -20.419 0.546 33.293 1.00 97.25 400 LEU A CA 1
ATOM 3223 C C . LEU A 1 400 ? -19.552 1.086 32.154 1.00 97.25 400 LEU A C 1
ATOM 3225 O O . LEU A 1 400 ? -18.551 0.483 31.773 1.00 97.25 400 LEU A O 1
ATOM 3229 N N . CYS A 1 401 ? -19.913 2.256 31.640 1.00 97.00 401 CYS A N 1
ATOM 3230 C CA . CYS A 1 401 ? -19.094 3.052 30.723 1.00 97.00 401 CYS A CA 1
ATOM 3231 C C . CYS A 1 401 ? -19.407 4.546 30.898 1.00 97.00 401 CYS A C 1
ATOM 3233 O O . CYS A 1 401 ? -20.278 4.913 31.685 1.00 97.00 401 CYS A O 1
ATOM 3235 N N . VAL A 1 402 ? -18.727 5.429 30.165 1.00 96.81 402 VAL A N 1
ATOM 3236 C CA . VAL A 1 402 ? -19.050 6.865 30.131 1.00 96.81 402 VAL A CA 1
ATOM 3237 C C . VAL A 1 402 ? -19.563 7.268 28.754 1.00 96.81 402 VAL A C 1
ATOM 3239 O O . VAL A 1 402 ? -18.826 7.201 27.777 1.00 96.81 402 VAL A O 1
ATOM 3242 N N . SER A 1 403 ? -20.800 7.741 28.648 1.00 96.00 403 SER A N 1
ATOM 3243 C CA . SER A 1 403 ? -21.364 8.233 27.384 1.00 96.00 403 SER A CA 1
ATOM 3244 C C . SER A 1 403 ? -21.641 9.735 27.416 1.00 96.00 403 SER A C 1
ATOM 3246 O O . SER A 1 403 ? -21.618 10.384 28.467 1.00 96.00 403 SER A O 1
ATOM 3248 N N . CYS A 1 404 ? -21.879 10.316 26.237 1.00 94.69 404 CYS A N 1
ATOM 3249 C CA . CYS A 1 404 ? -22.372 11.687 26.139 1.00 94.69 404 CYS A CA 1
ATOM 3250 C C . CYS A 1 404 ? -23.791 11.800 26.724 1.00 94.69 404 CYS A C 1
ATOM 3252 O O . CYS A 1 404 ? -24.480 10.787 26.895 1.00 94.69 404 CYS A O 1
ATOM 3254 N N . GLY A 1 405 ? -24.216 13.034 27.014 1.00 91.25 405 GLY A N 1
ATOM 3255 C CA . GLY A 1 405 ? -25.553 13.312 27.552 1.00 91.25 405 GLY A CA 1
ATOM 3256 C C . GLY A 1 405 ? -26.656 12.774 26.641 1.00 91.25 405 GLY A C 1
ATOM 3257 O O . GLY A 1 405 ? -27.487 11.995 27.096 1.00 91.25 405 GLY A O 1
ATOM 3258 N N . ASP A 1 406 ? -26.569 13.082 25.343 1.00 91.25 406 ASP A N 1
ATOM 3259 C CA . ASP A 1 406 ? -27.551 12.668 24.335 1.00 91.25 406 ASP A CA 1
ATOM 3260 C C . ASP A 1 406 ? -27.737 11.143 24.299 1.00 91.25 406 ASP A C 1
ATOM 3262 O O . ASP A 1 406 ? -28.848 10.636 24.417 1.00 91.25 406 ASP A O 1
ATOM 3266 N N . CYS A 1 407 ? -26.645 10.379 24.164 1.00 94.12 407 CYS A N 1
ATOM 3267 C CA . CYS A 1 407 ? -26.736 8.919 24.069 1.00 94.12 407 CYS A CA 1
ATOM 3268 C C . CYS A 1 407 ? -27.261 8.291 25.365 1.00 94.12 407 CYS A C 1
ATOM 3270 O O . CYS A 1 407 ? -28.020 7.326 25.294 1.00 94.12 407 CYS A O 1
ATOM 3272 N N . ASN A 1 408 ? -26.874 8.838 26.524 1.00 93.06 408 ASN A N 1
ATOM 3273 C CA . ASN A 1 408 ? -27.371 8.387 27.823 1.00 93.06 408 ASN A CA 1
ATOM 3274 C C . ASN A 1 408 ? -28.882 8.640 27.954 1.00 93.06 408 ASN A C 1
ATOM 3276 O O . ASN A 1 408 ? -29.621 7.790 28.444 1.00 93.06 408 ASN A O 1
ATOM 3280 N N . GLU A 1 409 ? -29.355 9.803 27.505 1.00 92.12 409 GLU A N 1
ATOM 3281 C CA . GLU A 1 409 ? -30.771 10.175 27.545 1.00 92.12 409 GLU A CA 1
ATOM 3282 C C . GLU A 1 409 ? -31.620 9.355 26.566 1.00 92.12 409 GLU A C 1
ATOM 3284 O O . GLU A 1 409 ? -32.659 8.823 26.959 1.00 92.12 409 GLU A O 1
ATOM 3289 N N . TYR A 1 410 ? -31.168 9.177 25.321 1.00 92.00 410 TYR A N 1
ATOM 3290 C CA . TYR A 1 410 ? -31.895 8.375 24.334 1.00 92.00 410 TYR A CA 1
ATOM 3291 C C . TYR A 1 410 ? -31.958 6.893 24.716 1.00 92.00 410 TYR A C 1
ATOM 3293 O O . TYR A 1 410 ? -33.020 6.272 24.616 1.00 92.00 410 TYR A O 1
ATOM 3301 N N . LYS A 1 411 ? -30.847 6.317 25.200 1.00 92.62 411 LYS A N 1
ATOM 3302 C CA . LYS A 1 411 ? -30.837 4.927 25.666 1.00 92.62 411 LYS A CA 1
ATOM 3303 C C . LYS A 1 411 ? -31.666 4.775 26.939 1.00 92.62 411 LYS A C 1
ATOM 3305 O O . LYS A 1 411 ? -32.568 3.940 26.973 1.00 92.62 411 LYS A O 1
ATOM 3310 N N . SER A 1 412 ? -31.360 5.554 27.976 1.00 89.56 412 SER A N 1
ATOM 3311 C CA . SER A 1 412 ? -32.065 5.568 29.259 1.00 89.56 412 SER A CA 1
ATOM 3312 C C . SER A 1 412 ? -32.406 4.149 29.759 1.00 89.56 412 SER A C 1
ATOM 3314 O O . SER A 1 412 ? -31.522 3.306 29.938 1.00 89.56 412 SER A O 1
ATOM 3316 N N . ARG A 1 413 ? -33.694 3.868 29.983 1.00 87.12 413 ARG A N 1
ATOM 3317 C CA . ARG A 1 413 ? -34.221 2.618 30.553 1.00 87.12 413 ARG A CA 1
ATOM 3318 C C . ARG A 1 413 ? -34.584 1.555 29.511 1.00 87.12 413 ARG A C 1
ATOM 3320 O O . ARG A 1 413 ? -35.184 0.548 29.873 1.00 87.12 413 ARG A O 1
ATOM 3327 N N . ASN A 1 414 ? -34.273 1.777 28.234 1.00 87.88 414 ASN A N 1
ATOM 3328 C CA . ASN A 1 414 ? -34.630 0.847 27.167 1.00 87.88 414 ASN A CA 1
ATOM 3329 C C . ASN A 1 414 ? -33.835 -0.461 27.295 1.00 87.88 414 ASN A C 1
ATOM 3331 O O . ASN A 1 414 ? -32.613 -0.432 27.448 1.00 87.88 414 ASN A O 1
ATOM 3335 N N . SER A 1 415 ? -34.530 -1.599 27.206 1.00 87.50 415 SER A N 1
ATOM 3336 C CA . SER A 1 415 ? -33.899 -2.921 27.293 1.00 87.50 415 SER A CA 1
ATOM 3337 C C . SER A 1 415 ? -32.978 -3.166 26.100 1.00 87.50 415 SER A C 1
ATOM 3339 O O . SER A 1 415 ? -33.340 -2.938 24.940 1.00 87.50 415 SER A O 1
ATOM 3341 N N . VAL A 1 416 ? -31.776 -3.656 26.396 1.00 89.44 416 VAL A N 1
ATOM 3342 C CA . VAL A 1 416 ? -30.716 -3.903 25.408 1.00 89.44 416 VAL A CA 1
ATOM 3343 C C . VAL A 1 416 ? -30.323 -5.374 25.306 1.00 89.44 416 VAL A C 1
ATOM 3345 O O . VAL A 1 416 ? -29.370 -5.705 24.604 1.00 89.44 416 VAL A O 1
ATOM 3348 N N . THR A 1 417 ? -31.030 -6.270 25.990 1.00 86.31 417 THR A N 1
ATOM 3349 C CA . THR A 1 417 ? -30.770 -7.716 25.990 1.00 86.31 417 THR A CA 1
ATOM 3350 C C . THR A 1 417 ? -31.817 -8.444 25.144 1.00 86.31 417 THR A C 1
ATOM 3352 O O . THR A 1 417 ? -32.914 -7.938 24.891 1.00 86.31 417 THR A O 1
ATOM 3355 N N . LYS A 1 418 ? -31.482 -9.626 24.619 1.00 82.00 418 LYS A N 1
ATOM 3356 C CA . LYS A 1 418 ? -32.461 -10.526 23.982 1.00 82.00 418 LYS A CA 1
ATOM 3357 C C . LYS A 1 418 ? -33.255 -11.255 25.075 1.00 82.00 418 LYS A C 1
ATOM 3359 O O . LYS A 1 418 ? -32.659 -11.713 26.044 1.00 82.00 418 LYS A O 1
ATOM 3364 N N . ASN A 1 419 ? -34.578 -11.347 24.904 1.00 58.62 419 ASN A N 1
ATOM 3365 C CA . ASN A 1 419 ? -35.574 -11.658 25.947 1.00 58.62 419 ASN A CA 1
ATOM 3366 C C . ASN A 1 419 ? -35.442 -13.049 26.620 1.00 58.62 419 ASN A C 1
ATOM 3368 O O . ASN A 1 419 ? -36.208 -13.345 27.532 1.00 58.62 419 ASN A O 1
ATOM 3372 N N . ASP A 1 420 ? -34.471 -13.880 26.230 1.00 53.16 420 ASP A N 1
ATOM 3373 C CA . ASP A 1 420 ? -34.447 -15.314 26.555 1.00 53.16 420 ASP A CA 1
ATOM 3374 C C . ASP A 1 420 ? -33.450 -15.721 27.660 1.00 53.16 420 ASP A C 1
ATOM 3376 O O . ASP A 1 420 ? -33.371 -16.896 28.005 1.00 53.16 420 ASP A O 1
ATOM 3380 N N . PHE A 1 421 ? -32.677 -14.797 28.245 1.00 54.97 421 PHE A N 1
ATOM 3381 C CA . PHE A 1 421 ? -31.588 -15.169 29.173 1.00 54.97 421 PHE A CA 1
ATOM 3382 C C . PHE A 1 421 ? -31.903 -15.038 30.664 1.00 54.97 421 PHE A C 1
ATOM 3384 O O . PHE A 1 421 ? -31.105 -15.466 31.497 1.00 54.97 421 PHE A O 1
ATOM 3391 N N . ILE A 1 422 ? -33.054 -14.474 31.022 1.00 53.16 422 ILE A N 1
ATOM 3392 C CA . ILE A 1 422 ? -33.372 -14.127 32.417 1.00 53.16 422 ILE A CA 1
ATOM 3393 C C . ILE A 1 422 ? -34.460 -15.055 32.953 1.00 53.16 422 ILE A C 1
ATOM 3395 O O . ILE A 1 422 ? -35.370 -14.652 33.666 1.00 53.16 422 ILE A O 1
ATOM 3399 N N . VAL A 1 423 ? -34.368 -16.333 32.583 1.00 46.09 423 VAL A N 1
ATOM 3400 C CA . VAL A 1 423 ? -35.104 -17.402 33.251 1.00 46.09 423 VAL A CA 1
ATOM 3401 C C . VAL A 1 423 ? -34.149 -18.031 34.255 1.00 46.09 423 VAL A C 1
ATOM 3403 O O . VAL A 1 423 ? -33.177 -18.698 33.907 1.00 46.09 423 VAL A O 1
ATOM 3406 N N . CYS A 1 424 ? -34.399 -17.733 35.524 1.00 44.91 424 CYS A N 1
ATOM 3407 C CA . CYS A 1 424 ? -33.676 -18.251 36.672 1.00 44.91 424 CYS A CA 1
ATOM 3408 C C . CYS A 1 424 ? -33.647 -19.787 36.649 1.00 44.91 424 CYS A C 1
ATOM 3410 O O . CYS A 1 424 ? -34.677 -20.423 36.854 1.00 44.91 424 CYS A O 1
ATOM 3412 N N . ASN A 1 425 ? -32.469 -20.395 36.504 1.00 39.19 425 ASN A N 1
ATOM 3413 C CA . ASN A 1 425 ? -32.279 -21.764 36.973 1.00 39.19 425 ASN A CA 1
ATOM 3414 C C . ASN A 1 425 ? -32.022 -21.714 38.482 1.00 39.19 425 ASN A C 1
ATOM 3416 O O . ASN A 1 425 ? -30.912 -21.425 38.920 1.00 39.19 425 ASN A O 1
ATOM 3420 N N . ASN A 1 426 ? -33.083 -21.959 39.254 1.00 40.59 426 ASN A N 1
ATOM 3421 C CA . ASN A 1 426 ? -33.066 -22.501 40.614 1.00 40.59 426 ASN A CA 1
ATOM 3422 C C . ASN A 1 426 ? -31.882 -22.071 41.511 1.00 40.59 426 ASN A C 1
ATOM 3424 O O . ASN A 1 426 ? -30.900 -22.796 41.636 1.00 40.59 426 ASN A O 1
ATOM 3428 N N . HIS A 1 427 ? -32.062 -20.965 42.243 1.00 42.84 427 HIS A N 1
ATOM 3429 C CA . HIS A 1 427 ? -31.311 -20.618 43.466 1.00 42.84 427 HIS A CA 1
ATOM 3430 C C . HIS A 1 427 ? -29.837 -20.180 43.322 1.00 42.84 427 HIS A C 1
ATOM 3432 O O . HIS A 1 427 ? -29.163 -20.038 44.339 1.00 42.84 427 HIS A O 1
ATOM 3438 N N . ASN A 1 428 ? -29.334 -19.884 42.116 1.00 45.41 428 ASN A N 1
ATOM 3439 C CA . ASN A 1 428 ? -28.000 -19.283 41.947 1.00 45.41 428 ASN A CA 1
ATOM 3440 C C . ASN A 1 428 ? -28.048 -17.755 41.736 1.00 45.41 428 ASN A C 1
ATOM 3442 O O . ASN A 1 428 ? -28.953 -17.266 41.053 1.00 45.41 428 ASN A O 1
ATOM 3446 N N . PRO A 1 429 ? -27.060 -16.992 42.252 1.00 53.56 429 PRO A N 1
ATOM 3447 C CA . PRO A 1 429 ? -26.937 -15.565 41.966 1.00 53.56 429 PRO A CA 1
ATOM 3448 C C . PRO A 1 429 ? -26.767 -15.331 40.457 1.00 53.56 429 PRO A C 1
ATOM 3450 O O . PRO A 1 429 ? -25.936 -15.966 39.801 1.00 53.56 429 PRO A O 1
ATOM 3453 N N . GLN A 1 430 ? -27.572 -14.419 39.905 1.00 67.88 430 GLN A N 1
ATOM 3454 C CA . GLN A 1 430 ? -27.525 -14.017 38.498 1.00 67.88 430 GLN A CA 1
ATOM 3455 C C . GLN A 1 430 ? -26.142 -13.425 38.166 1.00 67.88 430 GLN A C 1
ATOM 3457 O O . GLN A 1 430 ? -25.706 -12.451 38.779 1.00 67.88 430 GLN A O 1
ATOM 3462 N N . ARG A 1 431 ? -25.439 -14.022 37.194 1.00 79.12 431 ARG A N 1
ATOM 3463 C CA . ARG A 1 431 ? -24.139 -13.537 36.699 1.00 79.12 431 ARG A CA 1
ATOM 3464 C C . ARG A 1 431 ? -24.336 -12.572 35.534 1.00 79.12 431 ARG A C 1
ATOM 3466 O O . ARG A 1 431 ? -25.254 -12.756 34.737 1.00 79.12 431 ARG A O 1
ATOM 3473 N N . TYR A 1 432 ? -23.446 -11.588 35.406 1.00 87.44 432 TYR A N 1
ATOM 3474 C CA . TYR A 1 432 ? -23.463 -10.677 34.263 1.00 87.44 432 TYR A CA 1
ATOM 3475 C C . TYR A 1 432 ? -23.188 -11.438 32.952 1.00 87.44 432 TYR A C 1
ATOM 3477 O O . TYR A 1 432 ? -22.241 -12.235 32.911 1.00 87.44 432 TYR A O 1
ATOM 3485 N N . PRO A 1 433 ? -23.972 -11.222 31.878 1.00 86.88 433 PRO A N 1
ATOM 3486 C CA . PRO A 1 433 ? -23.741 -11.888 30.603 1.00 86.88 433 PRO A CA 1
ATOM 3487 C C . PRO A 1 433 ? -22.402 -11.484 29.981 1.00 86.88 433 PRO A C 1
ATOM 3489 O O . PRO A 1 433 ? -22.087 -10.304 29.865 1.00 86.88 433 PRO A O 1
ATOM 3492 N N . THR A 1 434 ? -21.626 -12.467 29.529 1.00 84.44 434 THR A N 1
ATOM 3493 C CA . THR A 1 434 ? -20.339 -12.239 28.846 1.00 84.44 434 THR A CA 1
ATOM 3494 C C . THR A 1 434 ? -20.375 -12.576 27.358 1.00 84.44 434 THR A C 1
ATOM 3496 O O . THR A 1 434 ? -19.414 -12.302 26.647 1.00 84.44 434 THR A O 1
ATOM 3499 N N . SER A 1 435 ? -21.469 -13.166 26.863 1.00 85.44 435 SER A N 1
ATOM 3500 C CA . SER A 1 435 ? -21.628 -13.455 25.438 1.00 85.44 435 SER A CA 1
ATOM 3501 C C . SER A 1 435 ? -22.086 -12.207 24.686 1.00 85.44 435 SER A C 1
ATOM 3503 O O . SER A 1 435 ? -23.144 -11.650 24.984 1.00 85.44 435 SER A O 1
ATOM 3505 N N . GLN A 1 436 ? -21.337 -11.813 23.652 1.00 84.94 436 GLN A N 1
ATOM 3506 C CA . GLN A 1 436 ? -21.704 -10.715 22.749 1.00 84.94 436 GLN A CA 1
ATOM 3507 C C . GLN A 1 436 ? -23.117 -10.882 22.166 1.00 84.94 436 GLN A C 1
ATOM 3509 O O . GLN A 1 436 ? -23.835 -9.900 21.975 1.00 84.94 436 GLN A O 1
ATOM 3514 N N . ASN A 1 437 ? -23.547 -12.121 21.905 1.00 85.62 437 ASN A N 1
ATOM 3515 C CA . ASN A 1 437 ? -24.833 -12.417 21.272 1.00 85.62 437 ASN A CA 1
ATOM 3516 C C . ASN A 1 437 ? -26.046 -12.146 22.168 1.00 85.62 437 ASN A C 1
ATOM 3518 O O . ASN A 1 437 ? -27.163 -12.078 21.645 1.00 85.62 437 ASN A O 1
ATOM 3522 N N . THR A 1 438 ? -25.844 -11.972 23.477 1.00 87.50 438 THR A N 1
ATOM 3523 C CA . THR A 1 438 ? -26.903 -11.618 24.430 1.00 87.50 438 THR A CA 1
ATOM 3524 C C . THR A 1 438 ? -27.380 -10.177 24.241 1.00 87.50 438 THR A C 1
ATOM 3526 O O . THR A 1 438 ? -28.552 -9.880 24.485 1.00 87.50 438 THR A O 1
ATOM 3529 N N . PHE A 1 439 ? -26.506 -9.290 23.764 1.00 91.81 439 PHE A N 1
ATOM 3530 C CA . PHE A 1 439 ? -26.794 -7.868 23.624 1.00 91.81 439 PHE A CA 1
ATOM 3531 C C . PHE A 1 439 ? -27.366 -7.542 22.237 1.00 91.81 439 PHE A C 1
ATOM 3533 O O . PHE A 1 439 ? -26.908 -8.043 21.208 1.00 91.81 439 PHE A O 1
ATOM 3540 N N . LYS A 1 440 ? -28.399 -6.696 22.217 1.00 94.19 440 LYS A N 1
ATOM 3541 C CA . LYS A 1 440 ? -28.961 -6.057 21.017 1.00 94.19 440 LYS A CA 1
ATOM 3542 C C . LYS A 1 440 ? -28.186 -4.792 20.641 1.00 94.19 440 LYS A C 1
ATOM 3544 O O . LYS A 1 440 ? -28.177 -4.431 19.474 1.00 94.19 440 LYS A O 1
ATOM 3549 N N . ILE A 1 441 ? -27.552 -4.138 21.614 1.00 95.06 441 ILE A N 1
ATOM 3550 C CA . ILE A 1 441 ? -26.706 -2.951 21.426 1.00 95.06 441 ILE A CA 1
ATOM 3551 C C . ILE A 1 441 ? -25.234 -3.350 21.268 1.00 95.06 441 ILE A C 1
ATOM 3553 O O . ILE A 1 441 ? -24.824 -4.380 21.803 1.00 95.06 441 ILE A O 1
ATOM 3557 N N . VAL A 1 442 ? -24.446 -2.526 20.573 1.00 95.94 442 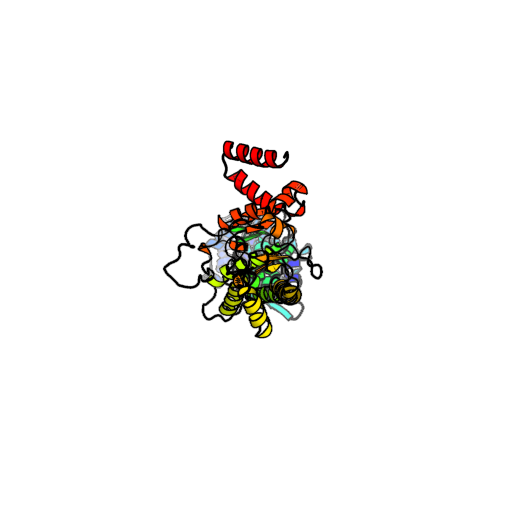VAL A N 1
ATOM 3558 C CA . VAL A 1 442 ? -22.981 -2.637 20.537 1.00 95.94 442 VAL A CA 1
ATOM 3559 C C . VAL A 1 442 ? -22.419 -2.368 21.928 1.00 95.94 442 VAL A C 1
ATOM 3561 O O . VAL A 1 442 ? -22.501 -1.258 22.453 1.00 95.94 442 VAL A O 1
ATOM 3564 N N . HIS A 1 443 ? -21.896 -3.423 22.543 1.00 96.12 443 HIS A N 1
ATOM 3565 C CA . HIS A 1 443 ? -21.420 -3.438 23.912 1.00 96.12 443 HIS A CA 1
ATOM 3566 C C . HIS A 1 443 ? -19.962 -2.961 23.975 1.00 96.12 443 HIS A C 1
ATOM 3568 O O . HIS A 1 443 ? -19.075 -3.655 23.476 1.00 96.12 443 HIS A O 1
ATOM 3574 N N . PRO A 1 444 ? -19.654 -1.845 24.657 1.00 95.00 444 PRO A N 1
ATOM 3575 C CA . PRO A 1 444 ? -18.326 -1.232 24.599 1.00 95.00 444 PRO A CA 1
ATOM 3576 C C . PRO A 1 444 ? -17.194 -2.06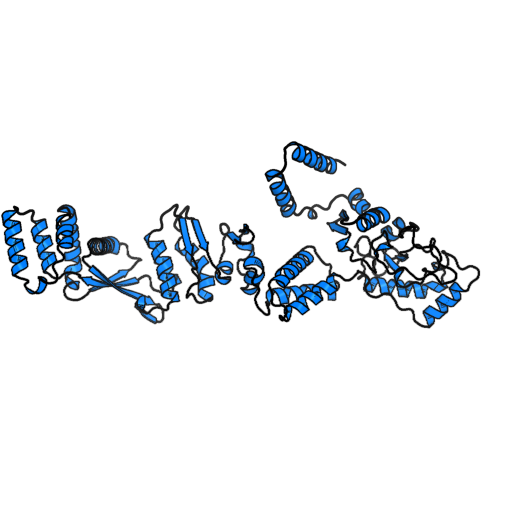9 25.198 1.00 95.00 444 PRO A C 1
ATOM 3578 O O . PRO A 1 444 ? -16.038 -1.794 24.896 1.00 95.00 444 PRO A O 1
ATOM 3581 N N . HIS A 1 445 ? -17.509 -3.065 26.036 1.00 93.94 445 HIS A N 1
ATOM 3582 C CA . HIS A 1 445 ? -16.512 -3.999 26.585 1.00 93.94 445 HIS A CA 1
ATOM 3583 C C . HIS A 1 445 ? -16.292 -5.266 25.761 1.00 93.94 445 HIS A C 1
ATOM 3585 O O . HIS A 1 445 ? -15.342 -5.993 26.025 1.00 93.94 445 HIS A O 1
ATOM 3591 N N . PHE A 1 446 ? -17.205 -5.600 24.847 1.00 92.19 446 PHE A N 1
ATOM 3592 C CA . PHE A 1 446 ? -17.206 -6.922 24.210 1.00 92.19 446 PHE A CA 1
ATOM 3593 C C . PHE A 1 446 ? -17.187 -6.858 22.693 1.00 92.19 446 PHE A C 1
ATOM 3595 O O . PHE A 1 446 ? -16.661 -7.779 22.083 1.00 92.19 446 PHE A O 1
ATOM 3602 N N . ASP A 1 447 ? -17.755 -5.812 22.103 1.00 92.12 447 ASP A N 1
ATOM 3603 C CA . ASP A 1 447 ? -17.893 -5.676 20.662 1.00 92.12 447 ASP A CA 1
ATOM 3604 C C . ASP A 1 447 ? -16.849 -4.701 20.105 1.00 92.12 447 ASP A C 1
ATOM 3606 O O . ASP A 1 447 ? -16.559 -3.658 20.704 1.00 92.12 447 ASP A O 1
ATOM 3610 N N . ILE A 1 448 ? -16.330 -5.025 18.923 1.00 88.62 448 ILE A N 1
ATOM 3611 C CA . ILE A 1 448 ? -15.549 -4.103 18.099 1.00 88.62 448 ILE A CA 1
ATOM 3612 C C . ILE A 1 448 ? -16.562 -3.238 17.351 1.00 88.62 448 ILE A C 1
ATOM 3614 O O . ILE A 1 448 ? -17.387 -3.737 16.587 1.00 88.62 448 ILE A O 1
ATOM 3618 N N . TYR A 1 449 ? -16.561 -1.934 17.615 1.00 90.56 449 TYR A N 1
ATOM 3619 C CA . TYR A 1 449 ? -17.618 -1.042 17.132 1.00 90.56 449 TYR A CA 1
ATOM 3620 C C . TYR A 1 449 ? -17.701 -1.020 15.602 1.00 90.56 449 TYR A C 1
ATOM 3622 O O . TYR A 1 449 ? -18.793 -1.033 15.034 1.00 90.56 449 TYR A O 1
ATOM 3630 N N . GLU A 1 450 ? -16.544 -1.015 14.950 1.00 85.88 450 GLU A N 1
ATOM 3631 C CA . GLU A 1 450 ? -16.380 -0.852 13.510 1.00 85.88 450 GLU A CA 1
ATOM 3632 C C . GLU A 1 450 ? -16.801 -2.095 12.708 1.00 85.88 450 GLU A C 1
ATOM 3634 O O . GLU A 1 450 ? -17.100 -1.982 11.523 1.00 85.88 450 GLU A O 1
ATOM 3639 N N . GLU A 1 451 ? -16.959 -3.254 13.358 1.00 87.25 451 GLU A N 1
ATOM 3640 C CA . GLU A 1 451 ? -17.606 -4.431 12.755 1.00 87.25 451 GLU A CA 1
ATOM 3641 C C . GLU A 1 451 ? -19.133 -4.275 12.662 1.00 87.25 451 GLU A C 1
ATOM 3643 O O . GLU A 1 451 ? -19.807 -4.997 11.926 1.00 87.25 451 GLU A O 1
ATOM 3648 N N . HIS A 1 452 ? -19.706 -3.330 13.414 1.00 90.12 452 HIS A N 1
ATOM 3649 C CA . HIS A 1 452 ? -21.149 -3.156 13.536 1.00 90.12 452 HIS A CA 1
ATOM 3650 C C . HIS A 1 452 ? -21.665 -1.846 12.938 1.00 90.12 452 HIS A C 1
ATOM 3652 O O . HIS A 1 452 ? -22.787 -1.844 12.421 1.00 90.12 452 HIS A O 1
ATOM 3658 N N . LEU A 1 453 ? -20.900 -0.752 13.020 1.00 87.94 453 LEU A N 1
ATOM 3659 C CA . LEU A 1 453 ? -21.274 0.570 12.513 1.00 87.94 453 LEU A CA 1
ATOM 3660 C C . LEU A 1 453 ? -20.090 1.290 11.862 1.00 87.94 453 LEU A C 1
ATOM 3662 O O . LEU A 1 453 ? -18.964 1.225 12.347 1.00 87.94 453 LEU A O 1
ATOM 3666 N N . ILE A 1 454 ? -20.387 2.087 10.839 1.00 82.00 454 ILE A N 1
ATOM 3667 C CA . ILE A 1 454 ? -19.465 3.050 10.231 1.00 82.00 454 ILE A CA 1
ATOM 3668 C C . ILE A 1 454 ? -19.992 4.463 10.496 1.00 82.00 454 ILE A C 1
ATOM 3670 O O . ILE A 1 454 ? -21.189 4.712 10.340 1.00 82.00 454 ILE A O 1
ATOM 3674 N N . LYS A 1 455 ? -19.101 5.386 10.872 1.00 81.94 455 LYS A N 1
ATOM 3675 C CA . LYS A 1 455 ? -19.382 6.824 10.996 1.00 81.94 455 LYS A CA 1
ATOM 3676 C C . LYS A 1 455 ? -18.686 7.586 9.864 1.00 81.94 455 LYS A C 1
ATOM 3678 O O . LYS A 1 455 ? -17.472 7.480 9.721 1.00 81.94 455 LYS A O 1
ATOM 3683 N N . GLU A 1 456 ? -19.440 8.378 9.111 1.00 74.69 456 GLU A N 1
ATOM 3684 C CA . GLU A 1 456 ? -18.964 9.245 8.025 1.00 74.69 456 GLU A CA 1
ATOM 3685 C C . GLU A 1 456 ? -19.461 10.675 8.281 1.00 74.69 456 GLU A C 1
ATOM 3687 O O . GLU A 1 456 ? -20.635 10.993 8.078 1.00 74.69 456 GLU A O 1
ATOM 3692 N N . GLY A 1 457 ? -18.581 11.537 8.803 1.00 74.88 457 GLY A N 1
ATOM 3693 C CA . GLY A 1 457 ? -18.963 12.873 9.270 1.00 74.88 457 GLY A CA 1
ATOM 3694 C C . GLY A 1 457 ? -20.055 12.797 10.346 1.00 74.88 457 GLY A C 1
ATOM 3695 O O . GLY A 1 457 ? -19.864 12.185 11.398 1.00 74.88 457 GLY A O 1
ATOM 3696 N N . LEU A 1 458 ? -21.220 13.387 10.066 1.00 74.00 458 LEU A N 1
ATOM 3697 C CA . LEU A 1 458 ? -22.392 13.379 10.955 1.00 74.00 458 LEU A CA 1
ATOM 3698 C C . LEU A 1 458 ? -23.319 12.162 10.772 1.00 74.00 458 LEU A C 1
ATOM 3700 O O . LEU A 1 458 ? -24.311 12.043 11.496 1.00 74.00 458 LEU A O 1
ATOM 3704 N N . PHE A 1 459 ? -23.039 11.288 9.801 1.00 79.06 459 PHE A N 1
ATOM 3705 C CA . PHE A 1 459 ? -23.894 10.159 9.437 1.00 79.06 459 PHE A CA 1
ATOM 3706 C C . PHE A 1 459 ? -23.339 8.821 9.944 1.00 79.06 459 PHE A C 1
ATOM 3708 O O . PHE A 1 459 ? -22.131 8.597 9.961 1.00 79.06 459 PHE A O 1
ATOM 3715 N N . TYR A 1 460 ? -24.236 7.913 10.329 1.00 85.19 460 TYR A N 1
ATOM 3716 C CA . TYR A 1 460 ? -23.927 6.563 10.792 1.00 85.19 460 TYR A CA 1
ATOM 3717 C C . TYR A 1 460 ? -24.656 5.534 9.929 1.00 85.19 460 TYR A C 1
ATOM 3719 O O . TYR A 1 460 ? -25.868 5.625 9.713 1.00 85.19 460 TYR A O 1
ATOM 3727 N N . ARG A 1 461 ? -23.923 4.512 9.491 1.00 85.88 461 ARG A N 1
ATOM 3728 C CA . ARG A 1 461 ? -24.439 3.376 8.725 1.00 85.88 461 ARG A CA 1
ATOM 3729 C C . ARG A 1 461 ? -24.209 2.085 9.497 1.00 85.88 461 ARG A C 1
ATOM 3731 O O . ARG A 1 461 ? -23.103 1.841 9.974 1.00 85.88 461 ARG A O 1
ATOM 3738 N N . ASP A 1 462 ? -25.236 1.254 9.613 1.00 87.31 462 ASP A N 1
ATOM 3739 C CA . ASP A 1 462 ? -25.109 -0.070 10.210 1.00 87.31 462 ASP A CA 1
ATOM 3740 C C . ASP A 1 462 ? -24.571 -1.106 9.217 1.00 87.31 462 ASP A C 1
ATOM 3742 O O . ASP A 1 462 ? -24.875 -1.080 8.027 1.00 87.31 462 ASP A O 1
ATOM 3746 N N . LEU A 1 463 ? -23.763 -2.031 9.735 1.00 87.00 463 LEU A N 1
ATOM 3747 C CA . LEU A 1 463 ? -23.271 -3.218 9.027 1.00 87.00 463 LEU A CA 1
ATOM 3748 C C . LEU A 1 463 ? -23.944 -4.502 9.523 1.00 87.00 463 LEU A C 1
ATOM 3750 O O . LEU A 1 463 ? -23.879 -5.547 8.879 1.00 87.00 463 LEU A O 1
ATOM 3754 N N . THR A 1 464 ? -24.574 -4.441 10.698 1.00 92.00 464 THR A N 1
ATOM 3755 C CA . THR A 1 464 ? -25.162 -5.597 11.379 1.00 92.00 464 THR A CA 1
ATOM 3756 C C . THR A 1 464 ? -26.464 -5.210 12.084 1.00 92.00 464 THR A C 1
ATOM 3758 O O . THR A 1 464 ? -26.641 -4.041 12.439 1.00 92.00 464 THR A O 1
ATOM 3761 N N . PRO A 1 465 ? -27.340 -6.177 12.425 1.00 93.25 465 PRO A N 1
ATOM 3762 C CA . PRO A 1 465 ? -28.551 -5.904 13.206 1.00 93.25 465 PRO A CA 1
ATOM 3763 C C . PRO A 1 465 ? -28.281 -5.235 14.563 1.00 93.25 465 PRO A C 1
ATOM 3765 O O . PRO A 1 465 ? -29.088 -4.439 15.040 1.00 93.25 465 PRO A O 1
ATOM 3768 N N . LYS A 1 466 ? -27.133 -5.538 15.185 1.00 94.56 466 LYS A N 1
ATOM 3769 C CA . LYS A 1 466 ? -26.692 -4.914 16.440 1.00 94.56 466 LYS A CA 1
ATOM 3770 C C . LYS A 1 466 ? -26.318 -3.441 16.226 1.00 94.56 466 LYS A C 1
ATOM 3772 O O . LYS A 1 466 ? -26.692 -2.572 17.017 1.00 94.56 466 LYS A O 1
ATOM 3777 N N . GLY A 1 467 ? -25.638 -3.152 15.116 1.00 93.00 467 GLY A N 1
ATOM 3778 C CA . GLY A 1 467 ? -25.370 -1.789 14.664 1.00 93.00 467 GLY A CA 1
ATOM 3779 C C . GLY A 1 467 ? -26.655 -1.004 14.421 1.00 93.00 467 GLY A C 1
ATOM 3780 O O . GLY A 1 467 ? -26.837 0.062 15.003 1.00 93.00 467 GLY A O 1
ATOM 3781 N N . HIS A 1 468 ? -27.592 -1.586 13.668 1.00 91.56 468 HIS A N 1
ATOM 3782 C CA . HIS A 1 468 ? -28.898 -0.992 13.379 1.00 91.56 468 HIS A CA 1
ATOM 3783 C C . HIS A 1 468 ? -29.652 -0.617 14.660 1.00 91.56 468 HIS A C 1
ATOM 3785 O O . HIS A 1 468 ? -30.110 0.516 14.831 1.00 91.56 468 HIS A O 1
ATOM 3791 N N . PHE A 1 469 ? -29.723 -1.555 15.608 1.00 94.06 469 PHE A N 1
ATOM 3792 C CA . PHE A 1 469 ? -30.345 -1.321 16.907 1.00 94.06 469 PHE A CA 1
ATOM 3793 C C . PHE A 1 469 ? -29.655 -0.187 17.677 1.00 94.06 469 PHE A C 1
ATOM 3795 O O . PHE A 1 469 ? -30.334 0.650 18.266 1.00 94.06 469 PHE A O 1
ATOM 3802 N N . THR A 1 470 ? -28.321 -0.115 17.632 1.00 95.69 470 THR A N 1
ATOM 3803 C CA . THR A 1 470 ? -27.532 0.941 18.292 1.00 95.69 470 THR A CA 1
ATOM 3804 C C . THR A 1 470 ? -27.798 2.323 17.688 1.00 95.69 470 THR A C 1
ATOM 3806 O O . THR A 1 470 ? -28.011 3.284 18.430 1.00 95.69 470 THR A O 1
ATOM 3809 N N . ILE A 1 471 ? -27.877 2.431 16.355 1.00 91.00 471 ILE A N 1
ATOM 3810 C CA . ILE A 1 471 ? -28.275 3.675 15.671 1.00 91.00 471 ILE A CA 1
ATOM 3811 C C . ILE A 1 471 ? -29.667 4.109 16.130 1.00 91.00 471 ILE A C 1
ATOM 3813 O O . ILE A 1 471 ? -29.872 5.275 16.471 1.00 91.00 471 ILE A O 1
ATOM 3817 N N . GLY A 1 472 ? -30.618 3.172 16.155 1.00 89.19 472 GLY A N 1
ATOM 3818 C CA . GLY A 1 472 ? -32.010 3.442 16.498 1.00 89.19 472 GLY A CA 1
ATOM 3819 C C . GLY A 1 472 ? -32.220 3.844 17.959 1.00 89.19 472 GLY A C 1
ATOM 3820 O O . GLY A 1 472 ? -32.946 4.807 18.222 1.00 89.19 472 GLY A O 1
ATOM 3821 N N . ILE A 1 473 ? -31.588 3.134 18.900 1.00 92.94 473 ILE A N 1
ATOM 3822 C CA . ILE A 1 473 ? -31.756 3.359 20.344 1.00 92.94 473 ILE A CA 1
ATOM 3823 C C . ILE A 1 473 ? -31.055 4.634 20.818 1.00 92.94 473 ILE A C 1
ATOM 3825 O O . ILE A 1 473 ? -31.603 5.344 21.653 1.00 92.94 473 ILE A O 1
ATOM 3829 N N . CYS A 1 474 ? -29.889 4.968 20.256 1.00 92.50 474 CYS A N 1
ATOM 3830 C CA . CYS A 1 474 ? -29.155 6.193 20.586 1.00 92.50 474 CYS A CA 1
ATOM 3831 C C . CYS A 1 474 ? -29.474 7.366 19.645 1.00 92.50 474 CYS A C 1
ATOM 3833 O O . CYS A 1 474 ? -28.880 8.431 19.792 1.00 92.50 474 CYS A O 1
ATOM 3835 N N . LYS A 1 475 ? -30.379 7.173 18.672 1.00 90.38 475 LYS A N 1
ATOM 3836 C CA . LYS A 1 475 ? -30.791 8.176 17.674 1.00 90.38 475 LYS A CA 1
ATOM 3837 C C . LYS A 1 475 ? -29.608 8.837 16.955 1.00 90.38 475 LYS A C 1
ATOM 3839 O O . LYS A 1 475 ? -29.616 10.038 16.703 1.00 90.38 475 LYS A O 1
ATOM 3844 N N . LEU A 1 476 ? -28.594 8.048 16.594 1.00 88.69 476 LEU A N 1
ATOM 3845 C CA . LEU A 1 476 ? -27.303 8.568 16.116 1.00 88.69 476 LEU A CA 1
ATOM 3846 C C . LEU A 1 476 ? -27.429 9.449 14.860 1.00 88.69 476 LEU A C 1
ATOM 3848 O O . LEU A 1 476 ? -26.792 10.495 14.770 1.00 88.69 476 LEU A O 1
ATOM 3852 N N . ASN A 1 477 ? -28.331 9.095 13.940 1.00 86.00 477 ASN A N 1
ATOM 3853 C CA . ASN A 1 477 ? -28.560 9.856 12.706 1.00 86.00 477 ASN A CA 1
ATOM 3854 C C . ASN A 1 477 ? -29.422 11.116 12.885 1.00 86.00 477 ASN A C 1
ATOM 3856 O O . ASN A 1 477 ? -29.549 11.897 11.942 1.00 86.00 477 ASN A O 1
ATOM 3860 N N . GLN A 1 478 ? -29.962 11.376 14.082 1.00 80.94 478 GLN A N 1
ATOM 3861 C CA . GLN A 1 478 ? -30.769 12.574 14.340 1.00 80.94 478 GLN A CA 1
ATOM 3862 C C . GLN A 1 478 ? -29.960 13.864 14.144 1.00 80.94 478 GLN A C 1
ATOM 3864 O O . GLN A 1 478 ? -30.510 14.872 13.712 1.00 80.94 478 GLN A O 1
ATOM 3869 N N . ARG A 1 479 ? -28.645 13.842 14.410 1.00 69.44 479 ARG A N 1
ATOM 3870 C CA . ARG A 1 479 ? -27.773 15.004 14.171 1.00 69.44 479 ARG A CA 1
ATOM 3871 C C . ARG A 1 479 ? -27.687 15.360 12.691 1.00 69.44 479 ARG A C 1
ATOM 3873 O O . ARG A 1 479 ? -27.881 16.521 12.359 1.00 69.44 479 ARG A O 1
ATOM 3880 N N . SER A 1 480 ? -27.472 14.375 11.816 1.00 66.38 480 SER A N 1
ATOM 3881 C CA . SER A 1 480 ? -27.473 14.603 10.364 1.00 66.38 480 SER A CA 1
ATOM 3882 C C . SER A 1 480 ? -28.817 15.141 9.856 1.00 66.38 480 SER A C 1
ATOM 3884 O O . SER A 1 480 ? -28.837 16.037 9.020 1.00 66.38 480 SER A O 1
ATOM 3886 N N . ALA A 1 481 ? -29.935 14.666 10.419 1.00 62.91 481 ALA A N 1
ATOM 3887 C CA . ALA A 1 481 ? -31.269 15.165 10.086 1.00 62.91 481 ALA A CA 1
ATOM 3888 C C . ALA A 1 481 ? -31.494 16.616 10.552 1.00 62.91 481 ALA A C 1
ATOM 3890 O O . ALA A 1 481 ? -32.159 17.386 9.872 1.00 62.91 481 ALA A O 1
ATOM 3891 N N . ASN A 1 482 ? -30.931 17.003 11.701 1.00 70.69 482 ASN A N 1
ATOM 3892 C CA . ASN A 1 482 ? -31.134 18.332 12.281 1.00 70.69 482 ASN A CA 1
ATOM 3893 C C . ASN A 1 482 ? -30.158 19.398 11.749 1.00 70.69 482 ASN A C 1
ATOM 3895 O O . ASN A 1 482 ? -30.505 20.577 11.738 1.00 70.69 482 ASN A O 1
ATOM 3899 N N . TYR A 1 483 ? -28.935 19.012 11.369 1.00 65.75 483 TYR A N 1
ATOM 3900 C CA . TYR A 1 483 ? -27.837 19.940 11.058 1.00 65.75 483 TYR A CA 1
ATOM 3901 C C . TYR A 1 483 ? -27.247 19.767 9.646 1.00 65.75 483 TYR A C 1
ATOM 3903 O O . TYR A 1 483 ? -26.320 20.489 9.287 1.00 65.75 483 TYR A O 1
ATOM 3911 N N . GLY A 1 484 ? -27.800 18.864 8.830 1.00 57.59 484 GLY A N 1
ATOM 3912 C CA . GLY A 1 484 ? -27.366 18.624 7.452 1.00 57.59 484 GLY A CA 1
ATOM 3913 C C . GLY A 1 484 ? -26.134 17.719 7.333 1.00 57.59 484 GLY A C 1
ATOM 3914 O O . GLY A 1 484 ? -25.596 17.218 8.322 1.00 57.59 484 GLY A O 1
ATOM 3915 N N . ARG A 1 485 ? -25.699 17.469 6.090 1.00 53.03 485 ARG A N 1
ATOM 3916 C CA . ARG A 1 485 ? -24.455 16.742 5.781 1.00 53.03 485 ARG A CA 1
ATOM 3917 C C . ARG A 1 485 ? -23.292 17.730 5.693 1.00 53.03 485 ARG A C 1
ATOM 3919 O O . ARG A 1 485 ? -23.425 18.767 5.046 1.00 53.03 485 ARG A O 1
ATOM 3926 N N . GLU A 1 486 ? -22.153 17.398 6.298 1.00 47.72 486 GLU A N 1
ATOM 3927 C CA . GLU A 1 486 ? -20.905 18.119 6.029 1.00 47.72 486 GLU A CA 1
ATOM 3928 C C . GLU A 1 486 ? -20.494 17.888 4.561 1.00 47.72 486 GLU A C 1
ATOM 3930 O O . GLU A 1 486 ? -20.521 16.738 4.111 1.00 47.72 486 GLU A O 1
ATOM 3935 N N . PRO A 1 487 ? -20.107 18.937 3.808 1.00 46.38 487 PRO A N 1
ATOM 3936 C CA . PRO A 1 487 ? -19.685 18.808 2.408 1.00 46.38 487 PRO A CA 1
ATOM 3937 C C . PRO A 1 487 ? -18.529 17.815 2.211 1.00 46.38 487 PRO A C 1
ATOM 3939 O O . PRO A 1 487 ? -18.420 17.188 1.166 1.00 46.38 487 PRO A O 1
ATOM 3942 N N . GLU A 1 488 ? -17.693 17.648 3.236 1.00 46.38 488 GLU A N 1
ATOM 3943 C CA . GLU A 1 488 ? -16.462 16.850 3.221 1.00 46.38 488 GLU A CA 1
ATOM 3944 C C . GLU A 1 488 ? -16.706 15.331 3.310 1.00 46.38 488 GLU A C 1
ATOM 3946 O O . GLU A 1 488 ? -15.805 14.550 3.019 1.00 46.38 488 GLU A O 1
ATOM 3951 N N . ALA A 1 489 ? -17.917 14.886 3.674 1.00 44.25 489 ALA A N 1
ATOM 3952 C CA . ALA A 1 489 ? -18.263 13.459 3.715 1.00 44.25 489 ALA A CA 1
ATOM 3953 C C . ALA A 1 489 ? -18.441 12.841 2.312 1.00 44.25 489 ALA A C 1
ATOM 3955 O O . ALA A 1 489 ? -18.486 11.619 2.169 1.00 44.25 489 ALA A O 1
ATOM 3956 N N . LEU A 1 490 ? -18.532 13.682 1.280 1.00 43.88 490 LEU A N 1
ATOM 3957 C CA . LEU A 1 490 ? -18.524 13.294 -0.123 1.00 43.88 490 LEU A CA 1
ATOM 3958 C C . LEU A 1 490 ? -17.144 13.649 -0.692 1.00 43.88 490 LEU A C 1
ATOM 3960 O O . LEU A 1 490 ? -17.003 14.644 -1.394 1.00 43.88 490 LEU A O 1
ATOM 3964 N N . ASP A 1 491 ? -16.104 12.870 -0.378 1.00 43.75 491 ASP A N 1
ATOM 3965 C CA . ASP A 1 491 ? -14.922 12.902 -1.244 1.00 43.75 491 ASP A CA 1
ATOM 3966 C C . ASP A 1 491 ? -15.358 12.361 -2.613 1.00 43.75 491 ASP A C 1
ATOM 3968 O O . ASP A 1 491 ? -15.656 11.170 -2.775 1.00 43.75 491 ASP A O 1
ATOM 3972 N N . ASP A 1 492 ? -15.470 13.288 -3.564 1.00 51.88 492 ASP A N 1
ATOM 3973 C CA . ASP A 1 492 ? -16.018 13.119 -4.908 1.00 51.88 492 ASP A CA 1
ATOM 3974 C C . ASP A 1 492 ? -15.406 11.921 -5.649 1.00 51.88 492 ASP A C 1
ATOM 3976 O O . ASP A 1 492 ? -16.078 11.326 -6.482 1.00 51.88 492 ASP A O 1
ATOM 3980 N N . SER A 1 493 ? -14.179 11.487 -5.332 1.00 46.97 493 SER A N 1
ATOM 3981 C CA . SER A 1 493 ? -13.525 10.384 -6.057 1.00 46.97 493 SER A CA 1
ATOM 3982 C C . SER A 1 493 ? -14.239 9.033 -5.898 1.00 46.97 493 SER A C 1
ATOM 3984 O O . SER A 1 493 ? -14.498 8.343 -6.881 1.00 46.97 493 SER A O 1
ATOM 3986 N N . SER A 1 494 ? -14.641 8.672 -4.675 1.00 44.06 494 SER A N 1
ATOM 3987 C CA . SER A 1 494 ? -15.200 7.341 -4.387 1.00 44.06 494 SER A CA 1
ATOM 3988 C C . SER A 1 494 ? -16.633 7.197 -4.895 1.00 44.06 494 SER A C 1
ATOM 3990 O O . SER A 1 494 ? -17.033 6.130 -5.360 1.00 44.06 494 SER A O 1
ATOM 3992 N N . LEU A 1 495 ? -17.416 8.276 -4.820 1.00 47.62 495 LEU A N 1
ATOM 3993 C CA . LEU A 1 495 ? -18.761 8.305 -5.380 1.00 47.62 495 LEU A CA 1
ATOM 3994 C C . LEU A 1 495 ? -18.730 8.375 -6.895 1.00 47.62 495 LEU A C 1
ATOM 3996 O O . LEU A 1 495 ? -19.519 7.675 -7.513 1.00 47.62 495 LEU A O 1
ATOM 4000 N N . HIS A 1 496 ? -17.816 9.144 -7.488 1.00 48.62 496 HIS A N 1
ATOM 4001 C CA . HIS A 1 496 ? -17.669 9.202 -8.937 1.00 48.62 496 HIS A CA 1
ATOM 4002 C C . HIS A 1 496 ? -17.250 7.842 -9.507 1.00 48.62 496 HIS A C 1
ATOM 4004 O O . HIS A 1 496 ? -17.824 7.395 -10.494 1.00 48.62 496 HIS A O 1
ATOM 4010 N N . ASP A 1 497 ? -16.359 7.116 -8.832 1.00 46.94 497 ASP A N 1
ATOM 4011 C CA . ASP A 1 497 ? -15.955 5.769 -9.240 1.00 46.94 497 ASP A CA 1
ATOM 4012 C C . ASP A 1 497 ? -17.086 4.742 -9.089 1.00 46.94 497 ASP A C 1
ATOM 4014 O O . ASP A 1 497 ? -17.322 3.947 -9.999 1.00 46.94 497 ASP A O 1
ATOM 4018 N N . ILE A 1 498 ? -17.850 4.782 -7.990 1.00 46.12 498 ILE A N 1
ATOM 4019 C CA . ILE A 1 498 ? -19.032 3.921 -7.813 1.00 46.12 498 ILE A CA 1
ATOM 4020 C C . ILE A 1 498 ? -20.111 4.262 -8.849 1.00 46.12 498 ILE A C 1
ATOM 4022 O O . ILE A 1 498 ? -20.718 3.353 -9.414 1.00 46.12 498 ILE A O 1
ATOM 4026 N N . PHE A 1 499 ? -20.329 5.547 -9.139 1.00 48.34 499 PHE A N 1
ATOM 4027 C CA . PHE A 1 499 ? -21.298 6.009 -10.133 1.00 48.34 499 PHE A CA 1
ATOM 4028 C C . PHE A 1 499 ? -20.887 5.589 -11.547 1.00 48.34 499 PHE A C 1
ATOM 4030 O O . PHE A 1 499 ? -21.722 5.081 -12.286 1.00 48.34 499 PHE A O 1
ATOM 4037 N N . ASN A 1 500 ? -19.600 5.689 -11.889 1.00 51.28 500 ASN A N 1
ATOM 4038 C CA . ASN A 1 500 ? -19.051 5.255 -13.176 1.00 51.28 500 ASN A CA 1
ATOM 4039 C C . ASN A 1 500 ? -19.123 3.727 -13.346 1.00 51.28 500 ASN A C 1
ATOM 4041 O O . ASN A 1 500 ? -19.484 3.229 -14.413 1.00 51.28 500 ASN A O 1
ATOM 4045 N N . ILE A 1 501 ? -18.840 2.963 -12.284 1.00 47.50 501 ILE A N 1
ATOM 4046 C CA . ILE A 1 501 ? -18.968 1.496 -12.284 1.00 47.50 501 ILE A CA 1
ATOM 4047 C C . ILE A 1 501 ? -20.440 1.071 -12.402 1.00 47.50 501 ILE A C 1
ATOM 4049 O O . ILE A 1 501 ? -20.740 0.076 -13.068 1.00 47.50 501 ILE A O 1
ATOM 4053 N N . PHE A 1 502 ? -21.365 1.813 -11.790 1.00 47.97 502 PHE A N 1
ATOM 4054 C CA . PHE A 1 502 ? -22.801 1.539 -11.859 1.00 47.97 502 PHE A CA 1
ATOM 4055 C C . PHE A 1 502 ? -23.408 1.963 -13.209 1.00 47.97 502 PHE A C 1
ATOM 4057 O O . PHE A 1 502 ? -24.190 1.208 -13.789 1.00 47.97 502 PHE A O 1
ATOM 4064 N N . GLU A 1 503 ? -23.000 3.107 -13.775 1.00 52.00 503 GLU A N 1
ATOM 4065 C CA . GLU A 1 503 ? -23.405 3.549 -15.118 1.00 52.00 503 GLU A CA 1
ATOM 4066 C C . GLU A 1 503 ? -23.026 2.536 -16.200 1.00 52.00 503 GLU A C 1
ATOM 4068 O O . GLU A 1 503 ? -23.816 2.297 -17.122 1.00 52.00 503 GLU A O 1
ATOM 4073 N N . ALA A 1 504 ? -21.857 1.908 -16.054 1.00 53.22 504 ALA A N 1
ATOM 4074 C CA . ALA A 1 504 ? -21.349 0.914 -16.987 1.00 53.22 504 ALA A CA 1
ATOM 4075 C C . ALA A 1 504 ? -22.101 -0.432 -16.945 1.00 53.22 504 ALA A C 1
ATOM 4077 O O . ALA A 1 504 ? -22.021 -1.178 -17.919 1.00 53.22 504 ALA A O 1
ATOM 4078 N N . ASN A 1 505 ? -22.815 -0.760 -15.855 1.00 49.41 505 ASN A N 1
ATOM 4079 C CA . ASN A 1 505 ? -23.304 -2.128 -15.605 1.00 49.41 505 ASN A CA 1
ATOM 4080 C C . ASN A 1 505 ? -24.795 -2.265 -15.224 1.00 49.41 505 ASN A C 1
ATOM 4082 O O . ASN A 1 505 ? -25.283 -3.393 -15.171 1.00 49.41 505 ASN A O 1
ATOM 4086 N N . ALA A 1 506 ? -25.525 -1.176 -14.955 1.00 51.56 506 ALA A N 1
ATOM 4087 C CA . ALA A 1 506 ? -26.940 -1.222 -14.555 1.00 51.56 506 ALA A CA 1
ATOM 4088 C C . ALA A 1 506 ? -27.916 -0.947 -15.719 1.00 51.56 506 ALA A C 1
ATOM 4090 O O . ALA A 1 506 ? -27.600 -0.180 -16.636 1.00 51.56 506 ALA A O 1
ATOM 4091 N N . ASP A 1 507 ? -29.117 -1.539 -15.663 1.00 66.12 507 ASP A N 1
ATOM 4092 C CA . ASP A 1 507 ? -30.196 -1.263 -16.623 1.00 66.12 507 ASP A CA 1
ATOM 4093 C C . ASP A 1 507 ? -30.874 0.102 -16.376 1.00 66.12 507 ASP A C 1
ATOM 4095 O O . ASP A 1 507 ? -30.727 0.720 -15.316 1.00 66.12 507 ASP A O 1
ATOM 4099 N N . ASP A 1 508 ? -31.611 0.602 -17.373 1.00 57.97 508 ASP A N 1
ATOM 4100 C CA . ASP A 1 508 ? -32.210 1.944 -17.334 1.00 57.97 508 ASP A CA 1
ATOM 4101 C C . ASP A 1 508 ? -33.242 2.119 -16.205 1.00 57.97 508 ASP A C 1
ATOM 4103 O O . ASP A 1 508 ? -33.403 3.224 -15.684 1.00 57.97 508 ASP A O 1
ATOM 4107 N N . ALA A 1 509 ? -33.899 1.040 -15.765 1.00 51.69 509 ALA A N 1
ATOM 4108 C CA . ALA A 1 509 ? -34.871 1.086 -14.674 1.00 51.69 509 ALA A CA 1
ATOM 4109 C C . ALA A 1 509 ? -34.181 1.182 -13.301 1.00 51.69 509 ALA A C 1
ATOM 4111 O O . ALA A 1 509 ? -34.628 1.926 -12.425 1.00 51.69 509 ALA A O 1
ATOM 4112 N N . GLN A 1 510 ? -33.057 0.485 -13.125 1.00 51.16 510 GLN A N 1
ATOM 4113 C CA . GLN A 1 510 ? -32.213 0.568 -11.930 1.00 51.16 510 GLN A CA 1
ATOM 4114 C C . GLN A 1 510 ? -31.540 1.942 -11.804 1.00 51.16 510 GLN A C 1
ATOM 4116 O O . GLN A 1 510 ? -31.445 2.485 -10.699 1.00 51.16 510 GLN A O 1
ATOM 4121 N N . LYS A 1 511 ? -31.136 2.538 -12.934 1.00 49.81 511 LYS A N 1
ATOM 4122 C CA . LYS A 1 511 ? -30.593 3.905 -13.004 1.00 49.81 511 LYS A CA 1
ATOM 4123 C C . LYS A 1 511 ? -31.623 4.956 -12.579 1.00 49.81 511 LYS A C 1
ATOM 4125 O O . LYS A 1 511 ? -31.306 5.821 -11.765 1.00 49.81 511 LYS A O 1
ATOM 4130 N N . GLU A 1 512 ? -32.861 4.858 -13.066 1.00 51.56 512 GLU A N 1
ATOM 4131 C CA . GLU A 1 512 ? -33.974 5.747 -12.684 1.00 51.56 512 GLU A CA 1
ATOM 4132 C C . GLU A 1 512 ? -34.340 5.618 -11.196 1.00 51.56 512 GLU A C 1
ATOM 4134 O O . GLU A 1 512 ? -34.483 6.619 -10.494 1.00 51.56 512 GLU A O 1
ATOM 4139 N N . MET A 1 513 ? -34.418 4.391 -10.671 1.00 46.81 513 MET A N 1
ATOM 4140 C CA . MET A 1 513 ? -34.754 4.142 -9.266 1.00 46.81 513 MET A CA 1
ATOM 4141 C C . MET A 1 513 ? -33.709 4.723 -8.300 1.00 46.81 513 MET A C 1
ATOM 4143 O O . MET A 1 513 ? -34.075 5.370 -7.316 1.00 46.81 513 MET A O 1
ATOM 4147 N N . LEU A 1 514 ? -32.414 4.556 -8.593 1.00 47.00 514 LEU A N 1
ATOM 4148 C CA . LEU A 1 514 ? -31.333 5.114 -7.774 1.00 47.00 514 LEU A CA 1
ATOM 4149 C C . LEU A 1 514 ? -31.284 6.646 -7.870 1.00 47.00 514 LEU A C 1
ATOM 4151 O O . LEU A 1 514 ? -31.122 7.324 -6.856 1.00 47.00 514 LEU A O 1
ATOM 4155 N N . LYS A 1 515 ? -31.495 7.203 -9.070 1.00 45.53 515 LYS A N 1
ATOM 4156 C CA . LYS A 1 515 ? -31.590 8.651 -9.296 1.00 45.53 515 LYS A CA 1
ATOM 4157 C C . LYS A 1 515 ? -32.750 9.265 -8.508 1.00 45.53 515 LYS A C 1
ATOM 4159 O O . LYS A 1 515 ? -32.564 10.301 -7.878 1.00 45.53 515 LYS A O 1
ATOM 4164 N N . ASN A 1 516 ? -33.901 8.595 -8.453 1.00 46.88 516 ASN A N 1
ATOM 4165 C CA . ASN A 1 516 ? -35.052 9.021 -7.654 1.00 46.88 516 ASN A CA 1
ATOM 4166 C C . ASN A 1 516 ? -34.820 8.868 -6.141 1.00 46.88 516 ASN A C 1
ATOM 4168 O O . ASN A 1 516 ? -35.241 9.734 -5.377 1.00 46.88 516 ASN A O 1
ATOM 4172 N N . MET A 1 517 ? -34.098 7.834 -5.688 1.00 40.12 517 MET A N 1
ATOM 4173 C CA . MET A 1 517 ? -33.685 7.707 -4.280 1.00 40.12 517 MET A CA 1
ATOM 4174 C C . MET A 1 517 ? -32.693 8.803 -3.861 1.00 40.12 517 MET A C 1
ATOM 4176 O O . MET A 1 517 ? -32.804 9.343 -2.762 1.00 40.12 517 MET A O 1
ATOM 4180 N N . LEU A 1 518 ? -31.750 9.162 -4.736 1.00 39.44 518 LEU A N 1
ATOM 4181 C CA . LEU A 1 518 ? -30.778 10.231 -4.493 1.00 39.44 518 LEU A CA 1
ATOM 4182 C C . LEU A 1 518 ? -31.433 11.620 -4.544 1.00 39.44 518 LEU A C 1
ATOM 4184 O O . LEU A 1 518 ? -31.181 12.437 -3.664 1.00 39.44 518 LEU A O 1
ATOM 4188 N N . LEU A 1 519 ? -32.327 11.876 -5.505 1.00 38.59 519 LEU A N 1
ATOM 4189 C CA . LEU A 1 519 ? -33.096 13.127 -5.597 1.00 38.59 519 LEU A CA 1
ATOM 4190 C C . LEU A 1 519 ? -34.112 13.279 -4.455 1.00 38.59 519 LEU A C 1
ATOM 4192 O O . LEU A 1 519 ? -34.329 14.391 -3.976 1.00 38.59 519 LEU A O 1
ATOM 4196 N N . GLY A 1 520 ? -34.693 12.177 -3.973 1.00 34.88 520 GLY A N 1
ATOM 4197 C CA . GLY A 1 520 ? -35.539 12.163 -2.777 1.00 34.88 520 GLY A CA 1
ATOM 4198 C C . GLY A 1 520 ? -34.773 12.495 -1.492 1.00 34.88 520 GLY A C 1
ATOM 4199 O O . GLY A 1 520 ? -35.339 13.105 -0.593 1.00 34.88 520 GLY A O 1
ATOM 4200 N N . ALA A 1 521 ? -33.478 12.171 -1.427 1.00 33.16 521 ALA A N 1
ATOM 4201 C CA . ALA A 1 521 ? -32.594 12.537 -0.318 1.00 33.16 521 ALA A CA 1
ATOM 4202 C C . ALA A 1 521 ? -32.056 13.981 -0.398 1.00 33.16 521 ALA A C 1
ATOM 4204 O O . ALA A 1 521 ? -31.493 14.469 0.577 1.00 33.16 521 ALA A O 1
ATOM 4205 N N . ILE A 1 522 ? -32.207 14.654 -1.546 1.00 32.69 522 ILE A N 1
ATOM 4206 C CA . ILE A 1 522 ? -31.815 16.060 -1.762 1.00 32.69 522 ILE A CA 1
ATOM 4207 C C . ILE A 1 522 ? -32.965 17.025 -1.416 1.00 32.69 522 ILE A C 1
ATOM 4209 O O . ILE A 1 522 ? -32.717 18.192 -1.127 1.00 32.69 522 ILE A O 1
ATOM 4213 N N . ASN A 1 523 ? -34.213 16.544 -1.404 1.00 31.06 523 ASN A N 1
ATOM 4214 C CA . ASN A 1 523 ? -35.416 17.362 -1.204 1.00 31.06 523 ASN A CA 1
ATOM 4215 C C . ASN A 1 523 ? -36.182 17.064 0.107 1.00 31.06 523 ASN A C 1
ATOM 4217 O O . ASN A 1 523 ? -37.373 17.373 0.178 1.00 31.06 523 ASN A O 1
ATOM 4221 N N . ALA A 1 524 ? -35.541 16.474 1.124 1.00 32.62 524 ALA A N 1
ATOM 4222 C CA . ALA A 1 524 ? -36.148 16.169 2.429 1.00 32.62 524 ALA A CA 1
ATOM 4223 C C . ALA A 1 524 ? -35.391 16.814 3.594 1.00 32.62 524 ALA A C 1
ATOM 4225 O O . ALA A 1 524 ? -34.142 16.711 3.603 1.00 32.62 524 ALA A O 1
#

Organism: NCBI:txid491948

pLDDT: mean 79.53, std 16.12, range [31.06, 97.56]

Radius of gyration: 41.54 Å; chains: 1; bounding box: 81×42×129 Å

=== Feature glossary ===
Key to the feature types in this record:

Secondary structure (8-state, DSSP). Secondary structure is the local, repeating backbone conformation. DSSP classifies it into eight states by reading the hydrogen-bond network: three helix types (H, G, I), two β types (E, B), two non-regular types (T, S), and unstructured coil (-).

Backbone torsions (φ/ψ). Backbone dihedral angles. Every residue except chain termini has a φ (preceding-C → N → Cα → C) and a ψ (N → Cα → C → next-N). They are reported in degrees following the IUPAC sign convention. Secondary structure is essentially a statement about which (φ, ψ) basin each residue occupies.

Predicted aligned error. Predicted Aligned Error (PAE) is an AlphaFold confidence matrix: entry (i, j) is the expected error in the position of residue j, in ångströms, when the prediction is superimposed on the true structure at residue i. Low PAE within a block of residues means that block is internally rigid and well-predicted; high PAE between two blocks means their relative placement is uncertain even if each block individually is confident.

B-factor. B-factor (Debye–Waller factor) reflects atomic displacement in the crystal lattice. It is an experimental observable (units Å²), not a prediction; low values mean the atom is pinned down, high values mean it moves or is heterogeneous across the crystal.

Secondary structure (3-state, P-SEA). Three-state secondary structure (P-SEA) collapses the eight DSSP classes into helix (a), strand (b), and coil (c). P-SEA assigns these from Cα geometry alone — distances and angles — without requiring backbone oxygens, so it works on any Cα trace.

Sequence. Primary structure: the covalent order of the twenty standard amino acids along the backbone. Two proteins with the same sequence will (almost always) fold to the same structure; two with 30% identity often share a fold but not the details.

pLDDT. pLDDT is the predicted lDDT-Cα score: AlphaFold's confidence that the local environment of each residue (all inter-atomic distances within 15 Å) is correctly placed. It is a per-residue number between 0 and 100, with higher meaning more reliable.

InterPro / GO / CATH / organism. Functional annotations link the protein to curated databases. InterPro entries identify conserved domains and families by matching the sequence against member-database signatures (Pfam, PROSITE, CDD, …). Gene Ontology (GO) terms describe molecular function, biological process, and cellular component in a controlled vocabulary. CATH places the structure in a hierarchical fold classification (Class/Architecture/Topology/Homologous-superfamily). The organism is the source species.

Contact-map, Ramachandran, and PAE plots. Three diagnostic plots accompany the record. The Cα contact map visualizes the tertiary structure as a 2D adjacency matrix (8 Å cutoff, sequence-local contacts suppressed). The Ramachandran plot shows the distribution of backbone (φ, ψ) torsions, with points in the α and β basins reflecting secondary structure content. The PAE plot shows AlphaFold's inter-residue confidence as a color matrix.

mmCIF coordinates. The mmCIF table is the protein's shape written out atom by atom. For each backbone N, Cα, C, and carbonyl O, it records an (x, y, z) coordinate triple in Å plus the residue type, chain letter, and residue number.

Radius of gyration, Cα contacts, bounding box. Three whole-structure scalars: the radius of gyration (RMS distance of Cα from centroid, in Å), the count of Cα–Cα contacts (pairs closer than 8 Å and separated by more than four residues in sequence — i.e. tertiary, not local, contacts), and the bounding-box dimensions. Together they distinguish compact globular folds from extended fibres or disordered chains.

Foldseek 3Di. The Foldseek 3Di string encodes local tertiary geometry as a 20-letter alphabet — one character per residue — derived from the relative positions of nearby Cα atoms. Unlike the amino-acid sequence, 3Di is a direct function of the 3D structure, so two proteins with the same fold have similar 3Di strings even at low sequence identity.

Rendered structure images. Six rendered views show the 3D structure from the faces of a cube — i.e. along ±x, ±y, ±z. Rendering representation is drawn randomly per protein from cartoon (secondary-structure ribbons), sticks (backbone bonds), or molecular surface; coloring is either N→C rainbow (blue at the N-terminus through red at the C-terminus) or one color per chain.

Nearest PDB structures. The Foldseek neighbor list gives the closest experimentally determined structures in the PDB, ranked by structural alignment. TM-score near 1 means near-identical fold; near 0.3 means only rough topology match. This is how one finds what a novel AlphaFold prediction most resembles in the solved-structure universe.

Solvent-accessible surface area. SASA 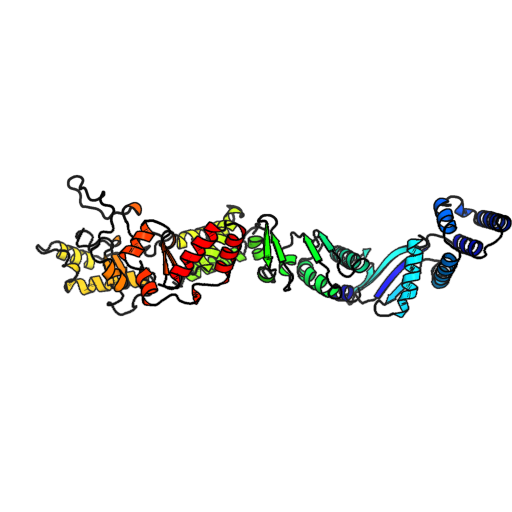measures how much of the protein is reachable by solvent. It is computed by rolling a water-sized probe over the atomic surface and summing the exposed area (Å²). Per-residue SASA distinguishes core (buried, low SASA) from surface (exposed, high SASA) residues; total SASA is a whole-molecule size measure.